Protein AF-A0A7S3SZ58-F1 (afdb_monomer_lite)

Sequence (430 aa):
MDTTGGRPGKCRRWLALLPGFGEQPAPAYDSPAMIAYRRKGLSPGTELSSAVNDMTTSGRMSLLKPFVEDLSALAQVDFQSEVTHQRAASSQCCRGWPFANLIASFILAFRALMSYDAVLGVGLSVVSVYVFCNDNALDPVAASLDWNLVSMAVIFPISQCIGWAFSRREGALQLLGTITALLTRLWSAKHTWVVKNGAGKLVPLIDLLDQPEARADYHDLYSSLLGSLVAYLDHSRYTRARHALGLFGADRNLLERKAVALELKLQFDGHLSRVQAMVQELKARGLNGGEAHRLDSYVSQVGIAFDQLTMIKEYRTPQIFRAFSRVYVLLMPFMYGPYYADLAEQAGGKKLGEPGFALAVIFAVAVQLAVSGLVNLLVGLEDPFATKAKYAGHFDTIRVAEIAEEARLHMVAIEKQHRKGWNLREKHVQ

Organism: NCBI:txid141414

Structure (mmCIF, N/CA/C/O backbone):
data_AF-A0A7S3SZ58-F1
#
_entry.id   AF-A0A7S3SZ58-F1
#
loop_
_atom_site.group_PDB
_atom_site.id
_atom_site.type_symbol
_atom_site.label_atom_id
_atom_site.label_alt_id
_atom_site.label_comp_id
_atom_site.label_asym_id
_atom_site.label_entity_id
_atom_site.label_seq_id
_atom_site.pdbx_PDB_ins_code
_atom_site.Cartn_x
_atom_site.Cartn_y
_atom_site.Cartn_z
_atom_site.occupancy
_atom_site.B_iso_or_equiv
_atom_site.auth_seq_id
_atom_site.auth_comp_id
_atom_site.auth_asym_id
_atom_site.auth_atom_id
_atom_site.pdbx_PDB_model_num
ATOM 1 N N . MET A 1 1 ? -14.026 -32.800 -20.019 1.00 30.31 1 MET A N 1
ATOM 2 C CA . MET A 1 1 ? -12.830 -33.280 -20.738 1.00 30.31 1 MET A CA 1
ATOM 3 C C . MET A 1 1 ? -11.644 -33.081 -19.819 1.00 30.31 1 MET A C 1
ATOM 5 O O . MET A 1 1 ? -11.350 -31.944 -19.473 1.00 30.31 1 MET A O 1
ATOM 9 N N . ASP A 1 2 ? -11.066 -34.189 -19.364 1.00 26.14 2 ASP A N 1
ATOM 10 C CA . ASP A 1 2 ? -9.927 -34.240 -18.449 1.00 26.14 2 ASP A CA 1
ATOM 11 C C . ASP A 1 2 ? -8.707 -33.498 -19.001 1.00 26.14 2 ASP A C 1
ATOM 13 O O . ASP A 1 2 ? -8.277 -33.740 -20.128 1.00 26.14 2 ASP A O 1
ATOM 17 N N . THR A 1 3 ? -8.112 -32.622 -18.190 1.00 27.20 3 THR A N 1
ATOM 18 C CA . THR A 1 3 ? -6.820 -31.993 -18.487 1.00 27.20 3 THR A CA 1
ATOM 19 C C . THR A 1 3 ? -5.765 -32.511 -17.518 1.00 27.20 3 THR A C 1
ATOM 21 O O . THR A 1 3 ? -5.577 -31.979 -16.424 1.00 27.20 3 THR A O 1
ATOM 24 N N . THR A 1 4 ? -5.069 -33.565 -17.936 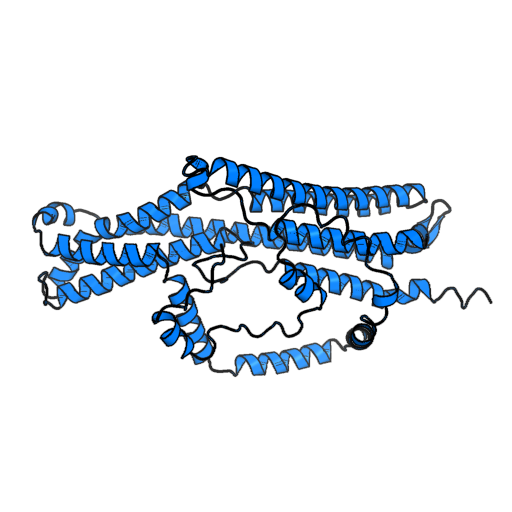1.00 29.64 4 THR A N 1
ATOM 25 C CA . THR A 1 4 ? -3.855 -34.076 -17.293 1.00 29.64 4 THR A CA 1
ATOM 26 C C . THR A 1 4 ? -2.686 -33.099 -17.438 1.00 29.64 4 THR A C 1
ATOM 28 O O . THR A 1 4 ? -2.525 -32.434 -18.462 1.00 29.64 4 THR A O 1
ATOM 31 N N . GLY A 1 5 ? -1.862 -33.038 -16.389 1.00 28.89 5 GLY A N 1
ATOM 32 C CA . GLY A 1 5 ? -0.816 -32.046 -16.155 1.00 28.89 5 GLY A CA 1
ATOM 33 C C . GLY A 1 5 ? 0.273 -31.929 -17.226 1.00 28.89 5 GLY A C 1
ATOM 34 O O . GLY A 1 5 ? 0.938 -32.895 -17.602 1.00 28.89 5 GLY A O 1
ATOM 35 N N . GLY A 1 6 ? 0.520 -30.684 -17.639 1.00 27.97 6 GLY A N 1
ATOM 36 C CA . GLY A 1 6 ? 1.690 -30.295 -18.417 1.00 27.97 6 GLY A CA 1
ATOM 37 C C . GLY A 1 6 ? 2.965 -30.334 -17.571 1.00 27.97 6 GLY A C 1
ATOM 38 O O . GLY A 1 6 ? 3.066 -29.682 -16.531 1.00 27.97 6 GLY A O 1
ATOM 39 N N . ARG A 1 7 ? 3.961 -31.093 -18.039 1.00 31.58 7 ARG A N 1
ATOM 40 C CA . ARG A 1 7 ? 5.323 -31.116 -17.484 1.00 31.58 7 ARG A CA 1
ATOM 41 C C . ARG A 1 7 ? 5.953 -29.712 -17.561 1.00 31.58 7 ARG A C 1
ATOM 43 O O . ARG A 1 7 ? 5.870 -29.082 -18.615 1.00 31.58 7 ARG A O 1
ATOM 50 N N . PRO A 1 8 ? 6.634 -29.216 -16.512 1.00 35.94 8 PRO A N 1
ATOM 51 C CA . PRO A 1 8 ? 7.349 -27.946 -16.591 1.00 35.94 8 PRO A CA 1
ATOM 52 C C . PRO A 1 8 ? 8.562 -28.036 -17.533 1.00 35.94 8 PRO A C 1
ATOM 54 O O . PRO A 1 8 ? 9.319 -29.006 -17.506 1.00 35.94 8 PRO A O 1
ATOM 57 N N . GLY A 1 9 ? 8.745 -27.002 -18.359 1.00 34.47 9 GLY A N 1
ATOM 58 C CA . GLY A 1 9 ? 9.824 -26.896 -19.345 1.00 34.47 9 GLY A CA 1
ATOM 59 C C . GLY A 1 9 ? 11.238 -26.893 -18.745 1.00 34.47 9 GLY A C 1
ATOM 60 O O . GLY A 1 9 ? 11.452 -26.532 -17.586 1.00 34.47 9 GLY A O 1
ATOM 61 N N . LYS A 1 10 ? 12.221 -27.273 -19.574 1.00 37.16 10 LYS A N 1
ATOM 62 C CA . LYS A 1 10 ? 13.631 -27.529 -19.212 1.00 37.16 10 LYS A CA 1
ATOM 63 C C . LYS A 1 10 ? 14.344 -26.365 -18.489 1.00 37.16 10 LYS A C 1
ATOM 65 O O . LYS A 1 10 ? 15.279 -26.626 -17.738 1.00 37.16 10 LYS A O 1
ATOM 70 N N . CYS A 1 11 ? 13.868 -25.121 -18.598 1.00 37.38 11 CYS A N 1
ATOM 71 C CA . CYS A 1 11 ? 14.420 -23.973 -17.857 1.00 37.38 11 CYS A CA 1
ATOM 72 C C . CYS A 1 11 ? 14.174 -24.026 -16.338 1.00 37.38 11 CYS A C 1
ATOM 74 O O . CYS A 1 11 ? 14.932 -23.434 -15.575 1.00 37.38 11 CYS A O 1
ATOM 76 N N . ARG A 1 12 ? 13.166 -24.774 -15.864 1.00 38.09 12 ARG A N 1
ATOM 77 C CA . ARG A 1 12 ? 12.900 -24.929 -14.420 1.00 38.09 12 ARG A CA 1
ATOM 78 C C . ARG A 1 12 ? 13.939 -25.803 -13.709 1.00 38.09 12 ARG A C 1
ATOM 80 O O . ARG A 1 12 ? 14.069 -25.714 -12.495 1.00 38.09 12 ARG A O 1
ATOM 87 N N . ARG A 1 13 ? 14.681 -26.627 -14.459 1.00 36.19 13 ARG A N 1
ATOM 88 C CA . ARG A 1 13 ? 15.663 -27.579 -13.915 1.00 36.19 13 ARG A CA 1
ATOM 89 C C . ARG A 1 13 ? 16.970 -26.908 -13.488 1.00 36.19 13 ARG A C 1
ATOM 91 O O . ARG A 1 13 ? 17.577 -27.355 -12.528 1.00 36.19 13 ARG A O 1
ATOM 98 N N . TRP A 1 14 ? 17.353 -25.815 -14.148 1.00 37.34 14 TRP A N 1
ATOM 99 C CA . TRP A 1 14 ? 18.551 -25.045 -13.796 1.00 37.34 14 TRP A CA 1
ATOM 100 C C . TRP A 1 14 ? 18.343 -24.152 -12.566 1.00 37.34 14 TRP A C 1
ATOM 102 O O . TRP A 1 14 ? 19.260 -23.981 -11.773 1.00 37.34 14 TRP A O 1
ATOM 112 N N . LEU A 1 15 ? 17.121 -23.655 -12.350 1.00 37.72 15 LEU A N 1
ATOM 113 C CA . LEU A 1 15 ? 16.769 -22.851 -11.171 1.00 37.72 15 LEU A CA 1
ATOM 114 C C . LEU A 1 15 ? 16.607 -23.682 -9.885 1.00 37.72 15 LEU A C 1
ATOM 116 O O . LEU A 1 15 ? 16.725 -23.133 -8.798 1.00 37.72 15 LEU A O 1
ATOM 120 N N . ALA A 1 16 ? 16.379 -24.995 -9.996 1.00 38.66 16 ALA A N 1
ATOM 121 C CA . ALA A 1 16 ? 16.254 -25.905 -8.852 1.00 38.66 16 ALA A CA 1
ATOM 122 C C . ALA A 1 16 ? 17.606 -26.347 -8.251 1.00 38.66 16 ALA A C 1
ATOM 124 O O . ALA A 1 16 ? 17.623 -27.013 -7.222 1.00 38.66 16 ALA A O 1
ATOM 125 N N . LEU A 1 17 ? 18.731 -25.999 -8.888 1.00 37.12 17 LEU A N 1
ATOM 126 C CA . LEU A 1 17 ? 20.080 -26.332 -8.411 1.00 37.12 17 LEU A CA 1
ATOM 127 C C . LEU A 1 17 ? 20.665 -25.275 -7.455 1.00 37.12 17 LEU A C 1
ATOM 129 O O . LEU A 1 17 ? 21.761 -25.469 -6.937 1.00 37.12 17 LEU A O 1
ATOM 133 N N . LEU A 1 18 ? 19.948 -24.174 -7.201 1.00 33.38 18 LEU A N 1
ATOM 134 C CA . LEU A 1 18 ? 20.332 -23.167 -6.211 1.00 33.38 18 LEU A CA 1
ATOM 135 C C . LEU A 1 18 ? 19.692 -23.504 -4.849 1.00 33.38 18 LEU A C 1
ATOM 137 O O . LEU A 1 18 ? 18.463 -23.605 -4.774 1.00 33.38 18 LEU A O 1
ATOM 141 N N . PRO A 1 19 ? 20.474 -23.660 -3.763 1.00 27.78 19 PRO A N 1
ATOM 142 C CA . PRO A 1 19 ? 19.914 -23.899 -2.436 1.00 27.78 19 PRO A CA 1
ATOM 143 C C . PRO A 1 19 ? 19.069 -22.687 -2.012 1.00 27.78 19 PRO A C 1
ATOM 145 O O . PRO A 1 19 ? 19.541 -21.553 -2.047 1.00 27.78 19 PRO A O 1
ATOM 148 N N . GLY A 1 20 ? 17.800 -22.924 -1.659 1.00 37.00 20 GLY A N 1
ATOM 149 C CA . GLY A 1 20 ? 16.826 -21.883 -1.287 1.00 37.00 20 GLY A CA 1
ATOM 150 C C . GLY A 1 20 ? 15.791 -21.525 -2.364 1.00 37.00 20 GLY A C 1
ATOM 151 O O . GLY A 1 20 ? 14.961 -20.640 -2.152 1.00 37.00 20 GLY A O 1
ATOM 152 N N . PHE A 1 21 ? 15.787 -22.202 -3.518 1.00 33.38 21 PHE A N 1
ATOM 153 C CA . PHE A 1 21 ? 14.787 -21.966 -4.561 1.00 33.38 21 PHE A CA 1
ATOM 154 C C . PHE A 1 21 ? 13.512 -22.799 -4.334 1.00 33.38 21 PHE A C 1
ATOM 156 O O . PHE A 1 21 ? 13.367 -23.896 -4.867 1.00 33.38 21 PHE A O 1
ATOM 163 N N . GLY A 1 22 ? 12.556 -22.257 -3.571 1.00 36.12 22 GLY A N 1
ATOM 164 C CA . GLY A 1 22 ? 11.172 -22.761 -3.549 1.00 36.12 22 GLY A CA 1
ATOM 165 C C . GLY A 1 22 ? 10.496 -22.861 -2.186 1.00 36.12 22 GLY A C 1
ATOM 166 O O . GLY A 1 22 ? 9.270 -22.883 -2.144 1.00 36.12 22 GLY A O 1
ATOM 167 N N . GLU A 1 23 ? 11.247 -22.840 -1.091 1.00 30.56 23 GLU A N 1
ATOM 168 C CA . GLU A 1 23 ? 10.688 -22.834 0.261 1.00 30.56 23 GLU A CA 1
ATOM 169 C C . GLU A 1 23 ? 11.239 -21.625 1.011 1.00 30.56 23 GLU A C 1
ATOM 171 O O . GLU A 1 23 ? 12.428 -21.535 1.310 1.00 30.56 23 GLU A O 1
ATOM 176 N N . GLN A 1 24 ? 10.362 -20.655 1.281 1.00 31.03 24 GLN A N 1
ATOM 177 C CA . GLN A 1 24 ? 10.601 -19.754 2.402 1.00 31.03 24 GLN A CA 1
ATOM 178 C C . GLN A 1 24 ? 10.670 -20.614 3.670 1.00 31.03 24 GLN A C 1
ATOM 180 O O . GLN A 1 24 ? 9.891 -21.568 3.771 1.00 31.03 24 GLN A O 1
ATOM 185 N N . PRO A 1 25 ? 11.531 -20.289 4.651 1.00 27.89 25 PRO A N 1
ATOM 186 C CA . PRO A 1 25 ? 11.349 -20.839 5.982 1.00 27.89 25 PRO A CA 1
ATOM 187 C C . PRO A 1 25 ? 9.922 -20.488 6.405 1.00 27.89 25 PRO A C 1
ATOM 189 O O . PRO A 1 25 ? 9.530 -19.318 6.360 1.00 27.89 25 PRO A O 1
ATOM 192 N N . ALA A 1 26 ? 9.126 -21.510 6.726 1.00 28.42 26 ALA A N 1
ATOM 193 C CA . ALA A 1 26 ? 7.829 -21.296 7.343 1.00 28.42 26 ALA A CA 1
ATOM 194 C C . ALA A 1 26 ? 8.026 -20.329 8.524 1.00 28.42 26 ALA A C 1
ATOM 196 O O . ALA A 1 26 ? 9.050 -20.436 9.214 1.00 28.42 26 ALA A O 1
ATOM 197 N N . PRO A 1 27 ? 7.115 -19.365 8.751 1.00 30.03 27 PRO A N 1
ATOM 198 C CA . PRO A 1 27 ? 7.180 -18.574 9.970 1.00 30.03 27 PRO A CA 1
ATOM 199 C C . PRO A 1 27 ? 7.276 -19.551 11.144 1.00 30.03 27 PRO A C 1
ATOM 201 O O . PRO A 1 27 ? 6.605 -20.584 11.145 1.00 30.03 27 PRO A O 1
ATOM 204 N N . ALA A 1 28 ? 8.130 -19.241 12.121 1.00 34.03 28 ALA A N 1
ATOM 205 C CA . ALA A 1 28 ? 8.417 -20.112 13.264 1.00 34.03 28 ALA A CA 1
ATOM 206 C C . ALA A 1 28 ? 7.166 -20.481 14.094 1.00 34.03 28 ALA A C 1
ATOM 208 O O . ALA A 1 28 ? 7.259 -21.279 15.022 1.00 34.03 28 ALA A O 1
ATOM 209 N N . TYR A 1 29 ? 5.996 -19.937 13.745 1.00 35.53 29 TYR A N 1
ATOM 210 C CA . TYR A 1 29 ? 4.709 -20.342 14.273 1.00 35.53 29 TYR A CA 1
ATOM 211 C C . TYR A 1 29 ? 3.570 -20.029 13.277 1.00 35.53 29 TYR A C 1
ATOM 213 O O . TYR A 1 29 ? 2.991 -18.946 13.293 1.00 35.53 29 TYR A O 1
ATOM 221 N N . ASP A 1 30 ? 3.234 -20.963 12.381 1.00 29.66 30 ASP A N 1
ATOM 222 C CA . ASP A 1 30 ? 1.984 -20.890 11.604 1.00 29.66 30 ASP A CA 1
ATOM 223 C C . ASP A 1 30 ? 0.835 -21.397 12.504 1.00 29.66 30 ASP A C 1
ATOM 225 O O . ASP A 1 30 ? 0.744 -22.589 12.805 1.00 29.66 30 ASP A O 1
ATOM 229 N N . SER A 1 31 ? -0.052 -20.504 12.964 1.00 37.81 31 SER A N 1
ATOM 230 C CA . SER A 1 31 ? -1.219 -20.914 13.760 1.00 37.81 31 SER A CA 1
ATOM 231 C C . SER A 1 31 ? -2.190 -21.762 12.910 1.00 37.81 31 SER A C 1
ATOM 233 O O . SER A 1 31 ? -2.338 -21.518 11.707 1.00 37.81 31 SER A O 1
ATOM 235 N N . PRO A 1 32 ? -2.921 -22.740 13.485 1.00 34.38 32 PRO A N 1
ATOM 236 C CA . PRO A 1 32 ? -3.895 -23.550 12.743 1.00 34.38 32 PRO A CA 1
ATOM 237 C C . PRO A 1 32 ? -4.968 -22.725 12.008 1.00 34.38 32 PRO A C 1
ATOM 239 O O . PRO A 1 32 ? -5.471 -23.159 10.973 1.00 34.38 32 PRO A O 1
ATOM 242 N N . ALA A 1 33 ? -5.277 -21.516 12.496 1.00 36.06 33 ALA A N 1
ATOM 243 C CA . ALA A 1 33 ? -6.174 -20.564 11.839 1.00 36.06 33 ALA A CA 1
ATOM 244 C C . ALA A 1 33 ? -5.558 -19.962 10.563 1.00 36.06 33 ALA A C 1
ATOM 246 O O . ALA A 1 33 ? -6.240 -19.851 9.545 1.00 36.06 33 ALA A O 1
ATOM 247 N N . MET A 1 34 ? -4.254 -19.667 10.572 1.00 37.88 34 MET A N 1
ATOM 248 C CA . MET A 1 34 ? -3.506 -19.219 9.392 1.00 37.88 34 MET A CA 1
ATOM 249 C C . MET A 1 34 ? -3.327 -20.343 8.367 1.00 37.88 34 MET A C 1
ATOM 251 O O . MET A 1 34 ? -3.428 -20.106 7.162 1.00 37.88 34 MET A O 1
ATOM 255 N N . ILE A 1 35 ? -3.160 -21.586 8.828 1.00 41.16 35 ILE A N 1
ATOM 256 C CA . ILE A 1 35 ? -3.167 -22.778 7.967 1.00 41.16 35 ILE A CA 1
ATOM 257 C C . ILE A 1 35 ? -4.559 -22.986 7.352 1.00 41.16 35 ILE A C 1
ATOM 259 O O . ILE A 1 35 ? -4.655 -23.308 6.168 1.00 41.16 35 ILE A O 1
ATOM 263 N N . ALA A 1 36 ? -5.638 -22.756 8.110 1.00 38.41 36 ALA A N 1
ATOM 264 C CA . ALA A 1 36 ? -7.011 -22.828 7.613 1.00 38.41 36 ALA A CA 1
ATOM 265 C C . ALA A 1 36 ? -7.325 -21.716 6.596 1.00 38.41 36 ALA A C 1
ATOM 267 O O . ALA A 1 36 ? -7.901 -22.015 5.552 1.00 38.41 36 ALA A O 1
ATOM 268 N N . TYR A 1 37 ? -6.884 -20.476 6.841 1.00 41.16 37 TYR A N 1
ATOM 269 C CA . TYR A 1 37 ? -6.986 -19.358 5.893 1.00 41.16 37 TYR A CA 1
ATOM 270 C C . TYR A 1 37 ? -6.229 -19.660 4.590 1.00 41.16 37 TYR A C 1
ATOM 272 O O . TYR A 1 37 ? -6.778 -19.532 3.496 1.00 41.16 37 TYR A O 1
ATOM 280 N N . ARG A 1 38 ? -4.990 -20.164 4.695 1.00 39.50 38 ARG A N 1
ATOM 281 C CA . ARG A 1 38 ? -4.132 -20.489 3.542 1.00 39.50 38 ARG A CA 1
ATOM 282 C C . ARG A 1 38 ? -4.625 -21.719 2.760 1.00 39.50 38 ARG A C 1
ATOM 284 O O . ARG A 1 38 ? -4.500 -21.738 1.538 1.00 39.50 38 ARG A O 1
ATOM 291 N N . ARG A 1 39 ? -5.208 -22.728 3.430 1.00 35.38 39 ARG A N 1
ATOM 292 C CA . ARG A 1 39 ? -5.795 -23.926 2.788 1.00 35.38 39 ARG A CA 1
ATOM 293 C C . ARG A 1 39 ? -7.111 -23.649 2.071 1.00 35.38 39 ARG A C 1
ATOM 295 O O . ARG A 1 39 ? -7.404 -24.350 1.108 1.00 35.38 39 ARG A O 1
ATOM 302 N N . LYS A 1 40 ? -7.914 -22.689 2.537 1.00 33.84 40 LYS A N 1
ATOM 303 C CA . LYS A 1 40 ? -9.302 -22.556 2.077 1.00 33.84 40 LYS A CA 1
ATOM 304 C C . LYS A 1 40 ? -9.519 -21.768 0.791 1.00 33.84 40 LYS A C 1
ATOM 306 O O . LYS A 1 40 ? -10.661 -21.758 0.370 1.00 33.84 40 LYS A O 1
ATOM 311 N N . GLY A 1 41 ? -8.493 -21.164 0.176 1.00 33.00 41 GLY A N 1
ATOM 312 C CA . GLY A 1 41 ? -8.509 -20.591 -1.187 1.00 33.00 41 GLY A CA 1
ATOM 313 C C . GLY A 1 41 ? -9.891 -20.302 -1.799 1.00 33.00 41 GLY A C 1
ATOM 314 O O . GLY A 1 41 ? -10.204 -20.858 -2.849 1.00 33.00 41 GLY A O 1
ATOM 315 N N . LEU A 1 42 ? -10.729 -19.496 -1.133 1.00 33.88 42 LEU A N 1
ATOM 316 C CA . LEU A 1 42 ? -12.154 -19.439 -1.461 1.00 33.88 42 LEU A CA 1
ATOM 317 C C . LEU A 1 42 ? -12.371 -18.632 -2.741 1.00 33.88 42 LEU A C 1
ATOM 319 O O . LEU A 1 42 ? -12.161 -17.420 -2.780 1.00 33.88 42 LEU A O 1
ATOM 323 N N . SER A 1 43 ? -12.824 -19.324 -3.785 1.00 25.16 43 SER A N 1
ATOM 324 C CA . SER A 1 43 ? -13.627 -18.745 -4.860 1.00 25.16 43 SER A CA 1
ATOM 325 C C . SER A 1 43 ? -14.990 -18.300 -4.308 1.00 25.16 43 SER A C 1
ATOM 327 O O . SER A 1 43 ? -15.519 -18.969 -3.418 1.00 25.16 43 SER A O 1
ATOM 329 N N . PRO A 1 44 ? -15.576 -17.198 -4.808 1.00 30.19 44 PRO A N 1
ATOM 330 C CA . PRO A 1 44 ? -16.787 -16.632 -4.233 1.00 30.19 44 PRO A CA 1
ATOM 331 C C . PRO A 1 44 ? -18.029 -17.423 -4.653 1.00 30.19 44 PRO A C 1
ATOM 333 O O . PRO A 1 44 ? -18.154 -17.834 -5.805 1.00 30.19 44 PRO A O 1
ATOM 336 N N . GLY A 1 45 ? -18.969 -17.556 -3.718 1.00 32.09 45 GLY A N 1
ATOM 337 C CA . GLY A 1 45 ? -20.342 -17.963 -3.998 1.00 32.09 45 GLY A CA 1
ATOM 338 C C . GLY A 1 45 ? -20.822 -19.135 -3.148 1.00 32.09 45 GLY A C 1
ATOM 339 O O . GLY A 1 45 ? -20.441 -20.279 -3.365 1.00 32.09 45 GLY A O 1
ATOM 340 N N . THR A 1 46 ? -21.784 -18.851 -2.272 1.00 29.16 46 THR A N 1
ATOM 341 C CA . THR A 1 46 ? -22.757 -19.791 -1.669 1.00 29.16 46 THR A CA 1
ATOM 342 C C . THR A 1 46 ? -22.368 -20.629 -0.439 1.00 29.16 46 THR A C 1
ATOM 344 O O . TH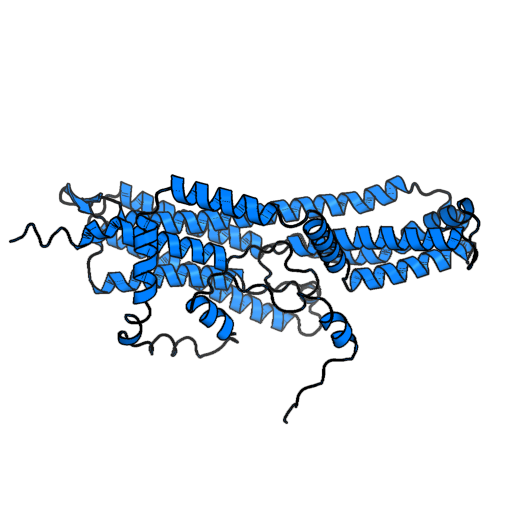R A 1 46 ? -23.271 -20.963 0.320 1.00 29.16 46 THR A O 1
ATOM 347 N N . GLU A 1 47 ? -21.096 -20.905 -0.132 1.00 28.94 47 GLU A N 1
ATOM 348 C CA . GLU A 1 47 ? -20.760 -21.832 0.983 1.00 28.94 47 GLU A CA 1
ATOM 349 C C . GLU A 1 47 ? -20.376 -21.183 2.331 1.00 28.94 47 GLU A C 1
ATOM 351 O O . GLU A 1 47 ? -20.104 -21.883 3.308 1.00 28.94 47 GLU A O 1
ATOM 356 N N . LEU A 1 48 ? -20.375 -19.849 2.447 1.00 33.25 48 LEU A N 1
ATOM 357 C CA . LEU A 1 48 ? -19.947 -19.190 3.693 1.00 33.25 48 LEU A CA 1
ATOM 358 C C . LEU A 1 48 ? -21.020 -19.188 4.798 1.00 33.25 48 LEU A C 1
ATOM 360 O O . LEU A 1 48 ? -20.682 -19.066 5.971 1.00 33.25 48 LEU A O 1
ATOM 364 N N . SER A 1 49 ? -22.300 -19.350 4.444 1.00 29.48 49 SER A N 1
ATOM 365 C CA . SER A 1 49 ? -23.402 -19.326 5.419 1.00 29.48 49 SER A CA 1
ATOM 366 C C . SER A 1 49 ? -23.659 -20.680 6.090 1.00 29.48 49 SER A C 1
ATOM 368 O O . SER A 1 49 ? -24.233 -20.704 7.175 1.00 29.48 49 SER A O 1
ATOM 370 N N . SER A 1 50 ? -23.256 -21.799 5.478 1.00 26.97 50 SER A N 1
ATOM 371 C CA . SER A 1 50 ? -23.451 -23.145 6.042 1.00 26.97 50 SER A CA 1
ATOM 372 C C . SER A 1 50 ? -22.270 -23.586 6.911 1.00 26.97 50 SER A C 1
ATOM 374 O O . SER A 1 50 ? -22.470 -24.175 7.968 1.00 26.97 50 SER A O 1
ATOM 376 N N . ALA A 1 51 ? -21.039 -23.219 6.542 1.00 29.69 51 ALA A N 1
ATOM 377 C CA . ALA A 1 51 ? -19.836 -23.634 7.269 1.00 29.69 51 ALA A CA 1
ATOM 378 C C . ALA A 1 51 ? -19.645 -22.949 8.639 1.00 29.69 51 ALA A C 1
ATOM 380 O O . ALA A 1 51 ? -18.839 -23.415 9.444 1.00 29.69 51 ALA A O 1
ATOM 381 N N . VAL A 1 52 ? -20.358 -21.849 8.908 1.00 35.34 52 VAL A N 1
ATOM 382 C CA . VAL A 1 52 ? -20.305 -21.130 10.195 1.00 35.34 52 VAL A CA 1
ATOM 383 C C . VAL A 1 52 ? -21.203 -21.786 11.253 1.00 35.34 52 VAL A C 1
ATOM 385 O O . VAL A 1 52 ? -20.896 -21.693 12.439 1.00 35.34 52 VAL A O 1
ATOM 388 N N . ASN A 1 53 ? -22.239 -22.529 10.847 1.00 34.03 53 ASN A N 1
ATOM 389 C CA . ASN A 1 53 ? -23.188 -23.153 11.777 1.00 34.03 53 ASN A CA 1
ATOM 390 C C . ASN A 1 53 ? -22.769 -24.552 12.275 1.00 34.03 53 ASN A C 1
ATOM 392 O O . ASN A 1 53 ? -23.288 -24.998 13.294 1.00 34.03 53 ASN A O 1
ATOM 396 N N . ASP A 1 54 ? -21.800 -25.219 11.633 1.00 27.73 54 ASP A N 1
ATOM 397 C CA . ASP A 1 54 ? -21.486 -26.637 11.910 1.00 27.73 54 ASP A CA 1
ATOM 398 C C . ASP A 1 54 ? -20.285 -26.896 12.846 1.00 27.73 54 ASP A C 1
ATOM 400 O O . ASP A 1 54 ? -19.939 -28.048 13.125 1.00 27.73 54 ASP A O 1
ATOM 404 N N . MET A 1 55 ? -19.639 -25.867 13.406 1.00 33.34 55 MET A N 1
ATOM 405 C CA . MET A 1 55 ? -18.569 -26.079 14.395 1.00 33.34 55 MET A CA 1
ATOM 406 C C . MET A 1 55 ? -19.128 -26.204 15.818 1.00 33.34 55 MET A C 1
ATOM 408 O O . MET A 1 55 ? -19.191 -25.240 16.578 1.00 33.34 55 MET A O 1
ATOM 412 N N . THR A 1 56 ? -19.490 -27.433 16.189 1.00 30.44 56 THR A N 1
ATOM 413 C CA . THR A 1 56 ? -19.908 -27.790 17.551 1.00 30.44 56 THR A CA 1
ATOM 414 C C . THR A 1 56 ? -18.824 -27.493 18.601 1.00 30.44 56 THR A C 1
ATOM 416 O O . THR A 1 56 ? -17.623 -27.715 18.425 1.00 30.44 56 THR A O 1
ATOM 419 N N . THR A 1 57 ? -19.287 -27.000 19.748 1.00 34.66 57 THR A N 1
ATOM 420 C CA . THR A 1 57 ? -18.548 -26.471 20.907 1.00 34.66 57 THR A CA 1
ATOM 421 C C . THR A 1 57 ? -17.556 -27.441 21.566 1.00 34.66 57 THR A C 1
ATOM 423 O O . THR A 1 57 ? -16.659 -26.997 22.280 1.00 34.66 57 THR A O 1
ATOM 426 N N . SER A 1 58 ? -17.644 -28.748 21.299 1.00 26.42 58 SER A N 1
ATOM 427 C CA . SER A 1 58 ? -16.810 -29.776 21.943 1.00 26.42 58 SER A CA 1
ATOM 428 C C . SER A 1 58 ? -15.365 -29.831 21.404 1.00 26.42 58 SER A C 1
ATOM 430 O O . SER A 1 58 ? -14.433 -30.115 22.154 1.00 26.42 58 SER A O 1
ATOM 432 N N . GLY A 1 59 ? -15.136 -29.457 20.136 1.00 29.45 59 GLY A N 1
ATOM 433 C CA . GLY A 1 59 ? -13.801 -29.461 19.513 1.00 29.45 59 GLY A CA 1
ATOM 434 C C . GLY A 1 59 ? -12.922 -28.242 19.836 1.00 29.45 59 GLY A C 1
ATOM 435 O O . GLY A 1 59 ? -11.709 -28.287 19.633 1.00 29.45 59 GLY A O 1
ATOM 436 N N . ARG A 1 60 ? -13.500 -27.151 20.367 1.00 35.94 60 ARG A N 1
ATOM 437 C CA . ARG A 1 60 ? -12.764 -25.908 20.687 1.00 35.94 60 ARG A CA 1
ATOM 438 C C . ARG A 1 60 ? -11.908 -26.022 21.961 1.00 35.94 60 ARG A C 1
ATOM 440 O O . ARG A 1 60 ? -10.885 -25.352 22.057 1.00 35.94 60 ARG A O 1
ATOM 447 N N . MET A 1 61 ? -12.271 -26.880 22.924 1.00 27.22 61 MET A N 1
ATOM 448 C CA . MET A 1 61 ? -11.574 -26.968 24.224 1.00 27.22 61 MET A CA 1
ATOM 449 C C . MET A 1 61 ? -10.307 -27.844 24.221 1.00 27.22 61 MET A C 1
ATOM 451 O O . MET A 1 61 ? -9.455 -27.661 25.090 1.00 27.22 61 MET A O 1
ATOM 455 N N . SER A 1 62 ? -10.129 -28.760 23.262 1.00 28.70 62 SER A N 1
ATOM 456 C CA . SER A 1 62 ? -8.935 -29.626 23.195 1.00 28.70 62 SER A CA 1
ATOM 457 C C . SER A 1 62 ? -7.756 -28.991 22.446 1.00 28.70 62 SER A C 1
ATOM 459 O O . SER A 1 62 ? -6.608 -29.312 22.744 1.00 28.70 62 SER A O 1
ATOM 461 N N . LEU A 1 63 ? -8.016 -28.037 21.544 1.00 30.97 63 LEU A N 1
ATOM 462 C CA . LEU A 1 63 ? -6.993 -27.333 20.753 1.00 30.97 63 LEU A CA 1
ATOM 463 C C . LEU A 1 63 ? -6.349 -26.137 21.477 1.00 30.97 63 LEU A C 1
ATOM 465 O O . LEU A 1 63 ? -5.315 -25.640 21.041 1.00 30.97 63 LEU A O 1
ATOM 469 N N . LEU A 1 64 ? -6.935 -25.684 22.589 1.00 32.72 64 LEU A N 1
ATOM 470 C CA . LEU A 1 64 ? -6.434 -24.557 23.384 1.00 32.72 64 LEU A CA 1
ATOM 471 C C . LEU A 1 64 ? -5.469 -24.973 24.504 1.00 32.72 64 LEU A C 1
ATOM 473 O O . LEU A 1 64 ? -4.722 -24.128 24.983 1.00 32.72 64 LEU A O 1
ATOM 477 N N . LYS A 1 65 ? -5.442 -26.246 24.923 1.00 29.23 65 LYS A N 1
ATOM 478 C CA . LYS A 1 65 ? -4.617 -26.697 26.061 1.00 29.23 65 LYS A CA 1
ATOM 479 C C . LYS A 1 65 ? -3.106 -26.449 25.899 1.00 29.23 65 LYS A C 1
ATOM 481 O O . LYS A 1 65 ? -2.558 -25.796 26.784 1.00 29.23 65 LYS A O 1
ATOM 486 N N . PRO A 1 66 ? -2.444 -26.846 24.794 1.00 29.83 66 PRO A N 1
ATOM 487 C CA . PRO A 1 66 ? -1.006 -26.599 24.650 1.00 29.83 66 PRO A CA 1
ATOM 488 C C . PRO A 1 66 ? -0.668 -25.107 24.462 1.00 29.83 66 PRO A C 1
ATOM 490 O O . PRO A 1 66 ? 0.423 -24.675 24.799 1.00 29.83 66 PRO A O 1
ATOM 493 N N . PHE A 1 67 ? -1.619 -24.284 23.998 1.00 33.03 67 PHE A N 1
ATOM 494 C CA . PHE A 1 67 ? -1.429 -22.836 23.803 1.00 33.03 67 PHE A CA 1
ATOM 495 C C . PHE A 1 67 ? -1.714 -22.008 25.074 1.00 33.03 67 PHE A C 1
ATOM 497 O O . PHE A 1 67 ? -1.346 -20.836 25.190 1.00 33.03 67 PHE A O 1
ATOM 504 N N . VAL A 1 68 ? -2.424 -22.591 26.043 1.00 40.41 68 VAL A N 1
ATOM 505 C CA . VAL A 1 68 ? -2.727 -21.960 27.332 1.00 40.41 68 VAL A CA 1
ATOM 506 C C . VAL A 1 68 ? -1.521 -22.019 28.272 1.00 40.41 68 VAL A C 1
ATOM 508 O O . VAL A 1 68 ? -1.303 -21.026 28.964 1.00 40.41 68 VAL A O 1
ATOM 511 N N . GLU A 1 69 ? -0.723 -23.092 28.224 1.00 36.75 69 GLU A N 1
ATOM 512 C CA . GLU A 1 69 ? 0.472 -23.288 29.065 1.00 36.75 69 GLU A CA 1
ATOM 513 C C . GLU A 1 69 ? 1.649 -22.372 28.661 1.00 36.75 69 GLU A C 1
ATOM 515 O O . GLU A 1 69 ? 2.208 -21.693 29.527 1.00 36.75 69 GLU A O 1
ATOM 520 N N . ASP A 1 70 ? 1.939 -22.214 27.363 1.00 37.44 70 ASP A N 1
ATOM 521 C CA . ASP A 1 70 ? 3.042 -21.350 26.881 1.00 37.44 70 ASP A CA 1
ATOM 522 C C . ASP A 1 70 ? 2.802 -19.846 27.120 1.00 37.44 70 ASP A C 1
ATOM 524 O O . ASP A 1 70 ? 3.718 -19.069 27.388 1.00 37.44 70 ASP A O 1
ATOM 528 N N . LEU A 1 71 ? 1.548 -19.398 27.087 1.00 40.16 71 LEU A N 1
ATOM 529 C CA . LEU A 1 71 ? 1.208 -17.983 27.289 1.00 40.16 71 LEU A CA 1
ATOM 530 C C . LEU A 1 71 ? 1.101 -17.585 28.770 1.00 40.16 71 LEU A C 1
ATOM 532 O O . LEU A 1 71 ? 1.227 -16.402 29.082 1.00 40.16 71 LEU A O 1
ATOM 536 N N . SER A 1 72 ? 0.867 -18.534 29.689 1.00 40.19 72 SER A N 1
ATOM 537 C CA . SER A 1 72 ? 1.050 -18.270 31.126 1.00 40.19 72 SER A CA 1
ATOM 538 C C . SER A 1 72 ? 2.522 -18.086 31.491 1.00 40.19 72 SER A C 1
ATOM 540 O O . SER A 1 72 ? 2.810 -17.297 32.388 1.00 40.19 72 SER A O 1
ATOM 542 N N . ALA A 1 73 ? 3.436 -18.731 30.756 1.00 38.75 73 ALA A N 1
ATOM 543 C CA . ALA A 1 73 ? 4.870 -18.499 30.891 1.00 38.75 73 ALA A CA 1
ATOM 544 C C . ALA A 1 73 ? 5.260 -17.091 30.398 1.00 38.75 73 ALA A C 1
ATOM 546 O O . ALA A 1 73 ? 5.961 -16.380 31.110 1.00 38.75 73 ALA A O 1
ATOM 547 N N . LEU A 1 74 ? 4.707 -16.623 29.267 1.00 38.75 74 LEU A N 1
ATOM 548 C CA . LEU A 1 74 ? 4.931 -15.262 28.738 1.00 38.75 74 LEU A CA 1
ATOM 549 C C . LEU A 1 74 ? 4.455 -14.128 29.667 1.00 38.75 74 LEU A C 1
ATOM 551 O O . LEU A 1 74 ? 5.013 -13.036 29.641 1.00 38.75 74 LEU A O 1
ATOM 555 N N . ALA A 1 75 ? 3.445 -14.364 30.510 1.00 41.50 75 ALA A N 1
ATOM 556 C CA . ALA A 1 75 ? 2.982 -13.373 31.487 1.00 41.50 75 ALA A CA 1
ATOM 557 C C . ALA A 1 75 ? 3.912 -13.236 32.713 1.00 41.50 75 ALA A C 1
ATOM 559 O O . ALA A 1 75 ? 3.782 -12.270 33.464 1.00 41.50 75 ALA A O 1
ATOM 560 N N . GLN A 1 76 ? 4.834 -14.186 32.913 1.00 42.34 76 GLN A N 1
ATOM 561 C CA . GLN A 1 76 ? 5.878 -14.158 33.946 1.00 42.34 76 GLN A CA 1
ATOM 562 C C . GLN A 1 76 ? 7.270 -13.833 33.388 1.00 42.34 76 GLN A C 1
ATOM 564 O O . GLN A 1 76 ? 8.239 -13.846 34.146 1.00 42.34 76 GLN A O 1
ATOM 569 N N . VAL A 1 77 ? 7.385 -13.539 32.090 1.00 45.25 77 VAL A N 1
ATOM 570 C CA . VAL A 1 77 ? 8.669 -13.230 31.463 1.00 45.25 77 VAL A CA 1
ATOM 571 C C . VAL A 1 77 ? 9.235 -11.943 32.050 1.00 45.25 77 VAL A C 1
ATOM 573 O O . VAL A 1 77 ? 8.706 -10.845 31.866 1.00 45.25 77 VAL A O 1
ATOM 576 N N . ASP A 1 78 ? 10.338 -12.104 32.774 1.00 42.34 78 ASP A N 1
ATOM 577 C CA . ASP A 1 78 ? 11.165 -11.016 33.257 1.00 42.34 78 ASP A CA 1
ATOM 578 C C . ASP A 1 78 ? 11.722 -10.276 32.034 1.00 42.34 78 ASP A C 1
ATOM 580 O O . ASP A 1 78 ? 12.535 -10.819 31.280 1.00 42.34 78 ASP A O 1
ATOM 584 N N . PHE A 1 79 ? 11.245 -9.053 31.793 1.00 41.69 79 PHE A N 1
ATOM 585 C CA . PHE A 1 79 ? 11.561 -8.249 30.605 1.00 41.69 79 PHE A CA 1
ATOM 586 C C . PHE A 1 79 ? 13.077 -8.112 30.375 1.00 41.69 79 PHE A C 1
ATOM 588 O O . PHE A 1 79 ? 13.543 -8.053 29.240 1.00 41.69 79 PHE A O 1
ATOM 595 N N . GLN A 1 80 ? 13.869 -8.125 31.450 1.00 45.00 80 GLN A N 1
ATOM 596 C CA . GLN A 1 80 ? 15.333 -8.109 31.392 1.00 45.00 80 GLN A CA 1
ATOM 597 C C . GLN A 1 80 ? 15.926 -9.413 30.822 1.00 45.00 80 GLN A C 1
ATOM 599 O O . GLN A 1 80 ? 16.914 -9.366 30.083 1.00 45.00 80 GLN A O 1
ATOM 604 N N . SER A 1 81 ? 15.313 -10.567 31.105 1.00 48.34 81 SER A N 1
ATOM 605 C CA . SER A 1 81 ? 15.730 -11.880 30.590 1.00 48.34 81 SER A CA 1
ATOM 606 C C . SER A 1 81 ? 15.405 -12.046 29.098 1.00 48.34 81 SER A C 1
ATOM 608 O O . SER A 1 81 ? 16.247 -12.493 28.323 1.00 48.34 81 SER A O 1
ATOM 610 N N . GLU A 1 82 ? 14.246 -11.557 28.648 1.00 52.78 82 GLU A N 1
ATOM 611 C CA . GLU A 1 82 ? 13.861 -11.590 27.230 1.00 52.78 82 GLU A CA 1
ATOM 612 C C . GLU A 1 82 ? 14.727 -10.634 26.396 1.00 52.78 82 GLU A C 1
ATOM 614 O O . GLU A 1 82 ? 15.187 -10.982 25.312 1.00 52.78 82 GLU A O 1
ATOM 619 N N . VAL A 1 83 ? 15.033 -9.439 26.924 1.00 55.56 83 VAL A N 1
ATOM 620 C CA . VAL A 1 83 ? 15.932 -8.474 26.266 1.00 55.56 83 VAL A CA 1
ATOM 621 C C . VAL A 1 83 ? 17.358 -9.022 26.171 1.00 55.56 83 VAL A C 1
ATOM 623 O O . VAL A 1 83 ? 18.043 -8.778 25.176 1.00 55.56 83 VAL A O 1
ATOM 626 N N . THR A 1 84 ? 17.826 -9.784 27.162 1.00 53.97 84 THR A N 1
ATOM 627 C CA . THR A 1 84 ? 19.142 -10.444 27.102 1.00 53.97 84 THR A CA 1
ATOM 628 C C . THR A 1 84 ? 19.145 -11.641 26.149 1.00 53.97 84 THR A C 1
ATOM 630 O O . THR A 1 84 ? 20.086 -11.759 25.362 1.00 53.97 84 THR A O 1
ATOM 633 N N . HIS A 1 85 ? 18.078 -12.448 26.101 1.00 55.09 85 HIS A N 1
ATOM 634 C CA . HIS A 1 85 ? 17.900 -13.507 25.099 1.00 55.09 85 HIS A CA 1
ATOM 635 C C . HIS A 1 85 ? 17.775 -12.958 23.669 1.00 55.09 85 HIS A C 1
ATOM 637 O O . HIS A 1 85 ? 18.406 -13.489 22.756 1.00 55.09 85 HIS A O 1
ATOM 643 N N . GLN A 1 86 ? 17.058 -11.851 23.458 1.00 53.16 86 GLN A N 1
ATOM 644 C CA . GLN A 1 86 ? 16.984 -11.170 22.162 1.00 53.16 86 GLN A CA 1
ATOM 645 C C . GLN A 1 86 ? 18.313 -10.512 21.773 1.00 53.16 86 GLN A C 1
ATOM 647 O O . GLN A 1 86 ? 18.707 -10.574 20.608 1.00 53.16 86 GLN A O 1
ATOM 652 N N . ARG A 1 87 ? 19.056 -9.917 22.716 1.00 50.25 87 ARG A N 1
ATOM 653 C CA . ARG A 1 87 ? 20.423 -9.420 22.462 1.00 50.25 87 ARG A CA 1
ATOM 654 C C . ARG A 1 87 ? 21.379 -10.560 22.099 1.00 50.25 87 ARG A C 1
ATOM 656 O O . ARG A 1 87 ? 22.182 -10.402 21.183 1.00 50.25 87 ARG A O 1
ATOM 663 N N . ALA A 1 88 ? 21.254 -11.721 22.739 1.00 51.53 88 ALA A N 1
ATOM 664 C CA . ALA A 1 88 ? 22.021 -12.914 22.388 1.00 51.53 88 ALA A CA 1
ATOM 665 C C . ALA A 1 88 ? 21.634 -13.454 20.994 1.00 51.53 88 ALA A C 1
ATOM 667 O O . ALA A 1 88 ? 22.513 -13.665 20.159 1.00 51.53 88 ALA A O 1
ATOM 668 N N . ALA A 1 89 ? 20.339 -13.571 20.686 1.00 51.28 89 ALA A N 1
ATOM 669 C CA . ALA A 1 89 ? 19.841 -14.044 19.390 1.00 51.28 89 ALA A CA 1
ATOM 670 C C . ALA A 1 89 ? 20.166 -13.083 18.227 1.00 51.28 89 ALA A C 1
ATOM 672 O O . ALA A 1 89 ? 20.592 -13.518 17.155 1.00 51.28 89 ALA A O 1
ATOM 673 N N . SER A 1 90 ? 20.045 -11.768 18.436 1.00 50.09 90 SER A N 1
ATOM 674 C CA . SER A 1 90 ? 20.431 -10.748 17.445 1.00 50.09 90 SER A CA 1
ATOM 675 C C . SER A 1 90 ? 21.943 -10.716 17.207 1.00 50.09 90 SER A C 1
ATOM 677 O O . SER A 1 90 ? 22.378 -10.586 16.063 1.00 50.09 90 SER A O 1
ATOM 679 N N . SER A 1 91 ? 22.758 -10.948 18.244 1.00 50.09 91 SER A N 1
ATOM 680 C CA . SER A 1 91 ? 24.211 -11.108 18.087 1.00 50.09 91 SER A CA 1
ATOM 681 C C . SER A 1 91 ? 24.597 -12.355 17.275 1.00 50.09 91 SER A C 1
ATOM 683 O O . SER A 1 91 ? 25.649 -12.376 16.632 1.00 50.09 91 SER A O 1
ATOM 685 N N . GLN A 1 92 ? 23.731 -13.374 17.252 1.00 51.34 92 GLN A N 1
ATOM 686 C CA . GLN A 1 92 ? 23.945 -14.626 16.529 1.00 51.34 92 GLN A CA 1
ATOM 687 C C . GLN A 1 92 ? 23.477 -14.550 15.068 1.00 51.34 92 GLN A C 1
ATOM 689 O O . GLN A 1 92 ? 24.169 -15.057 14.187 1.00 51.34 92 GLN A O 1
ATOM 694 N N . CYS A 1 93 ? 22.382 -13.838 14.785 1.00 49.62 93 CYS A N 1
ATOM 695 C CA . CYS A 1 93 ? 21.903 -13.598 13.418 1.00 49.62 93 CYS A CA 1
ATOM 696 C C . CYS A 1 93 ? 22.834 -12.641 12.641 1.00 49.62 93 CYS A C 1
ATOM 698 O O . CYS A 1 93 ? 23.156 -12.880 11.479 1.00 49.62 93 CYS A O 1
ATOM 700 N N . CYS A 1 94 ? 23.379 -11.617 13.308 1.00 49.72 94 CYS A N 1
ATOM 701 C CA . CYS A 1 94 ? 24.316 -10.664 12.698 1.00 49.72 94 CYS A CA 1
ATOM 702 C C . CYS A 1 94 ? 25.762 -11.188 12.564 1.00 49.72 94 CYS A C 1
ATOM 704 O O . CYS A 1 94 ? 26.588 -10.537 11.926 1.00 49.72 94 CYS A O 1
ATOM 706 N N . ARG A 1 95 ? 26.087 -12.364 13.127 1.00 49.31 95 ARG A N 1
ATOM 707 C CA . ARG A 1 95 ? 27.379 -13.054 12.910 1.00 49.31 95 ARG A CA 1
ATOM 708 C C . ARG A 1 95 ? 27.418 -13.876 11.618 1.00 49.31 95 ARG A C 1
ATOM 710 O O . ARG A 1 95 ? 28.492 -14.316 11.206 1.00 49.31 95 ARG A O 1
ATOM 717 N N . GLY A 1 96 ? 26.274 -14.076 10.968 1.00 56.47 96 GLY A N 1
ATOM 718 C CA . GLY A 1 96 ? 26.147 -14.837 9.730 1.00 56.47 96 GLY A CA 1
ATOM 719 C C . GLY A 1 96 ? 26.557 -14.037 8.494 1.00 56.47 96 GLY A C 1
ATOM 720 O O . GLY A 1 96 ? 25.700 -13.606 7.741 1.00 56.47 96 GLY A O 1
ATOM 721 N N . TRP A 1 97 ? 27.866 -13.876 8.284 1.00 63.44 97 TRP A N 1
ATOM 722 C CA . TRP A 1 97 ? 28.518 -13.558 7.003 1.00 63.44 97 TRP A CA 1
ATOM 723 C C . TRP A 1 97 ? 28.039 -12.263 6.306 1.00 63.44 97 TRP A C 1
ATOM 725 O O . TRP A 1 97 ? 27.054 -12.291 5.570 1.00 63.44 97 TRP A O 1
ATOM 735 N N . PRO A 1 98 ? 28.785 -11.138 6.379 1.00 74.19 98 PRO A N 1
ATOM 736 C CA . PRO A 1 98 ? 28.444 -9.921 5.622 1.00 74.19 98 PRO A CA 1
ATOM 737 C C . PRO A 1 98 ? 28.302 -10.179 4.108 1.00 74.19 98 PRO A C 1
ATOM 739 O O . PRO A 1 98 ? 27.495 -9.541 3.434 1.00 74.19 98 PRO A O 1
ATOM 742 N N . PHE A 1 99 ? 29.012 -11.185 3.587 1.00 80.81 99 PHE A N 1
ATOM 743 C CA . PHE A 1 99 ? 28.876 -11.655 2.210 1.00 80.81 99 PHE A CA 1
ATOM 744 C C . PHE A 1 99 ? 27.508 -12.272 1.896 1.00 80.81 99 PHE A C 1
ATOM 746 O O . PHE A 1 99 ? 27.023 -12.097 0.785 1.00 80.81 99 PHE A O 1
ATOM 753 N N . ALA A 1 100 ? 26.854 -12.949 2.844 1.00 80.94 100 ALA A N 1
ATOM 754 C CA . ALA A 1 100 ? 25.521 -13.511 2.632 1.00 80.94 100 ALA A CA 1
ATOM 755 C C . ALA A 1 100 ? 24.476 -12.402 2.447 1.00 80.94 100 ALA A C 1
ATOM 757 O O . ALA A 1 100 ? 23.662 -12.481 1.529 1.00 80.94 100 ALA A O 1
ATOM 758 N N . ASN A 1 101 ? 24.558 -11.324 3.235 1.00 81.88 101 ASN A N 1
ATOM 759 C CA . ASN A 1 101 ? 23.704 -10.145 3.060 1.00 81.88 101 ASN A CA 1
ATOM 760 C C . ASN A 1 101 ? 23.975 -9.431 1.728 1.00 81.88 101 ASN A C 1
ATOM 762 O O . ASN A 1 101 ? 23.035 -8.995 1.060 1.00 81.88 101 ASN A O 1
ATOM 766 N N . LEU A 1 102 ? 25.239 -9.353 1.302 1.00 84.75 102 LEU A N 1
ATOM 767 C CA . LEU A 1 102 ? 25.601 -8.794 -0.001 1.00 84.75 102 LEU A CA 1
ATOM 768 C C . LEU A 1 102 ? 25.043 -9.646 -1.153 1.00 84.75 102 LEU A C 1
ATOM 770 O O . LEU A 1 102 ? 24.407 -9.114 -2.060 1.00 84.75 102 LEU A O 1
ATOM 774 N N . ILE A 1 103 ? 25.216 -10.969 -1.093 1.00 86.88 103 ILE A N 1
ATOM 775 C CA . ILE A 1 103 ? 24.679 -11.915 -2.081 1.00 86.88 103 ILE A CA 1
ATOM 776 C C . ILE A 1 103 ? 23.149 -11.837 -2.119 1.00 86.88 103 ILE A C 1
ATOM 778 O O . ILE A 1 103 ? 22.573 -11.739 -3.200 1.00 86.88 103 ILE A O 1
ATOM 782 N N . ALA A 1 104 ? 22.486 -11.816 -0.960 1.00 82.44 104 ALA A N 1
ATOM 783 C CA . ALA A 1 104 ? 21.040 -11.650 -0.875 1.00 82.44 104 ALA A CA 1
ATOM 784 C C . ALA A 1 104 ? 20.591 -10.332 -1.522 1.00 82.44 104 ALA A C 1
ATOM 786 O O . ALA A 1 104 ? 19.640 -10.338 -2.300 1.00 82.44 104 ALA A O 1
ATOM 787 N N . SER A 1 105 ? 21.315 -9.233 -1.286 1.00 82.25 105 SER A N 1
ATOM 788 C CA . SER A 1 105 ? 21.039 -7.926 -1.899 1.00 82.25 105 SER A CA 1
ATOM 789 C C . SER A 1 105 ? 21.186 -7.961 -3.422 1.00 82.25 105 SER A C 1
ATOM 791 O O . SER A 1 105 ? 20.318 -7.456 -4.131 1.00 82.25 105 SER A O 1
ATOM 793 N N . PHE A 1 106 ? 22.227 -8.620 -3.943 1.00 84.38 106 PHE A N 1
ATOM 794 C CA . PHE A 1 106 ? 22.406 -8.813 -5.384 1.00 84.38 106 PHE A CA 1
ATOM 795 C C . PHE A 1 106 ? 21.298 -9.669 -6.000 1.00 84.38 106 PHE A C 1
ATOM 797 O O . PHE A 1 106 ? 20.758 -9.305 -7.042 1.00 84.38 106 PHE A O 1
ATOM 804 N N . ILE A 1 107 ? 20.918 -10.778 -5.359 1.00 83.00 107 ILE A N 1
ATOM 805 C CA . ILE A 1 107 ? 19.821 -11.639 -5.823 1.00 83.00 107 ILE A CA 1
ATOM 806 C C . ILE A 1 107 ? 18.500 -10.860 -5.828 1.00 83.00 107 ILE A C 1
ATOM 808 O O . ILE A 1 107 ? 17.721 -10.967 -6.779 1.00 83.00 107 ILE A O 1
ATOM 812 N N . LEU A 1 108 ? 18.254 -10.058 -4.789 1.00 76.88 108 LEU A N 1
ATOM 813 C CA . LEU A 1 108 ? 17.061 -9.228 -4.667 1.00 76.88 108 LEU A CA 1
ATOM 814 C C . LEU A 1 108 ? 17.001 -8.175 -5.775 1.00 76.88 108 LEU A C 1
ATOM 816 O O . LEU A 1 108 ? 15.994 -8.083 -6.478 1.00 76.88 108 LEU A O 1
ATOM 820 N N . ALA A 1 109 ? 18.100 -7.443 -5.971 1.00 78.94 109 ALA A N 1
ATOM 821 C CA . ALA A 1 109 ? 18.238 -6.437 -7.015 1.00 78.94 109 ALA A CA 1
ATOM 822 C C . ALA A 1 109 ? 18.067 -7.062 -8.404 1.00 78.94 109 ALA A C 1
ATOM 824 O O . ALA A 1 109 ? 17.267 -6.585 -9.203 1.00 78.94 109 ALA A O 1
ATOM 825 N N . PHE A 1 110 ? 18.726 -8.191 -8.671 1.00 82.12 110 PHE A N 1
ATOM 826 C CA . PHE A 1 110 ? 18.605 -8.902 -9.941 1.00 82.12 110 PHE A CA 1
ATOM 827 C C . PHE A 1 110 ? 17.165 -9.355 -10.213 1.00 82.12 110 PHE A C 1
ATOM 829 O O . PHE A 1 110 ? 16.642 -9.183 -11.314 1.00 82.12 110 PHE A O 1
ATOM 836 N N . ARG A 1 111 ? 16.472 -9.874 -9.195 1.00 77.25 111 ARG A N 1
ATOM 837 C CA . ARG A 1 111 ? 15.063 -10.262 -9.317 1.00 77.25 111 ARG A CA 1
ATOM 838 C C . ARG A 1 111 ? 14.146 -9.056 -9.544 1.00 77.25 111 ARG A C 1
ATOM 840 O O . ARG A 1 111 ? 13.160 -9.194 -10.260 1.00 77.25 111 ARG A O 1
ATOM 847 N N . ALA A 1 112 ? 14.450 -7.903 -8.951 1.00 71.69 112 ALA A N 1
ATOM 848 C CA . ALA A 1 112 ? 13.718 -6.659 -9.188 1.00 71.69 112 ALA A CA 1
ATOM 849 C C . ALA A 1 112 ? 13.952 -6.098 -10.600 1.00 71.69 112 ALA A C 1
ATOM 851 O O . ALA A 1 112 ? 13.053 -5.484 -11.173 1.00 71.69 112 ALA A O 1
ATOM 852 N N . LEU A 1 113 ? 15.134 -6.335 -11.172 1.00 77.75 113 LEU A N 1
ATOM 853 C CA . LEU A 1 113 ? 15.494 -5.922 -12.528 1.00 77.75 113 LEU A CA 1
ATOM 854 C C . LEU A 1 113 ? 14.859 -6.809 -13.606 1.00 77.75 113 LEU A C 1
ATOM 856 O O . LEU A 1 113 ? 14.505 -6.312 -14.670 1.00 77.75 113 LEU A O 1
ATOM 860 N N . MET A 1 114 ? 14.664 -8.101 -13.335 1.00 74.19 114 MET A N 1
ATOM 861 C CA . MET A 1 114 ? 14.119 -9.074 -14.290 1.00 74.19 114 MET A CA 1
ATOM 862 C C . MET A 1 114 ? 12.594 -8.952 -14.480 1.00 74.19 114 MET A C 1
ATOM 864 O O . MET A 1 114 ? 11.828 -9.855 -14.135 1.00 74.19 114 MET A O 1
ATOM 868 N N . SER A 1 115 ? 12.141 -7.843 -15.073 1.00 79.94 115 SER A N 1
ATOM 869 C CA . SER A 1 115 ? 10.770 -7.675 -15.571 1.00 79.94 115 SER A CA 1
ATOM 870 C C . SER A 1 115 ? 10.701 -7.809 -17.096 1.00 79.94 115 SER A C 1
ATOM 872 O O . SER A 1 115 ? 11.690 -7.636 -17.804 1.00 79.94 115 SER A O 1
ATOM 874 N N . TYR A 1 116 ? 9.514 -8.124 -17.622 1.00 81.88 116 TYR A N 1
ATOM 875 C CA . TYR A 1 116 ? 9.289 -8.182 -19.073 1.00 81.88 116 TYR A CA 1
ATOM 876 C C . TYR A 1 116 ? 9.618 -6.846 -19.756 1.00 81.88 116 TYR A C 1
ATOM 878 O O . TYR A 1 116 ? 10.267 -6.832 -20.799 1.00 81.88 116 TYR A O 1
ATOM 886 N N . ASP A 1 117 ? 9.237 -5.734 -19.121 1.00 82.19 117 ASP A N 1
ATOM 887 C CA . ASP A 1 117 ? 9.511 -4.382 -19.612 1.00 82.19 117 ASP A CA 1
ATOM 888 C C . ASP A 1 117 ? 11.029 -4.101 -19.649 1.00 82.19 117 ASP A C 1
ATOM 890 O O . ASP A 1 117 ? 11.512 -3.481 -20.594 1.00 82.19 117 ASP A O 1
ATOM 894 N N . ALA A 1 118 ? 11.799 -4.629 -18.686 1.00 86.38 118 ALA A N 1
ATOM 895 C CA . ALA A 1 118 ? 13.258 -4.510 -18.669 1.00 86.38 118 ALA A CA 1
ATOM 896 C C . ALA A 1 118 ? 13.926 -5.311 -19.797 1.00 86.38 118 ALA A C 1
ATOM 898 O O . ALA A 1 118 ? 14.809 -4.791 -20.471 1.00 86.38 118 ALA A O 1
ATOM 899 N N . VAL A 1 119 ? 13.489 -6.552 -20.043 1.00 88.56 119 VAL A N 1
ATOM 900 C CA . VAL A 1 119 ? 14.032 -7.386 -21.133 1.00 88.56 119 VAL A CA 1
ATOM 901 C C . VAL A 1 119 ? 13.748 -6.753 -22.495 1.00 88.56 119 VAL A C 1
ATOM 903 O O . VAL A 1 119 ? 14.644 -6.678 -23.335 1.00 88.56 119 VAL A O 1
ATOM 906 N N . LEU A 1 120 ? 12.523 -6.259 -22.706 1.00 89.81 120 LEU A N 1
ATOM 907 C CA . LEU A 1 120 ? 12.179 -5.522 -23.922 1.00 89.81 120 LEU A CA 1
ATOM 908 C C . LEU A 1 120 ? 13.009 -4.247 -24.067 1.00 89.81 120 LEU A C 1
ATOM 910 O O . LEU A 1 120 ? 13.542 -3.988 -25.142 1.00 89.81 120 LEU A O 1
ATOM 914 N N . GLY A 1 121 ? 13.143 -3.477 -22.987 1.00 90.38 121 GLY A N 1
ATOM 915 C CA . GLY A 1 121 ? 13.948 -2.264 -22.971 1.00 90.38 121 GLY A CA 1
ATOM 916 C C . GLY A 1 121 ? 15.408 -2.528 -23.329 1.00 90.38 121 GLY A C 1
ATOM 917 O O . GLY A 1 121 ? 15.973 -1.804 -24.139 1.00 90.38 121 GLY A O 1
ATOM 918 N N . VAL A 1 122 ? 16.009 -3.588 -22.777 1.00 92.31 122 VAL A N 1
ATOM 919 C CA . VAL A 1 122 ? 17.389 -4.003 -23.084 1.00 92.31 122 VAL A CA 1
ATOM 920 C C . VAL A 1 122 ? 17.532 -4.401 -24.556 1.00 92.31 122 VAL A C 1
ATOM 922 O O . VAL A 1 122 ? 18.508 -4.038 -25.206 1.00 92.31 122 VAL A O 1
ATOM 925 N N . GLY A 1 123 ? 16.546 -5.104 -25.120 1.00 93.00 123 GLY A N 1
ATOM 926 C CA . GLY A 1 123 ? 16.519 -5.380 -26.557 1.00 93.00 123 GLY A CA 1
ATOM 927 C C . GLY A 1 123 ? 16.494 -4.093 -27.388 1.00 93.00 123 GLY A C 1
ATOM 928 O O . GLY A 1 123 ? 17.289 -3.938 -28.313 1.00 93.00 123 GLY A O 1
ATOM 929 N N . LEU A 1 124 ? 15.636 -3.139 -27.016 1.00 92.81 124 LEU A N 1
ATOM 930 C CA . LEU A 1 124 ? 15.540 -1.836 -27.677 1.00 92.81 124 LEU A CA 1
ATOM 931 C C . LEU A 1 124 ? 16.814 -0.994 -27.527 1.00 92.81 124 LEU A C 1
ATOM 933 O O . LEU A 1 124 ? 17.172 -0.293 -28.466 1.00 92.81 124 LEU A O 1
ATOM 937 N N . SER A 1 125 ? 17.532 -1.079 -26.404 1.00 92.75 125 SER A N 1
ATOM 938 C CA . SER A 1 125 ? 18.801 -0.364 -26.220 1.00 92.75 125 SER A CA 1
ATOM 939 C C . SER A 1 125 ? 19.909 -0.905 -27.104 1.00 92.75 125 SER A C 1
ATOM 941 O O . SER A 1 125 ? 20.634 -0.118 -27.702 1.00 92.75 125 SER A O 1
ATOM 943 N N . VAL A 1 126 ? 20.001 -2.225 -27.269 1.00 93.31 126 VAL A N 1
ATOM 944 C CA . VAL A 1 126 ? 20.956 -2.825 -28.213 1.00 93.31 126 VAL A CA 1
ATOM 945 C C . VAL A 1 126 ? 20.614 -2.439 -29.654 1.00 93.31 126 VAL A C 1
ATOM 947 O O . VAL A 1 126 ? 21.505 -2.063 -30.411 1.00 93.31 126 VAL A O 1
ATOM 950 N N . VAL A 1 127 ? 19.327 -2.480 -30.024 1.00 92.31 127 VAL A N 1
ATOM 951 C CA . VAL A 1 127 ? 18.864 -2.054 -31.356 1.00 92.31 127 VAL A CA 1
ATOM 952 C C . VAL A 1 127 ? 19.159 -0.575 -31.594 1.00 92.31 127 VAL A C 1
ATOM 954 O O . VAL A 1 127 ? 19.637 -0.228 -32.666 1.00 92.31 127 VAL A O 1
ATOM 957 N N . SER A 1 128 ? 18.930 0.282 -30.598 1.00 90.06 128 SER A N 1
ATOM 958 C CA . SER A 1 128 ? 19.244 1.708 -30.678 1.00 90.06 128 SER A CA 1
ATOM 959 C C . SER A 1 128 ? 20.732 1.927 -30.960 1.00 90.06 128 SER A C 1
ATOM 961 O O . SER A 1 128 ? 21.070 2.526 -31.977 1.00 90.06 128 SER A O 1
ATOM 963 N N . VAL A 1 129 ? 21.631 1.349 -30.151 1.00 90.38 129 VAL A N 1
ATOM 964 C CA . VAL A 1 129 ? 23.086 1.458 -30.379 1.00 90.38 129 VAL A CA 1
ATOM 965 C C . VAL A 1 129 ? 23.466 0.961 -31.774 1.00 90.38 129 VAL A C 1
ATOM 967 O O . VAL A 1 129 ? 24.231 1.617 -32.470 1.00 90.38 129 VAL A O 1
ATOM 970 N N . TYR A 1 130 ? 22.905 -0.165 -32.219 1.00 89.81 130 TYR A N 1
ATOM 971 C CA . TYR A 1 130 ? 23.184 -0.698 -33.551 1.00 89.81 130 TYR A CA 1
ATOM 972 C C . TYR A 1 130 ? 22.763 0.259 -34.677 1.00 89.81 130 TYR A C 1
ATOM 974 O O . TYR A 1 130 ? 23.556 0.510 -35.580 1.00 89.81 130 TYR A O 1
ATOM 982 N N . VAL A 1 131 ? 21.549 0.816 -34.610 1.00 88.69 131 VAL A N 1
ATOM 983 C CA . VAL A 1 131 ? 21.030 1.747 -35.624 1.00 88.69 131 VAL A CA 1
ATOM 984 C C . VAL A 1 131 ? 21.863 3.029 -35.663 1.00 88.69 131 VAL A C 1
ATOM 986 O O . VAL A 1 131 ? 22.313 3.422 -36.733 1.00 88.69 131 VAL A O 1
ATOM 989 N N . PHE A 1 132 ? 22.132 3.650 -34.511 1.00 86.31 132 PHE A N 1
ATOM 990 C CA . PHE A 1 132 ? 22.870 4.918 -34.456 1.00 86.31 132 PHE A CA 1
ATOM 991 C C . PHE A 1 132 ? 24.370 4.777 -34.755 1.00 86.31 132 PHE A C 1
ATOM 993 O O . PHE A 1 132 ? 24.979 5.728 -35.231 1.00 86.31 132 PHE A O 1
ATOM 1000 N N . CYS A 1 133 ? 24.978 3.613 -34.511 1.00 83.56 133 CYS A N 1
ATOM 1001 C CA . CYS A 1 133 ? 26.377 3.369 -34.875 1.00 83.56 133 CYS A CA 1
ATOM 1002 C C . CYS A 1 133 ? 26.569 2.977 -36.350 1.00 83.56 133 CYS A C 1
ATOM 1004 O O . CYS A 1 133 ? 27.675 3.125 -36.867 1.00 83.56 133 CYS A O 1
ATOM 1006 N N . ASN A 1 134 ? 25.537 2.438 -37.013 1.00 82.62 134 ASN A N 1
ATOM 1007 C CA . ASN A 1 134 ? 25.621 1.979 -38.403 1.00 82.62 134 ASN A CA 1
ATOM 1008 C C . ASN A 1 134 ? 25.109 3.016 -39.413 1.00 82.62 134 ASN A C 1
ATOM 1010 O O . ASN A 1 134 ? 25.686 3.156 -40.492 1.00 82.62 134 ASN A O 1
ATOM 1014 N N . ASP A 1 135 ? 24.044 3.740 -39.071 1.00 70.00 135 ASP A N 1
ATOM 1015 C CA . ASP A 1 135 ? 23.422 4.709 -39.965 1.00 70.00 135 ASP A CA 1
ATOM 1016 C C . ASP A 1 135 ? 23.882 6.131 -39.607 1.00 70.00 135 ASP A C 1
ATOM 1018 O O . ASP A 1 135 ? 23.331 6.776 -38.716 1.00 70.00 135 ASP A O 1
ATOM 1022 N N . ASN A 1 136 ? 24.827 6.673 -40.385 1.00 65.06 136 ASN A N 1
ATOM 1023 C CA . ASN A 1 136 ? 25.305 8.071 -40.299 1.00 65.06 136 ASN A CA 1
ATOM 1024 C C . ASN A 1 136 ? 24.198 9.131 -40.557 1.00 65.06 136 ASN A C 1
ATOM 1026 O O . ASN A 1 136 ? 24.463 10.327 -40.659 1.00 65.06 136 ASN A O 1
ATOM 1030 N N . ALA A 1 137 ? 22.941 8.715 -40.745 1.00 57.09 137 ALA A N 1
ATOM 1031 C CA . ALA A 1 137 ? 21.827 9.581 -41.120 1.00 57.09 137 ALA A CA 1
ATOM 1032 C C . ALA A 1 137 ? 21.324 10.470 -39.964 1.00 57.09 137 ALA A C 1
ATOM 1034 O O . ALA A 1 137 ? 20.664 11.477 -40.217 1.00 57.09 137 ALA A O 1
ATOM 1035 N N . LEU A 1 138 ? 21.623 10.114 -38.707 1.00 61.81 138 LEU A N 1
ATOM 1036 C CA . LEU A 1 138 ? 21.141 10.817 -37.507 1.00 61.81 138 LEU A CA 1
ATOM 1037 C C . LEU A 1 138 ? 22.235 11.589 -36.743 1.00 61.81 138 LEU A C 1
ATOM 1039 O O . LEU A 1 138 ? 21.921 12.267 -35.763 1.00 61.81 138 LEU A O 1
ATOM 1043 N N . ASP A 1 139 ? 23.481 11.577 -37.228 1.00 62.81 139 ASP A N 1
ATOM 1044 C CA . ASP A 1 139 ? 24.604 12.354 -36.681 1.00 62.81 139 ASP A CA 1
ATOM 1045 C C . ASP A 1 139 ? 24.315 13.867 -36.490 1.00 62.81 139 ASP A C 1
ATOM 1047 O O . ASP A 1 139 ? 24.691 14.410 -35.447 1.00 62.81 139 ASP A O 1
ATOM 1051 N N . PRO A 1 140 ? 23.602 14.588 -37.389 1.00 60.97 140 PRO A N 1
ATOM 1052 C CA . PRO A 1 140 ? 23.342 16.018 -37.173 1.00 60.97 140 PRO A CA 1
ATOM 1053 C C . PRO A 1 140 ? 22.350 16.308 -36.032 1.00 60.97 140 PRO A C 1
ATOM 1055 O O . PRO A 1 140 ? 22.387 17.392 -35.453 1.00 60.97 140 PRO A O 1
ATOM 1058 N N . VAL A 1 141 ? 21.478 15.354 -35.679 1.00 59.03 141 VAL A N 1
ATOM 1059 C CA . VAL A 1 141 ? 20.543 15.485 -34.542 1.00 59.03 141 VAL A CA 1
ATOM 1060 C C . VAL A 1 141 ? 21.257 15.196 -33.213 1.00 59.03 141 VAL A C 1
ATOM 1062 O O . VAL A 1 141 ? 20.890 15.751 -32.180 1.00 59.03 141 VAL A O 1
ATOM 1065 N N . ALA A 1 142 ? 22.313 14.377 -33.246 1.00 56.88 142 ALA A N 1
ATOM 1066 C CA . ALA A 1 142 ? 23.110 13.966 -32.090 1.00 56.88 142 ALA A CA 1
ATOM 1067 C C . ALA A 1 142 ? 23.934 15.103 -31.466 1.00 56.88 142 ALA A C 1
ATOM 1069 O O . ALA A 1 142 ? 24.076 15.173 -30.247 1.00 56.88 142 ALA A O 1
ATOM 1070 N N . ALA A 1 143 ? 24.475 15.995 -32.301 1.00 56.62 143 ALA A N 1
ATOM 1071 C CA . ALA A 1 143 ? 25.532 16.929 -31.911 1.00 56.62 143 ALA A CA 1
ATOM 1072 C C . ALA A 1 143 ? 25.063 18.165 -31.113 1.00 56.62 143 ALA A C 1
ATOM 1074 O O . ALA A 1 143 ? 25.900 18.944 -30.664 1.00 56.62 143 ALA A O 1
ATOM 1075 N N . SER A 1 144 ? 23.753 18.382 -30.940 1.00 64.25 144 SER A N 1
ATOM 1076 C CA . SER A 1 144 ? 23.221 19.623 -30.340 1.00 64.25 144 SER A CA 1
ATOM 1077 C C . SER A 1 144 ? 22.325 19.438 -29.111 1.00 64.25 144 SER A C 1
ATOM 1079 O O . SER A 1 144 ? 21.865 20.432 -28.547 1.00 64.25 144 SER A O 1
ATOM 1081 N N . LEU A 1 145 ? 22.074 18.202 -28.665 1.00 71.81 145 LEU A N 1
ATOM 1082 C CA . LEU A 1 145 ? 21.196 17.947 -27.522 1.00 71.81 145 LEU A CA 1
ATOM 1083 C C . LEU A 1 145 ? 21.987 17.903 -26.207 1.00 71.81 145 LEU A C 1
ATOM 1085 O O . LEU A 1 145 ? 22.942 17.142 -26.075 1.00 71.81 145 LEU A O 1
ATOM 1089 N N . ASP A 1 146 ? 21.557 18.676 -25.205 1.00 83.25 146 ASP A N 1
ATOM 1090 C CA . ASP A 1 146 ? 22.116 18.575 -23.854 1.00 83.25 146 ASP A CA 1
ATOM 1091 C C . ASP A 1 146 ? 21.608 17.303 -23.156 1.00 83.25 146 ASP A C 1
ATOM 1093 O O . ASP A 1 146 ? 20.467 17.214 -22.688 1.00 83.25 146 ASP A O 1
ATOM 1097 N N . TRP A 1 147 ? 22.481 16.303 -23.070 1.00 77.62 147 TRP A N 1
ATOM 1098 C CA . TRP A 1 147 ? 22.202 15.014 -22.441 1.00 77.62 147 TRP A CA 1
ATOM 1099 C C . TRP A 1 147 ? 21.897 15.123 -20.945 1.00 77.62 147 TRP A C 1
ATOM 1101 O O . TRP A 1 147 ? 21.140 14.305 -20.413 1.00 77.62 147 TRP A O 1
ATOM 1111 N N . ASN A 1 148 ? 22.416 16.154 -20.269 1.00 83.12 148 ASN A N 1
ATOM 1112 C CA . ASN A 1 148 ? 22.094 16.404 -18.867 1.00 83.12 148 ASN A CA 1
ATOM 1113 C C . ASN A 1 148 ? 20.638 16.841 -18.716 1.00 83.12 148 ASN A C 1
ATOM 1115 O O . ASN A 1 148 ? 19.950 16.355 -17.817 1.00 83.12 148 ASN A O 1
ATOM 1119 N N . LEU A 1 149 ? 20.144 17.690 -19.622 1.00 82.62 149 LEU A N 1
ATOM 1120 C CA . LEU A 1 149 ? 18.751 18.126 -19.631 1.00 82.62 149 LEU A CA 1
ATOM 1121 C C . LEU A 1 149 ? 17.799 16.951 -19.883 1.00 82.62 149 LEU A C 1
ATOM 1123 O O . LEU A 1 149 ? 16.813 16.798 -19.161 1.00 82.62 149 LEU A O 1
ATOM 1127 N N . VAL A 1 150 ? 18.115 16.088 -20.856 1.00 80.50 150 VAL A N 1
ATOM 1128 C CA . VAL A 1 150 ? 17.322 14.879 -21.139 1.00 80.50 150 VAL A CA 1
ATOM 1129 C C . VAL A 1 150 ? 17.304 13.956 -19.922 1.00 80.50 150 VAL A C 1
ATOM 1131 O O . VAL A 1 150 ? 16.238 13.525 -19.489 1.00 80.50 150 VAL A O 1
ATOM 1134 N N . SER A 1 151 ? 18.465 13.711 -19.312 1.00 81.31 151 SER A N 1
ATOM 1135 C CA . SER A 1 151 ? 18.587 12.851 -18.134 1.00 81.31 151 SER A CA 1
ATOM 1136 C C . SER A 1 151 ? 17.857 13.396 -16.914 1.00 81.31 151 SER A C 1
ATOM 1138 O O . SER A 1 151 ? 17.129 12.664 -16.240 1.00 81.31 151 SER A O 1
ATOM 1140 N N . MET A 1 152 ? 17.962 14.701 -16.667 1.00 84.44 152 MET A N 1
ATOM 1141 C CA . MET A 1 152 ? 17.227 15.358 -15.596 1.00 84.44 152 MET A CA 1
ATOM 1142 C C . MET A 1 152 ? 15.717 15.263 -15.833 1.00 84.44 152 MET A C 1
ATOM 1144 O O . MET A 1 152 ? 14.989 14.883 -14.917 1.00 84.44 152 MET A O 1
ATOM 1148 N N . ALA A 1 153 ? 15.247 15.525 -17.056 1.00 81.38 153 ALA A N 1
ATOM 1149 C CA . ALA A 1 153 ? 13.832 15.432 -17.412 1.00 81.38 153 ALA A CA 1
ATOM 1150 C C . ALA A 1 153 ? 13.264 14.010 -17.248 1.00 81.38 153 ALA A C 1
ATOM 1152 O O . ALA A 1 153 ? 12.085 13.861 -16.930 1.00 81.38 153 ALA A O 1
ATOM 1153 N N . VAL A 1 154 ? 14.095 12.975 -17.420 1.00 77.25 154 VAL A N 1
ATOM 1154 C CA . VAL A 1 154 ? 13.726 11.559 -17.255 1.00 77.25 154 VAL A CA 1
ATOM 1155 C C . VAL A 1 154 ? 13.704 11.139 -15.786 1.00 77.25 154 VAL A C 1
ATOM 1157 O O . VAL A 1 154 ? 12.722 10.578 -15.294 1.00 77.25 154 VAL A O 1
ATOM 1160 N N . ILE A 1 155 ? 14.815 11.361 -15.082 1.00 81.50 155 ILE A N 1
ATOM 1161 C CA . ILE A 1 155 ? 15.063 10.777 -13.760 1.00 81.50 155 ILE A CA 1
ATOM 1162 C C . ILE A 1 155 ? 14.279 11.532 -12.687 1.00 81.50 155 ILE A C 1
ATOM 1164 O O . ILE A 1 155 ? 13.755 10.911 -11.758 1.00 81.50 155 ILE A O 1
ATOM 1168 N N . PHE A 1 156 ? 14.151 12.856 -12.822 1.00 83.75 156 PHE A N 1
ATOM 1169 C CA . PHE A 1 156 ? 13.496 13.689 -11.819 1.00 83.75 156 PHE A CA 1
ATOM 1170 C C . PHE A 1 156 ? 12.024 13.297 -11.587 1.00 83.75 156 PHE A C 1
ATOM 1172 O O . PHE A 1 156 ? 11.675 13.025 -10.435 1.00 83.75 156 PHE A O 1
ATOM 1179 N N . PRO A 1 157 ? 11.160 13.153 -12.616 1.00 81.56 157 PRO A N 1
ATOM 1180 C CA . PRO A 1 157 ? 9.778 12.723 -12.405 1.00 81.56 157 PRO A CA 1
ATOM 1181 C C . PRO A 1 157 ? 9.666 11.327 -11.787 1.00 81.56 157 PRO A C 1
ATOM 1183 O O . PRO A 1 157 ? 8.812 11.104 -10.928 1.00 81.56 157 PRO A O 1
ATOM 1186 N N . ILE A 1 158 ? 10.533 10.390 -12.188 1.00 83.00 158 ILE A N 1
ATOM 1187 C CA . ILE A 1 158 ? 10.535 9.023 -11.647 1.00 83.00 158 ILE A CA 1
ATOM 1188 C C . ILE A 1 158 ? 10.895 9.049 -10.157 1.00 83.00 158 ILE A C 1
ATOM 1190 O O . ILE A 1 158 ? 10.202 8.428 -9.351 1.00 83.00 158 ILE A O 1
ATOM 1194 N N . SER A 1 159 ? 11.922 9.814 -9.778 1.00 85.31 159 SER A N 1
ATOM 1195 C CA . SER A 1 159 ? 12.341 9.981 -8.384 1.00 85.31 159 SER A CA 1
ATOM 1196 C C . SER A 1 159 ? 11.232 10.587 -7.512 1.00 85.31 159 SER A C 1
ATOM 1198 O O . SER A 1 159 ? 10.922 10.042 -6.451 1.00 85.31 159 SER A O 1
ATOM 1200 N N . GLN A 1 160 ? 10.555 11.639 -7.988 1.00 85.31 160 GLN A N 1
ATOM 1201 C CA . GLN A 1 160 ? 9.419 12.246 -7.277 1.00 85.31 160 GLN A CA 1
ATOM 1202 C C . GLN A 1 160 ? 8.255 11.259 -7.096 1.00 85.31 160 GLN A C 1
ATOM 1204 O O . GLN A 1 160 ? 7.682 11.156 -6.010 1.00 85.31 160 GLN A O 1
ATOM 1209 N N . CYS A 1 161 ? 7.943 10.470 -8.130 1.00 82.81 161 CYS A N 1
ATOM 1210 C CA . CYS A 1 161 ? 6.890 9.456 -8.056 1.00 82.81 161 CYS A CA 1
ATOM 1211 C C . CYS A 1 161 ? 7.194 8.373 -7.012 1.00 82.81 161 CYS A C 1
ATOM 1213 O O . CYS A 1 161 ? 6.280 7.917 -6.323 1.00 82.81 161 CYS A O 1
ATOM 1215 N N . ILE A 1 162 ? 8.463 7.967 -6.883 1.00 85.38 162 ILE A N 1
ATOM 1216 C CA . ILE A 1 162 ? 8.898 7.020 -5.849 1.00 85.38 162 ILE A CA 1
ATOM 1217 C C . ILE A 1 162 ? 8.656 7.623 -4.458 1.00 85.38 162 ILE A C 1
ATOM 1219 O O . ILE A 1 162 ? 8.092 6.949 -3.597 1.00 85.38 162 ILE A O 1
ATOM 1223 N N . GLY A 1 163 ? 8.993 8.902 -4.259 1.00 88.06 163 GLY A N 1
ATOM 1224 C CA . GLY A 1 163 ? 8.718 9.624 -3.013 1.00 88.06 163 GLY A CA 1
ATOM 1225 C C . GLY A 1 163 ? 7.235 9.608 -2.629 1.00 88.06 163 GLY A C 1
ATOM 1226 O O . GLY A 1 163 ? 6.887 9.255 -1.504 1.00 88.06 163 GLY A O 1
ATOM 1227 N N . TRP A 1 164 ? 6.335 9.896 -3.574 1.00 86.00 164 TRP A N 1
ATOM 1228 C CA . TRP A 1 164 ? 4.888 9.825 -3.325 1.00 86.00 164 TRP A CA 1
ATOM 1229 C C . TRP A 1 164 ? 4.398 8.407 -3.012 1.00 86.00 164 TRP A C 1
ATOM 1231 O O . TRP A 1 164 ? 3.510 8.236 -2.173 1.00 86.00 164 TRP A O 1
ATOM 1241 N N . ALA A 1 165 ? 4.967 7.385 -3.660 1.00 83.25 165 ALA A N 1
ATOM 1242 C CA . ALA A 1 165 ? 4.637 5.991 -3.376 1.00 83.25 165 ALA A CA 1
ATOM 1243 C C . ALA A 1 165 ? 5.043 5.594 -1.945 1.00 83.25 165 ALA A C 1
ATOM 1245 O O . ALA A 1 165 ? 4.241 4.980 -1.239 1.00 83.25 165 ALA A O 1
ATOM 1246 N N . PHE A 1 166 ? 6.226 6.019 -1.484 1.00 86.81 166 PHE A N 1
ATOM 1247 C CA . PHE A 1 166 ? 6.664 5.817 -0.101 1.00 86.81 166 PHE A CA 1
ATOM 1248 C C . PHE A 1 166 ? 5.756 6.521 0.907 1.00 86.81 166 PHE A C 1
ATOM 1250 O O . PHE A 1 166 ? 5.258 5.865 1.819 1.00 86.81 166 PHE A O 1
ATOM 1257 N N . SER A 1 167 ? 5.462 7.813 0.719 1.00 89.00 167 SER A N 1
ATOM 1258 C CA . SER A 1 167 ? 4.567 8.551 1.625 1.00 89.00 167 SER A CA 1
ATOM 1259 C C . SER A 1 167 ? 3.191 7.896 1.737 1.00 89.00 167 SER A C 1
ATOM 1261 O O . SER A 1 167 ? 2.595 7.858 2.811 1.00 89.00 167 SER A O 1
ATOM 1263 N N . ARG A 1 168 ? 2.687 7.327 0.637 1.00 87.38 168 ARG A N 1
ATOM 1264 C CA . ARG A 1 168 ? 1.419 6.595 0.629 1.00 87.38 168 ARG A CA 1
ATOM 1265 C C . ARG A 1 168 ? 1.495 5.276 1.399 1.00 87.38 168 ARG A C 1
ATOM 1267 O O . ARG A 1 168 ? 0.551 4.959 2.118 1.00 87.38 168 ARG A O 1
ATOM 1274 N N . ARG A 1 169 ? 2.585 4.513 1.256 1.00 87.69 169 ARG A N 1
ATOM 1275 C CA . ARG A 1 169 ? 2.824 3.288 2.038 1.00 87.69 169 ARG A CA 1
ATOM 1276 C C . ARG A 1 169 ? 2.901 3.601 3.532 1.00 87.69 169 ARG A C 1
ATOM 1278 O O . ARG A 1 169 ? 2.223 2.941 4.311 1.00 87.69 169 ARG A O 1
ATOM 1285 N N . GLU A 1 170 ? 3.671 4.616 3.914 1.00 91.00 170 GLU A N 1
ATOM 1286 C CA . GLU A 1 170 ? 3.795 5.047 5.311 1.00 91.00 170 GLU A CA 1
ATOM 1287 C C . GLU A 1 170 ? 2.453 5.516 5.879 1.00 91.00 170 GLU A C 1
ATOM 1289 O O . GLU A 1 170 ? 2.060 5.084 6.959 1.00 91.00 170 GLU A O 1
ATOM 1294 N N . GLY A 1 171 ? 1.686 6.305 5.120 1.00 92.81 171 GLY A N 1
ATOM 1295 C CA . GLY A 1 171 ? 0.331 6.694 5.517 1.00 92.81 171 GLY A CA 1
ATOM 1296 C C . GLY A 1 171 ? -0.595 5.488 5.717 1.00 92.81 171 GLY A C 1
ATOM 1297 O O . GLY A 1 171 ? -1.335 5.429 6.695 1.00 92.81 171 GLY A O 1
ATOM 1298 N N . ALA A 1 172 ? -0.518 4.484 4.839 1.00 92.19 172 ALA A N 1
ATOM 1299 C CA . ALA A 1 172 ? -1.290 3.250 4.977 1.00 92.19 172 ALA A CA 1
ATOM 1300 C C . ALA A 1 172 ? -0.910 2.460 6.243 1.00 92.19 172 ALA A C 1
ATOM 1302 O O . ALA A 1 172 ? -1.787 1.962 6.950 1.00 92.19 172 ALA A O 1
ATOM 1303 N N . LEU A 1 173 ? 0.390 2.365 6.537 1.00 92.62 173 LEU A N 1
ATOM 1304 C CA . LEU A 1 173 ? 0.909 1.686 7.723 1.00 92.62 173 LEU A CA 1
ATOM 1305 C C . LEU A 1 173 ? 0.493 2.408 9.012 1.00 92.62 173 LEU A C 1
ATOM 1307 O O . LEU A 1 173 ? 0.056 1.756 9.958 1.00 92.62 173 LEU A O 1
ATOM 1311 N N . GLN A 1 174 ? 0.568 3.741 9.030 1.00 95.00 174 GLN A N 1
ATOM 1312 C CA . GLN A 1 174 ? 0.121 4.563 10.156 1.00 95.00 174 GLN A CA 1
ATOM 1313 C C . GLN A 1 174 ? -1.363 4.339 10.456 1.00 95.00 174 GLN A C 1
ATOM 1315 O O . GLN A 1 174 ? -1.712 4.055 11.599 1.00 95.00 174 GLN A O 1
ATOM 1320 N N . LEU A 1 175 ? -2.227 4.380 9.436 1.00 95.75 175 LEU A N 1
ATOM 1321 C CA . LEU A 1 175 ? -3.666 4.150 9.602 1.00 95.75 175 LEU A CA 1
ATOM 1322 C C . LEU A 1 175 ? -3.980 2.730 10.081 1.00 95.75 175 LEU A C 1
ATOM 1324 O O . LEU A 1 175 ? -4.817 2.552 10.965 1.00 95.75 175 LEU A O 1
ATOM 1328 N N . LEU A 1 176 ? -3.291 1.716 9.549 1.00 94.69 176 LEU A N 1
ATOM 1329 C CA . LEU A 1 176 ? -3.441 0.336 10.017 1.00 94.69 176 LEU A CA 1
ATOM 1330 C C . LEU A 1 176 ? -3.008 0.188 11.487 1.00 94.69 176 LEU A C 1
ATOM 1332 O O . LEU A 1 176 ? -3.688 -0.476 12.275 1.00 94.69 176 LEU A O 1
ATOM 1336 N N . GLY A 1 177 ? -1.915 0.851 11.873 1.00 94.31 177 GLY A N 1
ATOM 1337 C CA . GLY A 1 177 ? -1.471 0.954 13.261 1.00 94.31 177 GLY A CA 1
ATOM 1338 C C . GLY A 1 177 ? -2.511 1.638 14.153 1.00 94.31 177 GLY A C 1
ATOM 1339 O O . GLY A 1 177 ? -2.813 1.145 15.236 1.00 94.31 177 GLY A O 1
ATOM 1340 N N . THR A 1 178 ? -3.132 2.724 13.687 1.00 95.81 178 THR A N 1
ATOM 1341 C CA . THR A 1 178 ? -4.214 3.410 14.407 1.00 95.81 178 THR A CA 1
ATOM 1342 C C . THR A 1 178 ? -5.426 2.502 14.613 1.00 95.81 178 THR A C 1
ATOM 1344 O O . THR A 1 178 ? -5.917 2.408 15.737 1.00 95.81 178 THR A O 1
ATOM 1347 N N . ILE A 1 179 ? -5.879 1.788 13.576 1.00 96.00 179 ILE A N 1
ATOM 1348 C CA . ILE A 1 179 ? -7.014 0.855 13.669 1.00 96.00 179 ILE A CA 1
ATOM 1349 C C . ILE A 1 179 ? -6.723 -0.235 14.705 1.00 96.00 179 ILE A C 1
ATOM 1351 O O . ILE A 1 179 ? -7.487 -0.414 15.653 1.00 96.00 179 ILE A O 1
ATOM 1355 N N . THR A 1 180 ? -5.601 -0.941 14.566 1.00 94.12 180 THR A N 1
ATOM 1356 C CA . THR A 1 180 ? -5.240 -2.051 15.465 1.00 94.12 180 THR A CA 1
ATOM 1357 C C . THR A 1 180 ? -5.008 -1.588 16.904 1.00 94.12 180 THR A C 1
ATOM 1359 O O . THR A 1 180 ? -5.470 -2.242 17.845 1.00 94.12 180 THR A O 1
ATOM 1362 N N . ALA A 1 181 ? -4.379 -0.426 17.100 1.00 94.50 181 ALA A N 1
ATOM 1363 C CA . ALA A 1 181 ? -4.200 0.170 18.417 1.00 94.50 181 ALA A CA 1
ATOM 1364 C C . ALA A 1 181 ? -5.542 0.538 19.061 1.00 94.50 181 ALA A C 1
ATOM 1366 O O . ALA A 1 181 ? -5.779 0.169 20.210 1.00 94.50 181 ALA A O 1
ATOM 1367 N N . LEU A 1 182 ? -6.440 1.219 18.344 1.00 95.50 182 LEU A N 1
ATOM 1368 C CA . LEU A 1 182 ? -7.751 1.612 18.870 1.00 95.50 182 LEU A CA 1
ATOM 1369 C C . LEU A 1 182 ? -8.638 0.402 19.176 1.00 95.50 182 LEU A C 1
ATOM 1371 O O . LEU A 1 182 ? -9.273 0.377 20.228 1.00 95.50 182 LEU A O 1
ATOM 1375 N N . LEU A 1 183 ? -8.625 -0.632 18.330 1.00 93.81 183 LEU A N 1
ATOM 1376 C CA . LEU A 1 183 ? -9.318 -1.894 18.611 1.00 93.81 183 LEU A CA 1
ATOM 1377 C C . LEU A 1 183 ? -8.771 -2.565 19.874 1.00 93.81 183 LEU A C 1
ATOM 1379 O O . LEU A 1 183 ? -9.540 -3.012 20.722 1.00 93.81 183 LEU A O 1
ATOM 1383 N N . THR A 1 184 ? -7.449 -2.573 20.051 1.00 92.25 184 THR A N 1
ATOM 1384 C CA . THR A 1 184 ? -6.814 -3.100 21.269 1.00 92.25 184 THR A CA 1
ATOM 1385 C C . THR A 1 184 ? -7.164 -2.254 22.498 1.00 92.25 184 THR A C 1
ATOM 1387 O O . THR A 1 184 ? -7.371 -2.793 23.584 1.00 92.25 184 THR A O 1
ATOM 1390 N N . ARG A 1 185 ? -7.286 -0.927 22.355 1.00 92.75 185 ARG A N 1
ATOM 1391 C CA . ARG A 1 185 ? -7.712 -0.020 23.436 1.00 92.75 185 ARG A CA 1
ATOM 1392 C C . ARG A 1 185 ? -9.174 -0.222 23.814 1.00 92.75 185 ARG A C 1
ATOM 1394 O O . ARG A 1 185 ? -9.468 -0.251 25.004 1.00 92.75 185 ARG A O 1
ATOM 1401 N N . LEU A 1 186 ? -10.062 -0.411 22.840 1.00 91.81 186 LEU A N 1
ATOM 1402 C CA . LEU A 1 186 ? -11.460 -0.777 23.077 1.00 91.81 186 LEU A CA 1
ATOM 1403 C C . LEU A 1 186 ? -11.560 -2.123 23.806 1.00 91.81 186 LEU A C 1
ATOM 1405 O O . LEU A 1 186 ? -12.274 -2.243 24.803 1.00 91.81 186 LEU A O 1
ATOM 1409 N N . TRP A 1 187 ? -10.769 -3.109 23.376 1.00 89.50 187 TRP A N 1
ATOM 1410 C CA . TRP A 1 187 ? -10.682 -4.406 24.042 1.00 89.50 187 TRP A CA 1
ATOM 1411 C C . TRP A 1 187 ? -10.149 -4.299 25.478 1.00 89.50 187 TRP A C 1
ATOM 1413 O O . TRP A 1 187 ? -10.687 -4.916 26.398 1.00 89.50 187 TRP A O 1
ATOM 1423 N N . SER A 1 188 ? -9.117 -3.483 25.700 1.00 88.81 188 SER A N 1
ATOM 1424 C CA . SER A 1 188 ? -8.571 -3.212 27.033 1.00 88.81 188 SER A CA 1
ATOM 1425 C C . SER A 1 188 ? -9.571 -2.480 27.921 1.00 88.81 188 SER A C 1
ATOM 1427 O O . SER A 1 188 ? -9.712 -2.847 29.085 1.00 88.81 188 SER A O 1
ATOM 1429 N N . ALA A 1 189 ? -10.315 -1.507 27.389 1.00 88.88 189 ALA A N 1
ATOM 1430 C CA . ALA A 1 189 ? -11.311 -0.760 28.148 1.00 88.88 189 ALA A CA 1
ATOM 1431 C C . ALA A 1 189 ? -12.331 -1.695 28.808 1.00 88.88 189 ALA A C 1
ATOM 1433 O O . ALA A 1 189 ? -12.591 -1.573 30.002 1.00 88.88 189 ALA A O 1
ATOM 1434 N N . LYS A 1 190 ? -12.812 -2.704 28.071 1.00 83.69 190 LYS A N 1
ATOM 1435 C CA . LYS A 1 190 ? -13.710 -3.744 28.595 1.00 83.69 190 LYS A CA 1
ATOM 1436 C C . LYS A 1 190 ? -13.166 -4.439 29.851 1.00 83.69 190 LYS A C 1
ATOM 1438 O O . LYS A 1 190 ? -13.928 -4.684 30.780 1.00 83.69 190 LYS A O 1
ATOM 1443 N N . HIS A 1 191 ? -11.878 -4.774 29.873 1.00 81.69 191 HIS A N 1
ATOM 1444 C CA . HIS A 1 191 ? -11.276 -5.591 30.934 1.00 81.69 191 HIS A CA 1
ATOM 1445 C C . HIS A 1 191 ? -10.696 -4.765 32.085 1.00 81.69 191 HIS A C 1
ATOM 1447 O O . HIS A 1 191 ? -10.618 -5.249 33.213 1.00 81.69 191 HIS A O 1
ATOM 1453 N N . THR A 1 192 ? -10.271 -3.534 31.807 1.00 84.69 192 THR A N 1
ATOM 1454 C CA . THR A 1 192 ? -9.504 -2.716 32.752 1.00 84.69 192 THR A CA 1
ATOM 1455 C C . THR A 1 192 ? -10.333 -1.585 33.366 1.00 84.69 192 THR A C 1
ATOM 1457 O O . THR A 1 192 ? -10.009 -1.132 34.463 1.00 84.69 192 THR A O 1
ATOM 1460 N N . TRP A 1 193 ? -11.382 -1.088 32.699 1.00 87.06 193 TRP A N 1
ATOM 1461 C CA . TRP A 1 193 ? -12.119 0.075 33.202 1.00 87.06 193 TRP A CA 1
ATOM 1462 C C . TRP A 1 193 ? -13.035 -0.283 34.373 1.00 87.06 193 TRP A C 1
ATOM 1464 O O . TRP A 1 193 ? -13.783 -1.260 34.335 1.00 87.06 193 TRP A O 1
ATOM 1474 N N . VAL A 1 194 ? -13.006 0.568 35.399 1.00 83.69 194 VAL A N 1
ATOM 1475 C CA . VAL A 1 194 ? -13.953 0.566 36.516 1.00 83.69 194 VAL A CA 1
ATOM 1476 C C . VAL A 1 194 ? -14.797 1.821 36.384 1.00 83.69 194 VAL A C 1
ATOM 1478 O O . VAL A 1 194 ? -14.267 2.929 36.422 1.00 83.69 194 VAL A O 1
ATOM 1481 N N . VAL A 1 195 ? -16.098 1.631 36.209 1.00 83.56 195 VAL A N 1
ATOM 1482 C CA . VAL A 1 195 ? -17.046 2.681 35.844 1.00 83.56 195 VAL A CA 1
ATOM 1483 C C . VAL A 1 195 ? -18.055 2.893 36.964 1.00 83.56 195 VAL A C 1
ATOM 1485 O O . VAL A 1 195 ? -18.357 1.983 37.740 1.00 83.56 195 VAL A O 1
ATOM 1488 N N . LYS A 1 196 ? -18.576 4.113 37.090 1.00 81.56 196 LYS A N 1
ATOM 1489 C CA . LYS A 1 196 ? -19.683 4.381 38.016 1.00 81.56 196 LYS A CA 1
ATOM 1490 C C . LYS A 1 196 ? -20.986 4.002 37.328 1.00 81.56 196 LYS A C 1
ATOM 1492 O O . LYS A 1 196 ? -21.298 4.561 36.282 1.00 81.56 196 LYS A O 1
ATOM 1497 N N . ASN A 1 197 ? -21.743 3.089 37.928 1.00 78.12 197 ASN A N 1
ATOM 1498 C CA . ASN A 1 197 ? -23.100 2.786 37.478 1.00 78.12 197 ASN A CA 1
ATOM 1499 C C . ASN A 1 197 ? -24.029 3.997 37.741 1.00 78.12 197 ASN A C 1
ATOM 1501 O O . ASN A 1 197 ? -23.695 4.866 38.549 1.00 78.12 197 ASN A O 1
ATOM 1505 N N . GLY A 1 198 ? -25.226 4.027 37.148 1.00 71.88 198 GLY A N 1
ATOM 1506 C CA . GLY A 1 198 ? -26.259 5.046 37.380 1.00 71.88 198 GLY A CA 1
ATOM 1507 C C . GLY A 1 198 ? -26.658 5.215 38.855 1.00 71.88 198 GLY A C 1
ATOM 1508 O O . GLY A 1 198 ? -27.104 6.284 39.252 1.00 71.88 198 GLY A O 1
ATOM 1509 N N . ALA A 1 199 ? -26.410 4.201 39.693 1.00 74.44 199 ALA A N 1
ATOM 1510 C CA . ALA A 1 199 ? -26.571 4.249 41.152 1.00 74.44 199 ALA A CA 1
ATOM 1511 C C . ALA A 1 199 ? -25.332 4.778 41.922 1.00 74.44 199 ALA A C 1
ATOM 1513 O O . ALA A 1 199 ? -25.290 4.719 43.147 1.00 74.44 199 ALA A O 1
ATOM 1514 N N . GLY A 1 200 ? -24.280 5.232 41.231 1.00 78.31 200 GLY A N 1
ATOM 1515 C CA . GLY A 1 200 ? -23.051 5.790 41.814 1.00 78.31 200 GLY A CA 1
ATOM 1516 C C . GLY A 1 200 ? -22.006 4.772 42.296 1.00 78.31 200 GLY A C 1
ATOM 1517 O O . GLY A 1 200 ? -20.904 5.168 42.678 1.00 78.31 200 GLY A O 1
ATOM 1518 N N . LYS A 1 201 ? -22.304 3.466 42.255 1.00 81.69 201 LYS A N 1
ATOM 1519 C CA . LYS A 1 201 ? -21.376 2.392 42.653 1.00 81.69 201 LYS A CA 1
ATOM 1520 C C . LYS A 1 201 ? -20.310 2.146 41.580 1.00 81.69 201 LYS A C 1
ATOM 1522 O O . LYS A 1 201 ? -20.641 2.050 40.401 1.00 81.69 201 LYS A O 1
ATOM 1527 N N . LEU A 1 202 ? -19.054 1.990 42.003 1.00 82.50 202 LEU A N 1
ATOM 1528 C CA . LEU A 1 202 ? -17.945 1.581 41.136 1.00 82.50 202 LEU A CA 1
ATOM 1529 C C . LEU A 1 202 ? -18.057 0.090 40.807 1.00 82.50 202 LEU A C 1
ATOM 1531 O O . LEU A 1 202 ? -18.032 -0.759 41.700 1.00 82.50 202 LEU A O 1
ATOM 1535 N N . VAL A 1 203 ? -18.200 -0.212 39.524 1.00 81.31 203 VAL A N 1
ATOM 1536 C CA . VAL A 1 203 ? -18.401 -1.553 38.984 1.00 81.31 203 VAL A CA 1
ATOM 1537 C C . VAL A 1 203 ? -17.476 -1.711 37.767 1.00 81.31 203 VAL A C 1
ATOM 1539 O O . VAL A 1 203 ? -17.365 -0.780 36.972 1.00 81.31 203 VAL A O 1
ATOM 1542 N N . PRO A 1 204 ? -16.756 -2.835 37.612 1.00 81.81 204 PRO A N 1
ATOM 1543 C CA . PRO A 1 204 ? -16.005 -3.121 36.393 1.00 81.81 204 PRO A CA 1
ATOM 1544 C C . PRO A 1 204 ? -16.893 -3.016 35.151 1.00 81.81 204 PRO A C 1
ATOM 1546 O O . PRO A 1 204 ? -18.044 -3.443 35.178 1.00 81.81 204 PRO A O 1
ATOM 1549 N N . LEU A 1 205 ? -16.364 -2.496 34.044 1.00 82.69 205 LEU A N 1
ATOM 1550 C CA . LEU A 1 205 ? -17.143 -2.360 32.811 1.00 82.69 205 LEU A CA 1
ATOM 1551 C C . LEU A 1 205 ? -17.689 -3.715 32.337 1.00 82.69 205 LEU A C 1
ATOM 1553 O O . LEU A 1 205 ? -18.832 -3.798 31.897 1.00 82.69 205 LEU A O 1
ATOM 1557 N N . ILE A 1 206 ? -16.907 -4.784 32.502 1.00 78.06 206 ILE A N 1
ATOM 1558 C CA . ILE A 1 206 ? -17.317 -6.150 32.165 1.00 78.06 206 ILE A CA 1
ATOM 1559 C C . ILE A 1 206 ? -18.563 -6.627 32.929 1.00 78.06 206 ILE A C 1
ATOM 1561 O O . ILE A 1 206 ? -19.361 -7.357 32.352 1.00 78.06 206 ILE A O 1
ATOM 1565 N N . ASP A 1 207 ? -18.792 -6.169 34.163 1.00 78.25 207 ASP A N 1
ATOM 1566 C CA . ASP A 1 207 ? -19.967 -6.557 34.957 1.00 78.25 207 ASP A CA 1
ATOM 1567 C C . ASP A 1 207 ? -21.264 -5.955 34.369 1.00 78.25 207 ASP A C 1
ATOM 1569 O O . ASP A 1 207 ? -22.337 -6.535 34.503 1.00 78.25 207 ASP A O 1
ATOM 1573 N N . LEU A 1 208 ? -21.187 -4.802 33.686 1.00 76.94 208 LEU A N 1
ATOM 1574 C CA . LEU A 1 208 ? -22.330 -4.212 32.965 1.00 76.94 208 LEU A CA 1
ATOM 1575 C C . LEU A 1 208 ? -22.646 -4.967 31.661 1.00 76.94 208 LEU A C 1
ATOM 1577 O O . LEU A 1 208 ? -23.772 -4.926 31.154 1.00 76.94 208 LEU A O 1
ATOM 1581 N N . LEU A 1 209 ? -21.646 -5.665 31.116 1.00 72.94 209 LEU A N 1
ATOM 1582 C CA . LEU A 1 209 ? -21.772 -6.518 29.936 1.00 72.94 209 LEU A CA 1
ATOM 1583 C C . LEU A 1 209 ? -22.339 -7.915 30.255 1.00 72.94 209 LEU A C 1
ATOM 1585 O O . LEU A 1 209 ? -22.683 -8.637 29.321 1.00 72.94 209 LEU A O 1
ATOM 1589 N N . ASP A 1 210 ? -22.403 -8.312 31.528 1.00 62.91 210 ASP A N 1
ATOM 1590 C CA . ASP A 1 210 ? -22.273 -9.706 31.972 1.00 62.91 210 ASP A CA 1
ATOM 1591 C C . ASP A 1 210 ? -23.549 -10.566 31.862 1.00 62.91 210 ASP A C 1
ATOM 1593 O O . ASP A 1 210 ? -24.036 -11.157 32.823 1.00 62.91 210 ASP A O 1
ATOM 1597 N N . GLN A 1 211 ? -24.079 -10.682 30.645 1.00 62.62 211 GLN A N 1
ATOM 1598 C CA . GLN A 1 211 ? -24.899 -11.826 30.250 1.00 62.62 211 GLN A CA 1
ATOM 1599 C C . GLN A 1 211 ? -23.981 -12.901 29.634 1.00 62.62 211 GLN A C 1
ATOM 1601 O O . GLN A 1 211 ? -23.133 -12.568 28.801 1.00 62.62 211 GLN A O 1
ATOM 1606 N N . PRO A 1 212 ? -24.110 -14.189 30.013 1.00 57.09 212 PRO A N 1
ATOM 1607 C CA . PRO A 1 212 ? -23.224 -15.254 29.537 1.00 57.09 212 PRO A CA 1
ATOM 1608 C C . PRO A 1 212 ? -23.267 -15.448 28.013 1.00 57.09 212 PRO A C 1
ATOM 1610 O O . PRO A 1 212 ? -22.235 -15.763 27.425 1.00 57.09 212 PRO A O 1
ATOM 1613 N N . GLU A 1 213 ? -24.413 -15.187 27.376 1.00 58.16 213 GLU A N 1
ATOM 1614 C CA . GLU A 1 213 ? -24.584 -15.225 25.914 1.00 58.16 213 GLU A CA 1
ATOM 1615 C C . GLU A 1 213 ? -23.778 -14.121 25.216 1.00 58.16 213 GLU A C 1
ATOM 1617 O O . GLU A 1 213 ? -23.059 -14.378 24.253 1.00 58.16 213 GLU A O 1
ATOM 1622 N N . ALA A 1 214 ? -23.774 -12.911 25.784 1.00 59.22 214 ALA A N 1
ATOM 1623 C CA . ALA A 1 214 ? -23.103 -11.763 25.189 1.00 59.22 214 ALA A CA 1
ATOM 1624 C C . ALA A 1 214 ? -21.577 -11.950 25.110 1.00 59.22 214 ALA A C 1
ATOM 1626 O O . ALA A 1 214 ? -20.942 -11.411 24.212 1.00 59.22 214 ALA A O 1
ATOM 1627 N N . ARG A 1 215 ? -20.960 -12.724 26.019 1.00 59.25 215 ARG A N 1
ATOM 1628 C CA . ARG A 1 215 ? -19.496 -12.911 26.090 1.00 59.25 215 ARG A CA 1
ATOM 1629 C C . ARG A 1 215 ? -18.909 -13.573 24.837 1.00 59.25 215 ARG A C 1
ATOM 1631 O O . ARG A 1 215 ? -17.860 -13.118 24.379 1.00 59.25 215 ARG A O 1
ATOM 1638 N N . ALA A 1 216 ? -19.564 -14.606 24.301 1.00 61.41 216 ALA A N 1
ATOM 1639 C CA . ALA A 1 216 ? -19.126 -15.294 23.081 1.00 61.41 216 ALA A CA 1
ATOM 1640 C C . ALA A 1 216 ? -19.214 -14.360 21.864 1.00 61.41 216 ALA A C 1
ATOM 1642 O O . ALA A 1 216 ? -18.264 -14.262 21.084 1.00 61.41 216 ALA A O 1
ATOM 1643 N N . ASP A 1 217 ? -20.285 -13.568 21.804 1.00 72.94 217 ASP A N 1
ATOM 1644 C CA . ASP A 1 217 ? -20.540 -12.632 20.713 1.00 72.94 217 ASP A CA 1
ATOM 1645 C C . ASP A 1 217 ? -19.435 -11.573 20.559 1.00 72.94 217 ASP A C 1
ATOM 1647 O O . ASP A 1 217 ? -19.126 -11.178 19.437 1.00 72.94 217 ASP A O 1
ATOM 1651 N N . TYR A 1 218 ? -18.782 -11.127 21.644 1.00 77.38 218 TYR A N 1
ATOM 1652 C CA . TYR A 1 218 ? -17.693 -10.137 21.547 1.00 77.38 218 TYR A CA 1
ATOM 1653 C C . TYR A 1 218 ? -16.421 -10.700 20.917 1.00 77.38 218 TYR A C 1
ATOM 1655 O O . TYR A 1 218 ? -15.796 -10.022 20.103 1.00 77.38 218 TYR A O 1
ATOM 1663 N N . HIS A 1 219 ? -15.996 -11.898 21.322 1.00 78.50 219 HIS A N 1
ATOM 1664 C CA . HIS A 1 219 ? -14.784 -12.502 20.763 1.00 78.50 219 HIS A CA 1
ATOM 1665 C C . HIS A 1 219 ? -14.955 -12.757 19.273 1.00 78.50 219 HIS A C 1
ATOM 1667 O O . HIS A 1 219 ? -14.063 -12.433 18.482 1.00 78.50 219 HIS A O 1
ATOM 1673 N N . ASP A 1 220 ? -16.126 -13.268 18.901 1.00 83.50 220 ASP A N 1
ATOM 1674 C CA . ASP A 1 220 ? -16.473 -13.521 17.513 1.00 83.50 220 ASP A CA 1
ATOM 1675 C C . ASP A 1 220 ? -16.596 -12.203 16.736 1.00 83.50 220 ASP A C 1
ATOM 1677 O O . ASP A 1 220 ? -16.094 -12.118 15.617 1.00 83.50 220 ASP A O 1
ATOM 1681 N N . LEU A 1 221 ? -17.142 -11.134 17.332 1.00 87.75 221 LEU A N 1
ATOM 1682 C CA . LEU A 1 221 ? -17.234 -9.816 16.694 1.00 87.75 221 LEU A CA 1
ATOM 1683 C C . LEU A 1 221 ? -15.860 -9.186 16.426 1.00 87.75 221 LEU A C 1
ATOM 1685 O O . LEU A 1 221 ? -15.610 -8.748 15.306 1.00 87.75 221 LEU A O 1
ATOM 1689 N N . TYR A 1 222 ? -14.957 -9.154 17.412 1.00 88.62 222 TYR A N 1
ATOM 1690 C CA . TYR A 1 222 ? -13.611 -8.590 17.229 1.00 88.62 222 TYR A CA 1
ATOM 1691 C C . TYR A 1 222 ? -12.770 -9.428 16.261 1.00 88.62 222 TYR A C 1
ATOM 1693 O O . TYR A 1 222 ? -12.067 -8.872 15.416 1.00 88.62 222 TYR A O 1
ATOM 1701 N N . SER A 1 223 ? -12.882 -10.758 16.336 1.00 87.25 223 SER A N 1
ATOM 1702 C CA . SER A 1 223 ? -12.212 -11.658 15.392 1.00 87.25 223 SER A CA 1
ATOM 1703 C C . SER A 1 223 ? -12.751 -11.476 13.973 1.00 87.25 223 SER A C 1
ATOM 1705 O O . SER A 1 223 ? -11.967 -11.431 13.027 1.00 87.25 223 SER A O 1
ATOM 1707 N N . SER A 1 224 ? -14.067 -11.302 13.819 1.00 87.81 224 SER A N 1
ATOM 1708 C CA . SER A 1 224 ? -14.699 -11.018 12.524 1.00 87.81 224 SER A CA 1
ATOM 1709 C C . SER A 1 224 ? -14.291 -9.652 11.980 1.00 87.81 224 SER A C 1
ATOM 1711 O O . SER A 1 224 ? -14.064 -9.533 10.784 1.00 87.81 224 SER A O 1
ATOM 1713 N N . LEU A 1 225 ? -14.124 -8.644 12.841 1.00 90.25 225 LEU A N 1
ATOM 1714 C CA . LEU A 1 225 ? -13.702 -7.298 12.449 1.00 90.25 225 LEU A CA 1
ATOM 1715 C C . LEU A 1 225 ? -12.239 -7.264 11.973 1.00 90.25 225 LEU A C 1
ATOM 1717 O O . LEU A 1 225 ? -11.929 -6.640 10.960 1.00 90.25 225 LEU A O 1
ATOM 1721 N N . LEU A 1 226 ? -11.335 -7.981 12.652 1.00 90.00 226 LEU A N 1
ATOM 1722 C CA . LEU A 1 226 ? -9.963 -8.178 12.167 1.00 90.00 226 LEU A CA 1
ATOM 1723 C C . LEU A 1 226 ? -9.937 -9.030 10.888 1.00 90.00 226 LEU A C 1
ATOM 1725 O O . LEU A 1 226 ? -9.205 -8.716 9.951 1.00 90.00 226 LEU A O 1
ATOM 1729 N N . GLY A 1 227 ? -10.761 -10.078 10.821 1.00 88.38 227 GLY A N 1
ATOM 1730 C CA . GLY A 1 227 ? -10.876 -10.951 9.654 1.00 88.38 227 GLY A CA 1
ATOM 1731 C C . GLY A 1 227 ? -11.380 -10.219 8.410 1.00 88.38 227 GLY A C 1
ATOM 1732 O O . GLY A 1 227 ? -10.790 -10.365 7.340 1.00 88.38 227 GLY A O 1
ATOM 1733 N N . SER A 1 228 ? -12.415 -9.387 8.542 1.00 89.44 228 SER A N 1
ATOM 1734 C CA . SER A 1 228 ? -12.949 -8.581 7.443 1.00 89.44 228 SER A CA 1
ATOM 1735 C C . SER A 1 228 ? -11.973 -7.482 7.019 1.00 89.44 228 SER A C 1
ATOM 1737 O O . SER A 1 228 ? -11.845 -7.228 5.824 1.00 89.44 228 SER A O 1
ATOM 1739 N N . LEU A 1 229 ? -11.216 -6.891 7.954 1.00 91.31 229 LEU A N 1
ATOM 1740 C CA . LEU A 1 229 ? -10.134 -5.951 7.641 1.00 91.31 229 LEU A CA 1
ATOM 1741 C C . LEU A 1 229 ? -9.043 -6.616 6.790 1.00 91.31 229 LEU A C 1
ATOM 1743 O O . LEU A 1 229 ? -8.656 -6.077 5.753 1.00 91.31 229 LEU A O 1
ATOM 1747 N N . VAL A 1 230 ? -8.568 -7.797 7.201 1.00 89.94 230 VAL A N 1
ATOM 1748 C CA . VAL A 1 230 ? -7.564 -8.568 6.451 1.00 89.94 230 VAL A CA 1
ATOM 1749 C C . VAL A 1 230 ? -8.111 -8.963 5.081 1.00 89.94 230 VAL A C 1
ATOM 1751 O O . VAL A 1 230 ? -7.449 -8.713 4.076 1.00 89.94 230 VAL A O 1
ATOM 1754 N N . ALA A 1 231 ? -9.326 -9.513 5.022 1.00 86.81 231 ALA A N 1
ATOM 1755 C CA . ALA A 1 231 ? -9.958 -9.930 3.773 1.00 86.81 231 ALA A CA 1
ATOM 1756 C C . ALA A 1 231 ? -10.134 -8.750 2.808 1.00 86.81 231 ALA A C 1
ATOM 1758 O O . ALA A 1 231 ? -9.792 -8.851 1.627 1.00 86.81 231 ALA A O 1
ATOM 1759 N N . TYR A 1 232 ? -10.600 -7.605 3.316 1.00 90.19 232 TYR A N 1
ATOM 1760 C CA . TYR A 1 232 ? -10.720 -6.389 2.530 1.00 90.19 232 TYR A CA 1
ATOM 1761 C C . TYR A 1 232 ? -9.363 -5.940 2.004 1.00 90.19 232 TYR A C 1
ATOM 1763 O O . TYR A 1 232 ? -9.263 -5.679 0.810 1.00 90.19 232 TYR A O 1
ATOM 1771 N N . LEU A 1 233 ? -8.317 -5.865 2.836 1.00 88.06 233 LEU A N 1
ATOM 1772 C CA . LEU A 1 233 ? -6.993 -5.364 2.447 1.00 88.06 233 LEU A CA 1
ATOM 1773 C C . LEU A 1 233 ? -6.223 -6.318 1.518 1.00 88.06 233 LEU A C 1
ATOM 1775 O O . LEU A 1 233 ? -5.567 -5.826 0.599 1.00 88.06 233 LEU A O 1
ATOM 1779 N N . ASP A 1 234 ? -6.382 -7.632 1.662 1.00 84.56 234 ASP A N 1
ATOM 1780 C CA . ASP A 1 234 ? -5.772 -8.653 0.793 1.00 84.56 234 ASP A CA 1
ATOM 1781 C C . ASP A 1 234 ? -6.471 -8.748 -0.581 1.00 84.56 234 ASP A C 1
ATOM 1783 O O . ASP A 1 234 ? -5.870 -9.136 -1.589 1.00 84.56 234 ASP A O 1
ATOM 1787 N N . HIS A 1 235 ? -7.742 -8.329 -0.669 1.00 84.00 235 HIS A N 1
ATOM 1788 C CA . HIS A 1 235 ? -8.492 -8.377 -1.924 1.00 84.00 235 HIS A CA 1
ATOM 1789 C C . HIS A 1 235 ? -7.826 -7.565 -3.043 1.00 84.00 235 HIS A C 1
ATOM 1791 O O . HIS A 1 235 ? -7.446 -6.397 -2.882 1.00 84.00 235 HIS A O 1
ATOM 1797 N N . SER A 1 236 ? -7.727 -8.184 -4.224 1.00 76.00 236 SER A N 1
ATOM 1798 C CA . SER A 1 236 ? -7.065 -7.600 -5.390 1.00 76.00 236 SER A CA 1
ATOM 1799 C C . SER A 1 236 ? -7.862 -6.427 -5.956 1.00 76.00 236 SER A C 1
ATOM 1801 O O . SER A 1 236 ? -9.045 -6.539 -6.266 1.00 76.00 236 SER A O 1
ATOM 1803 N N . ARG A 1 237 ? -7.170 -5.313 -6.205 1.00 73.25 237 ARG A N 1
ATOM 1804 C CA . ARG A 1 237 ? -7.764 -4.097 -6.776 1.00 73.25 237 ARG A CA 1
ATOM 1805 C C . ARG A 1 237 ? -8.412 -4.324 -8.153 1.00 73.25 237 ARG A C 1
ATOM 1807 O O . ARG A 1 237 ? -8.025 -5.208 -8.934 1.00 73.25 237 ARG A O 1
ATOM 1814 N N . TYR A 1 238 ? -9.379 -3.465 -8.472 1.00 67.50 238 TYR A N 1
ATOM 1815 C CA . TYR A 1 238 ? -10.227 -3.569 -9.662 1.00 67.50 238 TYR A CA 1
ATOM 1816 C C . TYR A 1 238 ? -9.869 -2.611 -10.811 1.00 67.50 238 TYR A C 1
ATOM 1818 O O . TYR A 1 238 ? -10.434 -2.748 -11.892 1.00 67.50 238 TYR A O 1
ATOM 1826 N N . THR A 1 239 ? -8.881 -1.716 -10.673 1.00 65.75 239 THR A N 1
ATOM 1827 C CA . THR A 1 239 ? -8.487 -0.758 -11.731 1.00 65.75 239 THR A CA 1
ATOM 1828 C C . THR A 1 239 ? -7.124 -1.099 -12.360 1.00 65.75 239 THR A C 1
ATOM 1830 O O . THR A 1 239 ? -6.083 -1.167 -11.704 1.00 65.75 239 THR A O 1
ATOM 1833 N N . ARG A 1 240 ? -7.111 -1.359 -13.675 1.00 70.31 240 ARG A N 1
ATOM 1834 C CA . ARG A 1 240 ? -5.897 -1.578 -14.489 1.00 70.31 240 ARG A CA 1
ATOM 1835 C C . ARG A 1 240 ? -5.946 -0.707 -15.741 1.00 70.31 240 ARG A C 1
ATOM 1837 O O . ARG A 1 240 ? -7.032 -0.355 -16.179 1.00 70.31 240 ARG A O 1
ATOM 1844 N N . ALA A 1 241 ? -4.785 -0.495 -16.373 1.00 66.88 241 ALA A N 1
ATOM 1845 C CA . ALA A 1 241 ? -4.639 0.208 -17.656 1.00 66.88 241 ALA A CA 1
ATOM 1846 C C . ALA A 1 241 ? -5.735 -0.164 -18.676 1.00 66.88 241 ALA A C 1
ATOM 1848 O O . ALA A 1 241 ? -6.501 0.676 -19.135 1.00 66.88 241 ALA A O 1
ATOM 1849 N N . ARG A 1 242 ? -5.871 -1.470 -18.927 1.00 71.12 242 ARG A N 1
ATOM 1850 C CA . ARG A 1 242 ? -6.874 -2.050 -19.831 1.00 71.12 242 ARG A CA 1
ATOM 1851 C C . ARG A 1 242 ? -8.333 -1.810 -19.416 1.00 71.12 242 ARG A C 1
ATOM 1853 O O . ARG A 1 242 ? -9.195 -1.818 -20.280 1.00 71.12 242 ARG A O 1
ATOM 1860 N N . HIS A 1 243 ? -8.609 -1.622 -18.120 1.00 74.12 243 HIS A N 1
ATOM 1861 C CA . HIS A 1 243 ? -9.967 -1.387 -17.624 1.00 74.12 243 HIS A CA 1
ATOM 1862 C C . HIS A 1 243 ? -10.438 0.046 -17.871 1.00 74.12 243 HIS A C 1
ATOM 1864 O O . HIS A 1 243 ? -11.629 0.247 -18.038 1.00 74.12 243 HIS A O 1
ATOM 1870 N N . ALA A 1 244 ? -9.536 1.029 -17.970 1.00 70.38 244 ALA A N 1
ATOM 1871 C CA . ALA A 1 244 ? -9.949 2.378 -18.376 1.00 70.38 244 ALA A CA 1
ATOM 1872 C C . ALA A 1 244 ? -10.278 2.484 -19.871 1.00 70.38 244 ALA A C 1
ATOM 1874 O O . ALA A 1 244 ? -10.960 3.414 -20.275 1.00 70.38 244 ALA A O 1
ATOM 1875 N N . LEU A 1 245 ? -9.780 1.549 -20.686 1.00 73.62 245 LEU A N 1
ATOM 1876 C CA . LEU A 1 245 ? -10.023 1.515 -22.129 1.00 73.62 245 LEU A CA 1
ATOM 1877 C C . LEU A 1 245 ? -11.125 0.516 -22.528 1.00 73.62 245 LEU A C 1
ATOM 1879 O O . LEU A 1 245 ? -11.346 0.318 -23.716 1.00 73.62 245 LEU A O 1
ATOM 1883 N N . GLY A 1 246 ? -11.767 -0.168 -21.569 1.00 72.56 246 GLY A N 1
ATOM 1884 C CA . GLY A 1 246 ? -12.813 -1.167 -21.850 1.00 72.56 246 GLY A CA 1
ATOM 1885 C C . GLY A 1 246 ? -12.348 -2.380 -22.675 1.00 72.56 246 GLY A C 1
ATOM 1886 O O . GLY A 1 246 ? -13.156 -3.120 -23.230 1.00 72.56 246 GLY A O 1
ATOM 1887 N N . LEU A 1 247 ? -11.036 -2.620 -22.782 1.00 72.56 247 LEU A N 1
ATOM 1888 C CA . LEU A 1 247 ? -10.487 -3.621 -23.703 1.00 72.56 247 LEU A CA 1
ATOM 1889 C C . LEU A 1 247 ? -10.657 -5.054 -23.171 1.00 72.56 247 LEU A C 1
ATOM 1891 O O . LEU A 1 247 ? -10.391 -5.330 -22.001 1.00 72.56 247 LEU A O 1
ATOM 1895 N N . PHE A 1 248 ? -11.004 -5.996 -24.055 1.00 72.44 248 PHE A N 1
ATOM 1896 C CA . PHE A 1 248 ? -11.059 -7.445 -23.781 1.00 72.44 248 PHE A CA 1
ATOM 1897 C C . PHE A 1 248 ? -12.006 -7.863 -22.638 1.00 72.44 248 PHE A C 1
ATOM 1899 O O . PHE A 1 248 ? -11.627 -8.646 -21.766 1.00 72.44 248 PHE A O 1
ATOM 1906 N N . GLY A 1 249 ? -13.235 -7.332 -22.599 1.00 72.19 249 GLY A N 1
ATOM 1907 C CA . GLY A 1 249 ? -14.200 -7.688 -21.544 1.00 72.19 249 GLY A CA 1
ATOM 1908 C C . GLY A 1 249 ? -13.749 -7.238 -20.148 1.00 72.19 249 GLY A C 1
ATOM 1909 O O . GLY A 1 249 ? -14.122 -7.828 -19.128 1.00 72.19 249 GLY A O 1
ATOM 1910 N N . ALA A 1 250 ? -12.905 -6.207 -20.104 1.00 73.50 250 ALA A N 1
ATOM 1911 C CA . ALA A 1 250 ? -12.416 -5.589 -18.885 1.00 73.50 250 ALA A CA 1
ATOM 1912 C C . ALA A 1 250 ? -13.539 -5.082 -17.973 1.00 73.50 250 ALA A C 1
ATOM 1914 O O . ALA A 1 250 ? -13.384 -5.147 -16.755 1.00 73.50 250 ALA A O 1
ATOM 1915 N N . ASP A 1 251 ? -14.656 -4.635 -18.547 1.00 76.69 251 ASP A N 1
ATOM 1916 C CA . ASP A 1 251 ? -15.754 -4.023 -17.796 1.00 76.69 251 ASP A CA 1
ATOM 1917 C C . ASP A 1 251 ? -16.423 -5.023 -16.852 1.00 76.69 251 ASP A C 1
ATOM 1919 O O . ASP A 1 251 ? -16.633 -4.722 -15.679 1.00 76.69 251 ASP A O 1
ATOM 1923 N N . ARG A 1 252 ? -16.655 -6.262 -17.313 1.00 78.50 252 ARG A N 1
ATOM 1924 C CA . ARG A 1 252 ? -17.210 -7.338 -16.470 1.00 78.50 252 ARG A CA 1
ATOM 1925 C C . ARG A 1 252 ? -16.289 -7.659 -15.292 1.00 78.50 252 ARG A C 1
ATOM 1927 O O . ARG A 1 252 ? -16.736 -7.705 -14.153 1.00 78.50 252 ARG A O 1
ATOM 1934 N N . ASN A 1 253 ? -14.989 -7.794 -15.563 1.00 78.00 253 ASN A N 1
ATOM 1935 C CA . ASN A 1 253 ? -13.979 -8.055 -14.534 1.00 78.00 253 ASN A CA 1
ATOM 1936 C C . ASN A 1 253 ? -13.850 -6.903 -13.523 1.00 78.00 253 ASN A C 1
ATOM 1938 O O . ASN A 1 253 ? -13.540 -7.134 -12.354 1.00 78.00 253 ASN A O 1
ATOM 1942 N N . LEU A 1 254 ? -14.015 -5.657 -13.974 1.00 80.50 254 LEU A N 1
ATOM 1943 C CA . LEU A 1 254 ? -13.979 -4.481 -13.111 1.00 80.50 254 LEU A CA 1
ATOM 1944 C C . LEU A 1 254 ? -15.201 -4.450 -12.190 1.00 80.50 254 LEU A C 1
ATOM 1946 O O . LEU A 1 254 ? -15.035 -4.256 -10.987 1.00 80.50 254 LEU A O 1
ATOM 1950 N N . LEU A 1 255 ? -16.394 -4.684 -12.741 1.00 81.19 255 LEU A N 1
ATOM 1951 C CA . LEU A 1 255 ? -17.645 -4.710 -11.985 1.00 81.19 255 LEU A CA 1
ATOM 1952 C C . LEU A 1 255 ? -17.638 -5.806 -10.917 1.00 81.19 255 LEU A C 1
ATOM 1954 O O . LEU A 1 255 ? -17.917 -5.514 -9.759 1.00 81.19 255 LEU A O 1
ATOM 1958 N N . GLU A 1 256 ? -17.244 -7.029 -11.275 1.00 83.44 256 GLU A N 1
ATOM 1959 C CA . GLU A 1 256 ? -17.185 -8.164 -10.345 1.00 83.44 256 GLU A CA 1
ATOM 1960 C C . GLU A 1 256 ? -16.239 -7.885 -9.169 1.00 83.44 256 GLU A C 1
ATOM 1962 O O . GLU A 1 256 ? -16.606 -8.013 -8.003 1.00 83.44 256 GLU A O 1
ATOM 1967 N N . ARG A 1 257 ? -15.021 -7.412 -9.454 1.00 82.44 257 ARG A N 1
ATOM 1968 C CA . ARG A 1 257 ? -14.047 -7.111 -8.398 1.00 82.44 257 ARG A CA 1
ATOM 1969 C C . ARG A 1 257 ? -14.467 -5.934 -7.524 1.00 82.44 257 ARG A C 1
ATOM 1971 O O . ARG A 1 257 ? -14.144 -5.942 -6.336 1.00 82.44 257 ARG A O 1
ATOM 1978 N N . LYS A 1 258 ? -15.139 -4.934 -8.106 1.00 84.38 258 LYS A N 1
ATOM 1979 C CA . LYS A 1 258 ? -15.699 -3.795 -7.371 1.00 84.38 258 LYS A CA 1
ATOM 1980 C C . LYS A 1 258 ? -16.831 -4.248 -6.449 1.00 84.38 258 LYS A C 1
ATOM 1982 O O . LYS A 1 258 ? -16.867 -3.806 -5.309 1.00 84.38 258 LYS A O 1
ATOM 1987 N N . ALA A 1 259 ? -17.700 -5.148 -6.911 1.00 85.81 259 ALA A N 1
ATOM 1988 C CA . ALA A 1 259 ? -18.773 -5.712 -6.098 1.00 85.81 259 ALA A CA 1
ATOM 1989 C C . ALA A 1 259 ? -18.218 -6.454 -4.872 1.00 85.81 259 ALA A C 1
ATOM 1991 O O . ALA A 1 259 ? -18.621 -6.151 -3.755 1.00 85.81 259 ALA A O 1
ATOM 1992 N N . VAL A 1 260 ? -17.217 -7.322 -5.061 1.00 86.69 260 VAL A N 1
ATOM 1993 C CA . VAL A 1 260 ? -16.561 -8.039 -3.948 1.00 86.69 260 VAL A CA 1
ATOM 1994 C C . VAL A 1 260 ? -15.861 -7.076 -2.980 1.00 86.69 260 VAL A C 1
ATOM 1996 O O . VAL A 1 260 ? -15.946 -7.243 -1.768 1.00 86.69 260 VAL A O 1
ATOM 1999 N N . ALA A 1 261 ? -15.180 -6.043 -3.492 1.00 87.00 261 ALA A N 1
ATOM 2000 C CA . ALA A 1 261 ? -14.528 -5.046 -2.639 1.00 87.00 261 ALA A CA 1
ATOM 2001 C C . ALA A 1 261 ? -15.543 -4.281 -1.775 1.00 87.00 261 ALA A C 1
ATOM 2003 O O . ALA A 1 261 ? -15.309 -4.078 -0.585 1.00 87.00 261 ALA A O 1
ATOM 2004 N N . LEU A 1 262 ? -16.673 -3.892 -2.373 1.00 87.19 262 LEU A N 1
ATOM 2005 C CA . LEU A 1 262 ? -17.765 -3.221 -1.678 1.00 87.19 262 LEU A CA 1
ATOM 2006 C C . LEU A 1 262 ? -18.399 -4.131 -0.621 1.00 87.19 262 LEU A C 1
ATOM 2008 O O . LEU A 1 262 ? -18.648 -3.675 0.487 1.00 87.19 262 LEU A O 1
ATOM 2012 N N . GLU A 1 263 ? -18.618 -5.408 -0.932 1.00 88.88 263 GLU A N 1
ATOM 2013 C CA . GLU A 1 263 ? -19.157 -6.385 0.018 1.00 88.88 263 GLU A CA 1
ATOM 2014 C C . GLU A 1 263 ? -18.263 -6.521 1.258 1.00 88.88 263 GLU A C 1
ATOM 2016 O O . GLU A 1 263 ? -18.743 -6.397 2.382 1.00 88.88 263 GLU A O 1
ATOM 2021 N N . LEU A 1 264 ? -16.952 -6.690 1.065 1.00 89.12 264 LEU A N 1
ATOM 2022 C CA . LEU A 1 264 ? -15.983 -6.778 2.164 1.00 89.12 264 LEU A CA 1
ATOM 2023 C C . LEU A 1 264 ? -15.923 -5.485 2.991 1.00 89.12 264 LEU A C 1
ATOM 2025 O O . LEU A 1 264 ? -15.808 -5.543 4.217 1.00 89.12 264 LEU A O 1
ATOM 2029 N N . LYS A 1 265 ? -16.040 -4.321 2.336 1.00 90.44 265 LYS A N 1
ATOM 2030 C CA . LYS A 1 265 ? -16.133 -3.030 3.028 1.00 90.44 265 LYS A CA 1
ATOM 2031 C C . LYS A 1 265 ? -17.380 -2.976 3.917 1.00 90.44 265 LYS A C 1
ATOM 2033 O O . LYS A 1 265 ? -17.272 -2.694 5.106 1.00 90.44 265 LYS A O 1
ATOM 2038 N N . LEU A 1 266 ? -18.544 -3.316 3.360 1.00 89.38 266 LEU A N 1
ATOM 2039 C CA . LEU A 1 266 ? -19.818 -3.322 4.082 1.00 89.38 266 LEU A CA 1
ATOM 2040 C C . LEU A 1 266 ? -19.823 -4.313 5.253 1.00 89.38 266 LEU A C 1
ATOM 2042 O O . LEU A 1 266 ? -20.431 -4.029 6.282 1.00 89.38 266 LEU A O 1
ATOM 2046 N N . GLN A 1 267 ? -19.134 -5.452 5.133 1.00 90.88 267 GLN A N 1
ATOM 2047 C CA . GLN A 1 267 ? -18.957 -6.387 6.248 1.00 90.88 267 GLN A CA 1
ATOM 2048 C C . GLN A 1 267 ? -18.195 -5.736 7.409 1.00 90.88 267 GLN A C 1
ATOM 2050 O O . GLN A 1 267 ? -18.649 -5.808 8.552 1.00 90.88 267 GLN A O 1
ATOM 2055 N N . PHE A 1 268 ? -17.074 -5.057 7.134 1.00 93.44 268 PHE A N 1
ATOM 2056 C CA . PHE A 1 268 ? -16.327 -4.328 8.164 1.00 93.44 268 PHE A CA 1
ATOM 2057 C C . PHE A 1 268 ? -17.172 -3.221 8.810 1.00 93.44 268 PHE A C 1
ATOM 2059 O O . PHE A 1 268 ? -17.276 -3.180 10.037 1.00 93.44 268 PHE A O 1
ATOM 2066 N N . ASP A 1 269 ? -17.835 -2.387 8.005 1.00 92.69 269 ASP A N 1
ATOM 2067 C CA . ASP A 1 269 ? -18.696 -1.304 8.500 1.00 92.69 269 ASP A CA 1
ATOM 2068 C C . ASP A 1 269 ? -19.870 -1.850 9.335 1.00 92.69 269 ASP A C 1
ATOM 2070 O O . ASP A 1 269 ? -20.234 -1.283 10.370 1.00 92.69 269 ASP A O 1
ATOM 2074 N N . GLY A 1 270 ? -20.427 -2.999 8.940 1.00 92.12 270 GLY A N 1
ATOM 2075 C CA . GLY A 1 270 ? -21.454 -3.717 9.691 1.00 92.12 270 GLY A CA 1
ATOM 2076 C C . GLY A 1 270 ? -20.954 -4.211 11.051 1.00 92.12 270 GLY A C 1
ATOM 2077 O O . GLY A 1 270 ? -21.633 -4.026 12.063 1.00 92.12 270 GLY A O 1
ATOM 2078 N N . HIS A 1 271 ? -19.750 -4.788 11.116 1.00 92.62 271 HIS A N 1
ATOM 2079 C CA . HIS A 1 271 ? -19.131 -5.184 12.384 1.00 92.62 271 HIS A CA 1
ATOM 2080 C C . HIS A 1 271 ? -18.837 -3.973 13.279 1.00 92.62 271 HIS A C 1
ATOM 2082 O O . HIS A 1 271 ? -19.141 -4.014 14.471 1.00 92.62 271 HIS A O 1
ATOM 2088 N N . LEU A 1 272 ? -18.323 -2.876 12.718 1.00 93.94 272 LEU A N 1
ATOM 2089 C CA . LEU A 1 272 ? -18.059 -1.645 13.464 1.00 93.94 272 LEU A CA 1
ATOM 2090 C C . LEU A 1 272 ? -19.351 -1.026 14.023 1.00 93.94 272 LEU A C 1
ATOM 2092 O O . LEU A 1 272 ? -19.401 -0.632 15.188 1.00 93.94 272 LEU A O 1
ATOM 2096 N N . SER A 1 273 ? -20.426 -1.030 13.232 1.00 92.88 273 SER A N 1
ATOM 2097 C CA . SER A 1 273 ? -21.754 -0.571 13.661 1.00 92.88 273 SER A CA 1
ATOM 2098 C C . SER A 1 273 ? -22.302 -1.407 14.822 1.00 92.88 273 SER A C 1
ATOM 2100 O O . SER A 1 273 ? -22.895 -0.861 15.752 1.00 92.88 273 SER A O 1
ATOM 2102 N N . ARG A 1 274 ? -22.058 -2.728 14.828 1.00 90.88 274 ARG A N 1
ATOM 2103 C CA . ARG A 1 274 ? -22.404 -3.592 15.972 1.00 90.88 274 ARG A CA 1
ATOM 2104 C C . ARG A 1 274 ? -21.609 -3.217 17.223 1.00 90.88 274 ARG A C 1
ATOM 2106 O O . ARG A 1 274 ? -22.203 -3.150 18.294 1.00 90.88 274 ARG A O 1
ATOM 2113 N N . VAL A 1 275 ? -20.314 -2.909 17.100 1.00 90.81 275 VAL A N 1
ATOM 2114 C CA . VAL A 1 275 ? -19.508 -2.411 18.234 1.00 90.81 275 VAL A CA 1
ATOM 2115 C C . VAL A 1 275 ? -20.084 -1.097 18.771 1.00 90.81 275 VAL A C 1
ATOM 2117 O O . VAL A 1 275 ? -20.219 -0.938 19.982 1.00 90.81 275 VAL A O 1
ATOM 2120 N N . GLN A 1 276 ? -20.487 -0.173 17.897 1.00 91.19 276 GLN A N 1
ATOM 2121 C CA . GLN A 1 276 ? -21.099 1.091 18.313 1.00 91.19 276 GLN A CA 1
ATOM 2122 C C . GLN A 1 276 ? -22.442 0.885 19.031 1.00 91.19 276 GLN A C 1
ATOM 2124 O O . GLN A 1 276 ? -22.685 1.490 20.075 1.00 91.19 276 GLN A O 1
ATOM 2129 N N . ALA A 1 277 ? -23.299 -0.004 18.519 1.00 89.62 277 ALA A N 1
ATOM 2130 C CA . ALA A 1 277 ? -24.568 -0.344 19.162 1.00 89.62 277 ALA A CA 1
ATOM 2131 C C . ALA A 1 277 ? -24.359 -0.902 20.580 1.00 89.62 277 ALA A C 1
ATOM 2133 O O . ALA A 1 277 ? -25.110 -0.572 21.495 1.00 89.62 277 ALA A O 1
ATOM 2134 N N . MET A 1 278 ? -23.291 -1.675 20.793 1.00 86.06 278 MET A N 1
ATOM 2135 C CA . MET A 1 278 ? -22.931 -2.181 22.120 1.00 86.06 278 MET A CA 1
ATOM 2136 C C . MET A 1 278 ? -22.531 -1.067 23.090 1.00 86.06 278 MET A C 1
ATOM 2138 O O . MET A 1 278 ? -22.872 -1.136 24.268 1.00 86.06 278 MET A O 1
ATOM 2142 N N . VAL A 1 279 ? -21.852 -0.016 22.622 1.00 88.44 279 VAL A N 1
ATOM 2143 C CA . VAL A 1 279 ? -21.554 1.154 23.467 1.00 88.44 279 VAL A CA 1
ATOM 2144 C C . VAL A 1 279 ? -22.845 1.862 23.893 1.00 88.44 279 VAL A C 1
ATOM 2146 O O . VAL A 1 279 ? -22.970 2.270 25.050 1.00 88.44 279 VAL A O 1
ATOM 2149 N N . GLN A 1 280 ? -23.840 1.948 23.006 1.00 88.62 280 GLN A N 1
ATOM 2150 C CA . GLN A 1 280 ? -25.146 2.521 23.349 1.00 88.62 280 GLN A CA 1
ATOM 2151 C C . GLN A 1 280 ? -25.925 1.647 24.341 1.00 88.62 280 GLN A C 1
ATOM 2153 O O . GLN A 1 280 ? -26.536 2.172 25.271 1.00 88.62 280 GLN A O 1
ATOM 2158 N N . GLU A 1 281 ? -25.840 0.324 24.213 1.00 86.25 281 GLU A N 1
ATOM 2159 C CA . GLU A 1 281 ? -26.418 -0.608 25.185 1.00 86.25 281 GLU A CA 1
ATOM 2160 C C . GLU A 1 281 ? -25.775 -0.444 26.574 1.00 86.25 281 GLU A C 1
ATOM 2162 O O . GLU A 1 281 ? -26.466 -0.417 27.592 1.00 86.25 281 GLU A O 1
ATOM 2167 N N . LEU A 1 282 ? -24.457 -0.230 26.639 1.00 84.75 282 LEU A N 1
ATOM 2168 C CA . LEU A 1 282 ? -23.774 0.064 27.904 1.00 84.75 282 LEU A CA 1
ATOM 2169 C C . LEU A 1 282 ? -24.260 1.366 28.539 1.00 84.75 282 LEU A C 1
ATOM 2171 O O . LEU A 1 282 ? -24.437 1.433 29.757 1.00 84.75 282 LEU A O 1
ATOM 2175 N N . LYS A 1 283 ? -24.523 2.390 27.724 1.00 87.56 283 LYS A N 1
ATOM 2176 C CA . LYS A 1 283 ? -25.115 3.652 28.179 1.00 87.56 283 LYS A CA 1
ATOM 2177 C C . LYS A 1 283 ? -26.513 3.442 28.762 1.00 87.56 283 LYS A C 1
ATOM 2179 O O . LYS A 1 283 ? -26.802 3.982 29.828 1.00 87.56 283 LYS A O 1
ATOM 2184 N N . ALA A 1 284 ? -27.347 2.620 28.125 1.00 85.94 284 ALA A N 1
ATOM 2185 C CA . ALA A 1 284 ? -28.671 2.267 28.645 1.00 85.94 284 ALA A CA 1
ATOM 2186 C C . ALA A 1 284 ? -28.595 1.532 29.998 1.00 85.94 284 ALA A C 1
ATOM 2188 O O . ALA A 1 284 ? -29.459 1.712 30.853 1.00 85.94 284 ALA A O 1
ATOM 2189 N N . ARG A 1 285 ? -27.522 0.767 30.228 1.00 83.44 285 ARG A N 1
ATOM 2190 C CA . ARG A 1 285 ? -27.265 0.012 31.469 1.00 83.44 285 ARG A CA 1
ATOM 2191 C C . ARG A 1 285 ? -26.578 0.814 32.577 1.00 83.44 285 ARG A C 1
ATOM 2193 O O . ARG A 1 285 ? -26.195 0.239 33.593 1.00 83.44 285 ARG A O 1
ATOM 2200 N N . GLY A 1 286 ? -26.436 2.128 32.408 1.00 83.38 286 GLY A N 1
ATOM 2201 C CA . GLY A 1 286 ? -25.919 3.019 33.447 1.00 83.38 286 GLY A CA 1
ATOM 2202 C C . GLY A 1 286 ? -24.440 3.379 33.319 1.00 83.38 286 GLY A C 1
ATOM 2203 O O . GLY A 1 286 ? -23.871 3.877 34.290 1.00 83.38 286 GLY A O 1
ATOM 2204 N N . LEU A 1 287 ? -23.815 3.171 32.152 1.00 86.06 287 LEU A N 1
ATOM 2205 C CA . LEU A 1 287 ? -22.499 3.744 31.859 1.00 86.06 287 LEU A CA 1
ATOM 2206 C C . LEU A 1 287 ? -22.583 5.277 31.844 1.00 86.06 287 LEU A C 1
ATOM 2208 O O . LEU A 1 287 ? -23.433 5.866 31.171 1.00 86.06 287 LEU A O 1
ATOM 2212 N N . ASN A 1 288 ? -21.666 5.930 32.556 1.00 87.94 288 ASN A N 1
ATOM 2213 C CA . ASN A 1 288 ? -21.586 7.385 32.590 1.00 87.94 288 ASN A CA 1
ATOM 2214 C C . ASN A 1 288 ? -21.363 7.961 31.178 1.00 87.94 288 ASN A C 1
ATOM 2216 O O . ASN A 1 288 ? -20.535 7.465 30.411 1.00 87.94 288 ASN A O 1
ATOM 2220 N N . GLY A 1 289 ? -22.040 9.069 30.857 1.00 86.56 289 GLY A N 1
ATOM 2221 C CA . GLY A 1 289 ? -21.939 9.741 29.560 1.00 86.56 289 GLY A CA 1
ATOM 2222 C C . GLY A 1 289 ? -20.505 10.106 29.158 1.00 86.56 289 GLY A C 1
ATOM 2223 O O . GLY A 1 289 ? -20.164 9.998 27.984 1.00 86.56 289 GLY A O 1
ATOM 2224 N N . GLY A 1 290 ? -19.641 10.464 30.115 1.00 88.38 290 GLY A N 1
ATOM 2225 C CA . GLY A 1 290 ? -18.233 10.769 29.829 1.00 88.38 290 GLY A CA 1
ATOM 2226 C C . GLY A 1 290 ? -17.409 9.554 29.382 1.00 88.38 290 GLY A C 1
ATOM 2227 O O . GLY A 1 290 ? -16.555 9.676 28.508 1.00 88.38 290 GLY A O 1
ATOM 2228 N N . GLU A 1 291 ? -17.664 8.376 29.953 1.00 88.19 291 GLU A N 1
ATOM 2229 C CA . GLU A 1 291 ? -16.969 7.129 29.601 1.00 88.19 291 GLU A CA 1
ATOM 2230 C C . GLU A 1 291 ? -17.537 6.533 28.310 1.00 88.19 291 GLU A C 1
ATOM 2232 O O . GLU A 1 291 ? -16.770 6.125 27.438 1.00 88.19 291 GLU A O 1
ATOM 2237 N N . ALA A 1 292 ? -18.863 6.584 28.143 1.00 90.38 292 ALA A N 1
ATOM 2238 C CA . ALA A 1 292 ? -19.537 6.215 26.901 1.00 90.38 292 ALA A CA 1
ATOM 2239 C C . ALA A 1 292 ? -19.016 7.042 25.716 1.00 90.38 292 ALA A C 1
ATOM 2241 O O . ALA A 1 292 ? -18.646 6.484 24.688 1.00 90.38 292 ALA A O 1
ATOM 2242 N N . HIS A 1 293 ? -18.878 8.361 25.894 1.00 92.06 293 HIS A N 1
ATOM 2243 C CA . HIS A 1 293 ? -18.344 9.243 24.856 1.00 92.06 293 HIS A CA 1
ATOM 2244 C C . HIS A 1 293 ? -16.905 8.888 24.449 1.00 92.06 293 HIS A C 1
ATOM 2246 O O . HIS A 1 293 ? -16.555 8.992 23.276 1.00 92.06 293 HIS A O 1
ATOM 2252 N N . ARG A 1 294 ? -16.061 8.430 25.386 1.00 92.69 294 ARG A N 1
ATOM 2253 C CA . ARG A 1 294 ? -14.696 7.975 25.064 1.00 92.69 294 ARG A CA 1
ATOM 2254 C C . ARG A 1 294 ? -14.705 6.705 24.215 1.00 92.69 294 ARG A C 1
ATOM 2256 O O . ARG A 1 294 ? -13.937 6.626 23.261 1.00 92.69 294 ARG A O 1
ATOM 2263 N N . LEU A 1 295 ? -15.569 5.741 24.541 1.00 92.69 295 LEU A N 1
ATOM 2264 C CA . LEU A 1 295 ? -15.724 4.521 23.743 1.00 92.69 295 LEU A CA 1
ATOM 2265 C C . LEU A 1 295 ? -16.251 4.844 22.342 1.00 92.69 295 LEU A C 1
ATOM 2267 O O . LEU A 1 295 ? -15.652 4.408 21.362 1.00 92.69 295 LEU A O 1
ATOM 2271 N N . ASP A 1 296 ? -17.295 5.672 22.243 1.00 93.00 296 ASP A N 1
ATOM 2272 C CA . ASP A 1 296 ? -17.828 6.141 20.958 1.00 93.00 296 ASP A CA 1
ATOM 2273 C C . ASP A 1 296 ? -16.753 6.873 20.139 1.00 93.00 296 ASP A C 1
ATOM 2275 O O . ASP A 1 296 ? -16.642 6.669 18.931 1.00 93.00 296 ASP A O 1
ATOM 2279 N N . SER A 1 297 ? -15.909 7.683 20.789 1.00 94.62 297 SER A N 1
ATOM 2280 C CA . SER A 1 297 ? -14.790 8.361 20.131 1.00 94.62 297 SER A CA 1
ATOM 2281 C C . SER A 1 297 ? -13.774 7.371 19.556 1.00 94.62 297 SER A C 1
ATOM 2283 O O . SER A 1 297 ? -13.340 7.552 18.421 1.00 94.62 297 SER A O 1
ATOM 2285 N N . TYR A 1 298 ? -13.413 6.309 20.284 1.00 95.06 298 TYR A N 1
ATOM 2286 C CA . TYR A 1 298 ? -12.506 5.280 19.762 1.00 95.06 298 TYR A CA 1
ATOM 2287 C C . TYR A 1 298 ? -13.113 4.523 18.580 1.00 95.06 298 TYR A C 1
ATOM 2289 O O . TYR A 1 298 ? -12.429 4.330 17.579 1.00 95.06 298 TYR A O 1
ATOM 2297 N N . VAL A 1 299 ? -14.390 4.135 18.662 1.00 95.38 299 VAL A N 1
ATOM 2298 C CA . VAL A 1 299 ? -15.097 3.457 17.561 1.00 95.38 299 VAL A CA 1
ATOM 2299 C C . VAL A 1 299 ? -15.176 4.359 16.325 1.00 95.38 299 VAL A C 1
ATOM 2301 O O . VAL A 1 299 ? -14.859 3.923 15.220 1.00 95.38 299 VAL A O 1
ATOM 2304 N N . SER A 1 300 ? -15.512 5.636 16.512 1.00 95.50 300 SER A N 1
ATOM 2305 C CA . SER A 1 300 ? -15.548 6.632 15.437 1.00 95.50 300 SER A CA 1
ATOM 2306 C C . SER A 1 300 ? -14.175 6.826 14.785 1.00 95.50 300 SER A C 1
ATOM 2308 O O . SER A 1 300 ? -14.059 6.799 13.561 1.00 95.50 300 SER A O 1
ATOM 2310 N N . GLN A 1 301 ? -13.106 6.926 15.584 1.00 97.00 301 GLN A N 1
ATOM 2311 C CA . GLN A 1 301 ? -11.738 7.031 15.069 1.00 97.00 301 GLN A CA 1
ATOM 2312 C C . GLN A 1 301 ? -11.307 5.786 14.277 1.00 97.00 301 GLN A C 1
ATOM 2314 O O . GLN A 1 301 ? -10.609 5.932 13.274 1.00 97.00 301 GLN A O 1
ATOM 2319 N N . VAL A 1 302 ? -11.746 4.581 14.669 1.00 97.00 302 VAL A N 1
ATOM 2320 C CA . VAL A 1 302 ? -11.530 3.358 13.873 1.00 97.00 302 VAL A CA 1
ATOM 2321 C C . VAL A 1 302 ? -12.209 3.476 12.509 1.00 97.00 302 VAL A C 1
ATOM 2323 O O . VAL A 1 302 ? -11.568 3.196 11.498 1.00 97.00 302 VAL A O 1
ATOM 2326 N N . GLY A 1 303 ? -13.465 3.929 12.467 1.00 96.31 303 GLY A N 1
ATOM 2327 C CA . GLY A 1 303 ? -14.204 4.129 11.215 1.00 96.31 303 GLY A CA 1
ATOM 2328 C C . GLY A 1 303 ? -13.534 5.145 10.291 1.00 96.31 303 GLY A C 1
ATOM 2329 O O . GLY A 1 303 ? -13.277 4.849 9.127 1.00 96.31 303 GLY A O 1
ATOM 2330 N N . ILE A 1 304 ? -13.145 6.306 10.830 1.00 96.75 304 ILE A N 1
ATOM 2331 C CA . ILE A 1 304 ? -12.440 7.351 10.072 1.00 96.75 304 ILE A CA 1
ATOM 2332 C C . ILE A 1 304 ? -11.116 6.819 9.509 1.00 96.75 304 ILE A C 1
ATOM 2334 O O . ILE A 1 304 ? -10.821 7.021 8.330 1.00 96.75 304 ILE A O 1
ATOM 2338 N N . ALA A 1 305 ? -10.323 6.122 10.329 1.00 96.94 305 ALA A N 1
ATOM 2339 C CA . ALA A 1 305 ? -9.055 5.552 9.886 1.00 96.94 305 ALA A CA 1
ATOM 2340 C C . ALA A 1 305 ? -9.258 4.483 8.798 1.00 96.94 305 ALA A C 1
ATOM 2342 O O . ALA A 1 305 ? -8.488 4.431 7.839 1.00 96.94 305 ALA A O 1
ATOM 2343 N N . PHE A 1 306 ? -10.311 3.666 8.900 1.00 96.25 306 PHE A N 1
ATOM 2344 C CA . PHE A 1 306 ? -10.662 2.665 7.892 1.00 96.25 306 PHE A CA 1
ATOM 2345 C C . PHE A 1 306 ? -11.105 3.288 6.560 1.00 96.25 306 PHE A C 1
ATOM 2347 O O . PHE A 1 306 ? -10.673 2.836 5.494 1.00 96.25 306 PHE A O 1
ATOM 2354 N N . ASP A 1 307 ? -11.900 4.356 6.589 1.00 94.56 307 ASP A N 1
ATOM 2355 C CA . ASP A 1 307 ? -12.291 5.078 5.378 1.00 94.56 307 ASP A CA 1
ATOM 2356 C C . ASP A 1 307 ? -11.092 5.759 4.711 1.00 94.56 307 ASP A C 1
ATOM 2358 O O . ASP A 1 307 ? -10.916 5.653 3.496 1.00 94.56 307 ASP A O 1
ATOM 2362 N N . GLN A 1 308 ? -10.211 6.390 5.491 1.00 94.81 308 GLN A N 1
ATOM 2363 C CA . GLN A 1 308 ? -8.960 6.953 4.973 1.00 94.81 308 GLN A CA 1
ATOM 2364 C C . GLN A 1 308 ? -8.066 5.867 4.361 1.00 94.81 308 GLN A C 1
ATOM 2366 O O . GLN A 1 308 ? -7.502 6.055 3.280 1.00 94.81 308 GLN A O 1
ATOM 2371 N N . LEU A 1 309 ? -7.984 4.698 4.999 1.00 93.44 309 LEU A N 1
ATOM 2372 C CA . LEU A 1 309 ? -7.233 3.555 4.488 1.00 93.44 309 LEU A CA 1
ATOM 2373 C C . LEU A 1 309 ? -7.836 3.025 3.182 1.00 93.44 309 LEU A C 1
ATOM 2375 O O . LEU A 1 309 ? -7.107 2.690 2.247 1.00 93.44 309 LEU A O 1
ATOM 2379 N N . THR A 1 310 ? -9.166 3.010 3.090 1.00 91.44 310 THR A N 1
ATOM 2380 C CA . THR A 1 310 ? -9.909 2.686 1.870 1.00 91.44 310 THR A CA 1
ATOM 2381 C C . THR A 1 310 ? -9.596 3.673 0.754 1.00 91.44 310 THR A C 1
ATOM 2383 O O . THR A 1 310 ? -9.281 3.239 -0.352 1.00 91.44 310 THR A O 1
ATOM 2386 N N . MET A 1 311 ? -9.571 4.978 1.038 1.00 89.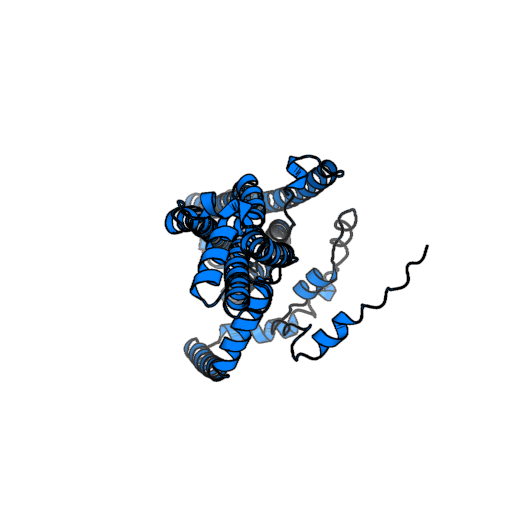44 311 MET A N 1
ATOM 2387 C CA . MET A 1 311 ? -9.165 5.988 0.055 1.00 89.44 311 MET A CA 1
ATOM 2388 C C . MET A 1 311 ? -7.737 5.747 -0.435 1.00 89.44 311 MET A C 1
ATOM 2390 O O . MET A 1 311 ? -7.493 5.787 -1.638 1.00 89.44 311 MET A O 1
ATOM 2394 N N . ILE A 1 312 ? -6.802 5.414 0.462 1.00 88.81 312 ILE A N 1
ATOM 2395 C CA . ILE A 1 312 ? -5.432 5.061 0.072 1.00 88.81 312 ILE A CA 1
ATOM 2396 C C . ILE A 1 312 ? -5.398 3.785 -0.773 1.00 88.81 312 ILE A C 1
ATOM 2398 O O . ILE A 1 312 ? -4.601 3.708 -1.707 1.00 88.81 312 ILE A O 1
ATOM 2402 N N . LYS A 1 313 ? -6.221 2.777 -0.475 1.00 86.38 313 LYS A N 1
ATOM 2403 C CA . LYS A 1 313 ? -6.252 1.514 -1.221 1.00 86.38 313 LYS A CA 1
ATOM 2404 C C . LYS A 1 313 ? -6.878 1.672 -2.614 1.00 86.38 313 LYS A C 1
ATOM 2406 O O . LYS A 1 313 ? -6.322 1.151 -3.589 1.00 86.38 313 LYS A O 1
ATOM 2411 N N . GLU A 1 314 ? -8.015 2.358 -2.708 1.00 82.19 314 GLU A N 1
ATOM 2412 C CA . GLU A 1 314 ? -8.821 2.485 -3.927 1.00 82.19 314 GLU A CA 1
ATOM 2413 C C . GLU A 1 314 ? -8.350 3.619 -4.840 1.00 82.19 314 GLU A C 1
ATOM 2415 O O . GLU A 1 314 ? -8.198 3.412 -6.049 1.00 82.19 314 GLU A O 1
ATOM 2420 N N . TYR A 1 315 ? -8.077 4.798 -4.277 1.00 77.12 315 TYR A N 1
ATOM 2421 C CA . TYR A 1 315 ? -7.589 5.951 -5.023 1.00 77.12 315 TYR A CA 1
ATOM 2422 C C . TYR A 1 315 ? -6.063 5.893 -5.132 1.00 77.12 315 TYR A C 1
ATOM 2424 O O . TYR A 1 315 ? -5.338 5.606 -4.178 1.00 77.12 315 TYR A O 1
ATOM 2432 N N . ARG A 1 316 ? -5.546 6.106 -6.340 1.00 67.56 316 ARG A N 1
ATOM 2433 C CA . ARG A 1 316 ? -4.142 5.855 -6.674 1.00 67.56 316 ARG A CA 1
ATOM 2434 C C . ARG A 1 316 ? -3.490 7.092 -7.276 1.00 67.56 316 ARG A C 1
ATOM 2436 O O . ARG A 1 316 ? -4.177 7.933 -7.849 1.00 67.56 316 ARG A O 1
ATOM 2443 N N . THR A 1 317 ? -2.155 7.129 -7.252 1.00 63.84 317 THR A N 1
ATOM 2444 C CA . THR A 1 317 ? -1.358 7.826 -8.273 1.00 63.84 317 THR A CA 1
ATOM 2445 C C . THR A 1 317 ? -1.988 7.595 -9.655 1.00 63.84 317 THR A C 1
ATOM 2447 O O . THR A 1 317 ? -2.271 6.438 -10.006 1.00 63.84 317 THR A O 1
ATOM 2450 N N . PRO A 1 318 ? -2.264 8.663 -10.427 1.00 64.38 318 PRO A N 1
ATOM 2451 C CA . PRO A 1 318 ? -3.086 8.571 -11.625 1.00 64.38 318 PRO A CA 1
ATOM 2452 C C . PRO A 1 318 ? -2.607 7.453 -12.551 1.00 64.38 318 PRO A C 1
ATOM 2454 O O . PRO A 1 318 ? -1.411 7.310 -12.808 1.00 64.38 318 PRO A O 1
ATOM 2457 N N . GLN A 1 319 ? -3.539 6.656 -13.080 1.00 66.94 319 GLN A N 1
ATOM 2458 C CA . GLN A 1 319 ? -3.233 5.552 -14.000 1.00 66.94 319 GLN A CA 1
ATOM 2459 C C . GLN A 1 319 ? -2.370 5.998 -15.192 1.00 66.94 319 GLN A C 1
ATOM 2461 O O . GLN A 1 319 ? -1.561 5.217 -15.700 1.00 66.94 319 GLN A O 1
ATOM 2466 N N . ILE A 1 320 ? -2.521 7.264 -15.580 1.00 70.69 320 ILE A N 1
ATOM 2467 C CA . ILE A 1 320 ? -1.743 7.948 -16.608 1.00 70.69 320 ILE A CA 1
ATOM 2468 C C . ILE A 1 320 ? -0.243 7.891 -16.305 1.00 70.69 320 ILE A C 1
ATOM 2470 O O . ILE A 1 320 ? 0.509 7.521 -17.195 1.00 70.69 320 ILE A O 1
ATOM 2474 N N . PHE A 1 321 ? 0.208 8.131 -15.068 1.00 74.88 321 PHE A N 1
ATOM 2475 C CA . PHE A 1 321 ? 1.642 8.103 -14.742 1.00 74.88 321 PHE A CA 1
ATOM 2476 C C . PHE A 1 321 ? 2.277 6.729 -14.954 1.00 74.88 321 PHE A C 1
ATOM 2478 O O . PHE A 1 321 ? 3.401 6.643 -15.434 1.00 74.88 321 PHE A O 1
ATOM 2485 N N . ARG A 1 322 ? 1.556 5.638 -14.658 1.00 72.94 322 ARG A N 1
ATOM 2486 C CA . ARG A 1 322 ? 2.058 4.276 -14.915 1.00 72.94 322 ARG A CA 1
ATOM 2487 C C . ARG A 1 322 ? 2.087 3.947 -16.403 1.00 72.94 322 ARG A C 1
ATOM 2489 O O . ARG A 1 322 ? 2.985 3.249 -16.862 1.00 72.94 322 ARG A O 1
ATOM 2496 N N . ALA A 1 323 ? 1.074 4.382 -17.148 1.00 78.19 323 ALA A N 1
ATOM 2497 C CA . ALA A 1 323 ? 1.078 4.216 -18.596 1.00 78.19 323 ALA A CA 1
ATOM 2498 C C . ALA A 1 323 ? 2.240 5.010 -19.212 1.00 78.19 323 ALA A C 1
ATOM 2500 O O . ALA A 1 323 ? 2.997 4.464 -20.009 1.00 78.19 323 ALA A O 1
ATOM 2501 N N . PHE A 1 324 ? 2.427 6.247 -18.754 1.00 79.75 324 PHE A N 1
ATOM 2502 C CA . PHE A 1 324 ? 3.504 7.130 -19.168 1.00 79.75 324 PHE A CA 1
ATOM 2503 C C . PHE A 1 324 ? 4.876 6.533 -18.854 1.00 79.75 324 PHE A C 1
ATOM 2505 O O . PHE A 1 324 ? 5.672 6.387 -19.770 1.00 79.75 324 PHE A O 1
ATOM 2512 N N . SER A 1 325 ? 5.135 6.087 -17.618 1.00 79.56 325 SER A N 1
ATOM 2513 C CA . SER A 1 325 ? 6.434 5.508 -17.250 1.00 79.56 325 SER A CA 1
ATOM 2514 C C . SER A 1 325 ? 6.786 4.267 -18.072 1.00 79.56 325 SER A C 1
ATOM 2516 O O . SER A 1 325 ? 7.932 4.118 -18.479 1.00 79.56 325 SER A O 1
ATOM 2518 N N . ARG A 1 326 ? 5.809 3.407 -18.395 1.00 79.12 326 ARG A N 1
ATOM 2519 C CA . ARG A 1 326 ? 6.030 2.243 -19.272 1.00 79.12 326 ARG A CA 1
ATOM 2520 C C . ARG A 1 326 ? 6.379 2.629 -20.702 1.00 79.12 326 ARG A C 1
ATOM 2522 O O . ARG A 1 326 ? 7.287 2.042 -21.274 1.00 79.12 326 ARG A O 1
ATOM 2529 N N . VAL A 1 327 ? 5.666 3.597 -21.274 1.00 83.56 327 VAL A N 1
ATOM 2530 C CA . VAL A 1 327 ? 5.985 4.117 -22.613 1.00 83.56 327 VAL A CA 1
ATOM 2531 C C . VAL A 1 327 ? 7.370 4.758 -22.604 1.00 83.56 327 VAL A C 1
ATOM 2533 O O . VAL A 1 327 ? 8.168 4.532 -23.507 1.00 83.56 327 VAL A O 1
ATOM 2536 N N . TYR A 1 328 ? 7.684 5.498 -21.546 1.00 80.81 328 TYR A N 1
ATOM 2537 C CA . TYR A 1 328 ? 8.936 6.220 -21.412 1.00 80.81 328 TYR A CA 1
ATOM 2538 C C . TYR A 1 328 ? 10.152 5.291 -21.301 1.00 80.81 328 TYR A C 1
ATOM 2540 O O . TYR A 1 328 ? 11.149 5.522 -21.973 1.00 80.81 328 TYR A O 1
ATOM 2548 N N . VAL A 1 329 ? 10.045 4.187 -20.552 1.00 84.62 329 VAL A N 1
ATOM 2549 C CA . VAL A 1 329 ? 11.083 3.135 -20.477 1.00 84.62 329 VAL A CA 1
ATOM 2550 C C . VAL A 1 329 ? 11.394 2.523 -21.848 1.00 84.62 329 VAL A C 1
ATOM 2552 O O . VAL A 1 329 ? 12.525 2.103 -22.075 1.00 84.62 329 VAL A O 1
ATOM 2555 N N . LEU A 1 330 ? 10.415 2.472 -22.758 1.00 85.88 330 LEU A N 1
ATOM 2556 C CA . LEU A 1 330 ? 10.595 1.949 -24.117 1.00 85.88 330 LEU A CA 1
ATOM 2557 C C . LEU A 1 330 ? 11.105 3.012 -25.102 1.00 85.88 330 LEU A C 1
ATOM 2559 O O . LEU A 1 330 ? 11.799 2.674 -26.056 1.00 85.88 330 LEU A O 1
ATOM 2563 N N . LEU A 1 331 ? 10.775 4.287 -24.879 1.00 85.88 331 LEU A N 1
ATOM 2564 C CA . LEU A 1 331 ? 11.228 5.407 -25.708 1.00 85.88 331 LEU A CA 1
ATOM 2565 C C . LEU A 1 331 ? 12.671 5.830 -25.382 1.00 85.88 331 LEU A C 1
ATOM 2567 O O . LEU A 1 331 ? 13.420 6.219 -26.276 1.00 85.88 331 LEU A O 1
ATOM 2571 N N . MET A 1 332 ? 13.060 5.737 -24.109 1.00 84.69 332 MET A N 1
ATOM 2572 C CA . MET A 1 332 ? 14.345 6.206 -23.584 1.00 84.69 332 MET A CA 1
ATOM 2573 C C . MET A 1 332 ? 15.566 5.656 -24.347 1.00 84.69 332 MET A C 1
ATOM 2575 O O . MET A 1 332 ? 16.396 6.472 -24.750 1.00 84.69 332 MET A O 1
ATOM 2579 N N . PRO A 1 333 ? 15.660 4.351 -24.678 1.00 87.56 333 PRO A N 1
ATOM 2580 C CA . PRO A 1 333 ? 16.768 3.829 -25.474 1.00 87.56 333 PRO A CA 1
ATOM 2581 C C . PRO A 1 333 ? 17.035 4.570 -26.787 1.00 87.56 333 PRO A C 1
ATOM 2583 O O . PRO A 1 333 ? 18.191 4.752 -27.161 1.00 87.56 333 PRO A O 1
ATOM 2586 N N . PHE A 1 334 ? 15.985 5.008 -27.486 1.00 86.06 334 PHE A N 1
ATOM 2587 C CA . PHE A 1 334 ? 16.117 5.740 -28.748 1.00 86.06 334 PHE A CA 1
ATOM 2588 C C . PHE A 1 334 ? 16.557 7.182 -28.533 1.00 86.06 334 PHE A C 1
ATOM 2590 O O . PHE A 1 334 ? 17.338 7.701 -29.323 1.00 86.06 334 PHE A O 1
ATOM 2597 N N . MET A 1 335 ? 16.099 7.815 -27.451 1.00 84.56 335 MET A N 1
ATOM 2598 C CA . MET A 1 335 ? 16.540 9.165 -27.107 1.00 84.56 335 MET A CA 1
ATOM 2599 C C . MET A 1 335 ? 18.036 9.199 -26.794 1.00 84.56 335 MET A C 1
ATOM 2601 O O . MET A 1 335 ? 18.706 10.117 -27.239 1.00 84.56 335 MET A O 1
ATOM 2605 N N . TYR A 1 336 ? 18.565 8.195 -26.085 1.00 85.25 336 TYR A N 1
ATOM 2606 C CA . TYR A 1 336 ? 19.988 8.105 -25.723 1.00 85.25 336 TYR A CA 1
ATOM 2607 C C . TYR A 1 336 ? 20.879 7.463 -26.795 1.00 85.25 336 TYR A C 1
ATOM 2609 O O . TYR A 1 336 ? 22.099 7.465 -26.656 1.00 85.25 336 TYR A O 1
ATOM 2617 N N . GLY A 1 337 ? 20.295 6.934 -27.870 1.00 86.81 337 GLY A N 1
ATOM 2618 C CA . GLY A 1 337 ? 21.026 6.309 -28.972 1.00 86.81 337 GLY A CA 1
ATOM 2619 C C . GLY A 1 337 ? 22.185 7.149 -29.532 1.00 86.81 337 GLY A C 1
ATOM 2620 O O . GLY A 1 337 ? 23.297 6.624 -29.619 1.00 86.81 337 GLY A O 1
ATOM 2621 N N . PRO A 1 338 ? 21.987 8.450 -29.830 1.00 86.25 338 PRO A N 1
ATOM 2622 C CA . PRO A 1 338 ? 23.056 9.289 -30.361 1.00 86.25 338 PRO A CA 1
ATOM 2623 C C . PRO A 1 338 ? 24.216 9.501 -29.377 1.00 86.25 338 PRO A C 1
ATOM 2625 O O . PRO A 1 338 ? 25.374 9.498 -29.784 1.00 86.25 338 PRO A O 1
ATOM 2628 N N . TYR A 1 339 ? 23.925 9.602 -28.076 1.00 86.50 339 TYR A N 1
ATOM 2629 C CA . TYR A 1 339 ? 24.953 9.662 -27.033 1.00 86.50 339 TYR A CA 1
ATOM 2630 C C . TYR A 1 339 ? 25.809 8.389 -27.005 1.00 86.50 339 TYR A C 1
ATOM 2632 O O . TYR A 1 339 ? 27.029 8.455 -26.875 1.00 86.50 339 TYR A O 1
ATOM 2640 N N . TYR A 1 340 ? 25.188 7.215 -27.155 1.00 88.50 340 TYR A N 1
ATOM 2641 C CA . TYR A 1 340 ? 25.928 5.953 -27.187 1.00 88.50 340 TYR A CA 1
ATOM 2642 C C . TYR A 1 340 ? 26.817 5.820 -28.431 1.00 88.50 340 TYR A C 1
ATOM 2644 O O . TYR A 1 340 ? 27.884 5.216 -28.341 1.00 88.50 340 TYR A O 1
ATOM 2652 N N . ALA A 1 341 ? 26.410 6.393 -29.567 1.00 87.06 341 ALA A N 1
ATOM 2653 C CA . ALA A 1 341 ? 27.219 6.408 -30.784 1.00 87.06 341 ALA A CA 1
ATOM 2654 C C . ALA A 1 341 ? 28.449 7.325 -30.661 1.00 87.06 341 ALA A C 1
ATOM 2656 O O . ALA A 1 341 ? 29.542 6.926 -31.063 1.00 87.06 341 ALA A O 1
ATOM 2657 N N . ASP A 1 342 ? 28.294 8.508 -30.060 1.00 85.19 342 ASP A N 1
ATOM 2658 C CA . ASP A 1 342 ? 29.413 9.408 -29.741 1.00 85.19 342 ASP A CA 1
ATOM 2659 C C . ASP A 1 342 ? 30.385 8.757 -28.738 1.00 85.19 342 ASP A C 1
ATOM 2661 O O . ASP A 1 342 ? 31.598 8.724 -28.948 1.00 85.19 342 ASP A O 1
ATOM 2665 N N . LEU A 1 343 ? 29.848 8.104 -27.702 1.00 88.31 343 LEU A N 1
ATOM 2666 C CA . LEU A 1 343 ? 30.643 7.326 -26.752 1.00 88.31 343 LEU A CA 1
ATOM 2667 C C . LEU A 1 343 ? 31.432 6.195 -27.439 1.00 88.31 343 LEU A C 1
ATOM 2669 O O . LEU A 1 343 ? 32.591 5.964 -27.095 1.00 88.31 343 LEU A O 1
ATOM 2673 N N . A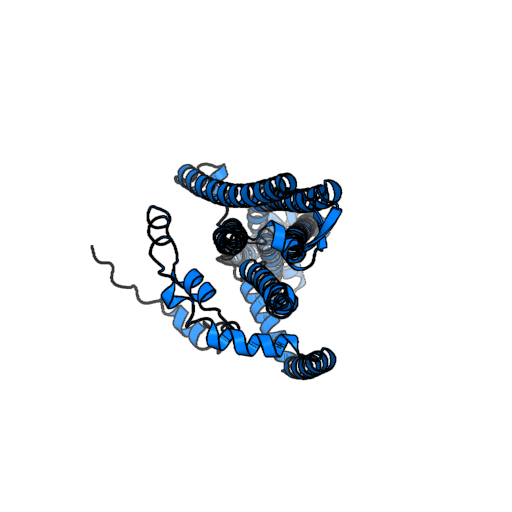LA A 1 344 ? 30.831 5.497 -28.410 1.00 89.19 344 ALA A N 1
ATOM 2674 C CA . ALA A 1 344 ? 31.515 4.459 -29.182 1.00 89.19 344 ALA A CA 1
ATOM 2675 C C . ALA A 1 344 ? 32.659 5.035 -30.031 1.00 89.19 344 ALA A C 1
ATOM 2677 O O . ALA A 1 344 ? 33.743 4.452 -30.084 1.00 89.19 344 ALA A O 1
ATOM 2678 N N . GLU A 1 345 ? 32.442 6.193 -30.661 1.00 86.81 345 GLU A N 1
ATOM 2679 C CA . GLU A 1 345 ? 33.457 6.888 -31.458 1.00 86.81 345 GLU A CA 1
ATOM 2680 C C . GLU A 1 345 ? 34.680 7.250 -30.614 1.00 86.81 345 GLU A C 1
ATOM 2682 O O . GLU A 1 345 ? 35.808 6.901 -30.966 1.00 86.81 345 GLU A O 1
ATOM 2687 N N . GLN A 1 346 ? 34.446 7.858 -29.451 1.00 87.00 346 GLN A N 1
ATOM 2688 C CA . GLN A 1 346 ? 35.502 8.281 -28.531 1.00 87.00 346 GLN A CA 1
ATOM 2689 C C . GLN A 1 346 ? 36.258 7.097 -27.907 1.00 87.00 346 GLN A C 1
ATOM 2691 O O . GLN A 1 346 ? 37.450 7.204 -27.619 1.00 87.00 346 GLN A O 1
ATOM 2696 N N . ALA A 1 347 ? 35.590 5.958 -27.705 1.00 87.06 347 ALA A N 1
ATOM 2697 C CA . ALA A 1 347 ? 36.147 4.788 -27.026 1.00 87.06 347 ALA A CA 1
ATOM 2698 C C . ALA A 1 347 ? 36.887 3.792 -27.945 1.00 87.06 347 ALA A C 1
ATOM 2700 O O . ALA A 1 347 ? 37.332 2.744 -27.471 1.00 87.06 347 ALA A O 1
ATOM 2701 N N . GLY A 1 348 ? 37.042 4.093 -29.239 1.00 82.94 348 GLY A N 1
ATOM 2702 C CA . GLY A 1 348 ? 37.824 3.264 -30.165 1.00 82.94 348 GLY A CA 1
ATOM 2703 C C . GLY A 1 348 ? 37.049 2.698 -31.353 1.00 82.94 348 GLY A C 1
ATOM 2704 O O . GLY A 1 348 ? 37.481 1.690 -31.909 1.00 82.94 348 GLY A O 1
ATOM 2705 N N . GLY A 1 349 ? 35.936 3.334 -31.729 1.00 82.88 349 GLY A N 1
ATOM 2706 C CA . GLY A 1 349 ? 35.271 3.148 -33.016 1.00 82.88 349 GLY A CA 1
ATOM 2707 C C . GLY A 1 349 ? 33.830 2.619 -32.935 1.00 82.88 349 GLY A C 1
ATOM 2708 O O . GLY A 1 349 ? 33.446 1.906 -32.003 1.00 82.88 349 GLY A O 1
ATOM 2709 N N . LYS A 1 350 ? 33.014 3.016 -33.925 1.00 82.56 350 LYS A N 1
ATOM 2710 C CA . LYS A 1 350 ? 31.565 2.745 -34.003 1.00 82.56 350 LYS A CA 1
ATOM 2711 C C . LYS A 1 350 ? 31.218 1.364 -34.576 1.00 82.56 350 LYS A C 1
ATOM 2713 O O . LYS A 1 350 ? 30.089 0.908 -34.405 1.00 82.56 350 LYS A O 1
ATOM 2718 N N . LYS A 1 351 ? 32.127 0.698 -35.295 1.00 83.00 351 LYS A N 1
ATOM 2719 C CA . LYS A 1 351 ? 31.788 -0.505 -36.072 1.00 83.00 351 LYS A CA 1
ATOM 2720 C C . LYS A 1 351 ? 31.660 -1.742 -35.192 1.00 83.00 351 LYS A C 1
ATOM 2722 O O . LYS A 1 351 ? 32.304 -1.891 -34.155 1.00 83.00 351 LYS A O 1
ATOM 2727 N N . LEU A 1 352 ? 30.846 -2.687 -35.659 1.00 81.38 352 LEU A N 1
ATOM 2728 C CA . LEU A 1 352 ? 30.679 -3.976 -35.001 1.00 81.38 352 LEU A CA 1
ATOM 2729 C C . LEU A 1 352 ? 32.027 -4.716 -34.921 1.00 81.38 352 LEU A C 1
ATOM 2731 O O . LEU A 1 352 ? 32.632 -5.020 -35.946 1.00 81.38 352 LEU A O 1
ATOM 2735 N N . GLY A 1 353 ? 32.470 -5.024 -33.700 1.00 81.25 353 GLY A N 1
ATOM 2736 C CA . GLY A 1 353 ? 33.758 -5.672 -33.423 1.00 81.25 353 GLY A CA 1
ATOM 2737 C C . GLY A 1 353 ? 34.838 -4.724 -32.895 1.00 81.25 353 GLY A C 1
ATOM 2738 O O . GLY A 1 353 ? 35.844 -5.197 -32.370 1.00 81.25 353 GLY A O 1
ATOM 2739 N N . GLU A 1 354 ? 34.618 -3.411 -32.963 1.00 88.25 354 GLU A N 1
ATOM 2740 C CA . GLU A 1 354 ? 35.486 -2.420 -32.328 1.00 88.25 354 GLU A CA 1
ATOM 2741 C C . GLU A 1 354 ? 35.194 -2.331 -30.816 1.00 88.25 354 GLU A C 1
ATOM 2743 O O . GLU A 1 354 ? 34.053 -2.537 -30.378 1.00 88.25 354 GLU A O 1
ATOM 2748 N N . PRO A 1 355 ? 36.212 -2.040 -29.983 1.00 89.06 355 PRO A N 1
ATOM 2749 C CA . PRO A 1 355 ? 36.044 -1.981 -28.530 1.00 89.06 355 PRO A CA 1
ATOM 2750 C C . PRO A 1 355 ? 35.057 -0.884 -28.097 1.00 89.06 355 PRO A C 1
ATOM 2752 O O . PRO A 1 355 ? 34.338 -1.071 -27.112 1.00 89.06 355 PRO A O 1
ATOM 2755 N N . GLY A 1 356 ? 34.967 0.215 -28.857 1.00 89.69 356 GLY A N 1
ATOM 2756 C CA . GLY A 1 356 ? 34.035 1.312 -28.597 1.00 89.69 356 GLY A CA 1
ATOM 2757 C C . GLY A 1 356 ? 32.569 0.886 -28.700 1.00 89.69 356 GLY A C 1
ATOM 2758 O O . GLY A 1 356 ? 31.776 1.172 -27.802 1.00 89.69 356 GLY A O 1
ATOM 2759 N N . PHE A 1 357 ? 3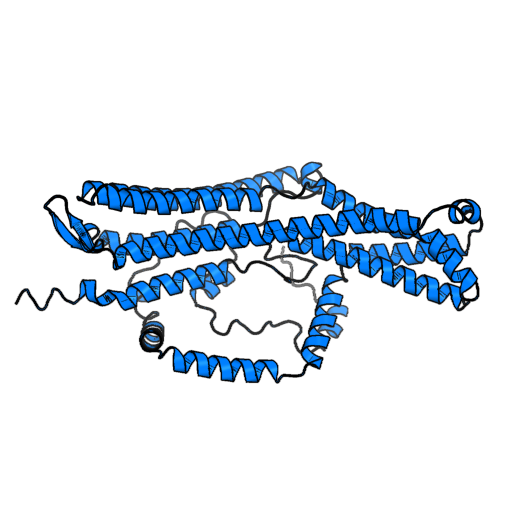2.221 0.101 -29.724 1.00 90.19 357 PHE A N 1
ATOM 2760 C CA . PHE A 1 357 ? 30.875 -0.456 -29.883 1.00 90.19 357 PHE A CA 1
ATOM 2761 C C . PHE A 1 357 ? 30.474 -1.351 -28.701 1.00 90.19 357 PHE A C 1
ATOM 2763 O O . PHE A 1 357 ? 29.370 -1.230 -28.166 1.00 90.19 357 PHE A O 1
ATOM 2770 N N . ALA A 1 358 ? 31.373 -2.236 -28.254 1.00 91.31 358 ALA A N 1
ATOM 2771 C CA . ALA A 1 358 ? 31.100 -3.118 -27.119 1.00 91.31 358 ALA A CA 1
ATOM 2772 C C . ALA A 1 358 ? 30.853 -2.326 -25.823 1.00 91.31 358 ALA A C 1
ATOM 2774 O O . ALA A 1 358 ? 29.921 -2.636 -25.077 1.00 91.31 358 ALA A O 1
ATOM 2775 N N . LEU A 1 359 ? 31.643 -1.275 -25.580 1.00 92.38 359 LEU A N 1
ATOM 2776 C CA . LEU A 1 359 ? 31.470 -0.384 -24.434 1.00 92.38 359 LEU A CA 1
ATOM 2777 C C . LEU A 1 359 ? 30.121 0.345 -24.484 1.00 92.38 359 LEU A C 1
ATOM 2779 O O . LEU A 1 359 ? 29.409 0.370 -23.478 1.00 92.38 359 LEU A O 1
ATOM 2783 N N . ALA A 1 360 ? 29.737 0.875 -25.647 1.00 91.88 360 ALA A N 1
ATOM 2784 C CA . ALA A 1 360 ? 28.457 1.553 -25.834 1.00 91.88 360 ALA A CA 1
ATOM 2785 C C . ALA A 1 360 ? 27.264 0.624 -25.563 1.00 91.88 360 ALA A C 1
ATOM 2787 O O . ALA A 1 360 ? 26.327 1.012 -24.865 1.00 91.88 360 ALA A O 1
ATOM 2788 N N . VAL A 1 361 ? 27.324 -0.630 -26.027 1.00 93.31 361 VAL A N 1
ATOM 2789 C CA . VAL A 1 361 ? 26.295 -1.638 -25.730 1.00 93.31 361 VAL A CA 1
ATOM 2790 C C . VAL A 1 361 ? 26.215 -1.924 -24.230 1.00 93.31 361 VAL A C 1
ATOM 2792 O O . VAL A 1 361 ? 25.122 -1.897 -23.667 1.00 93.31 361 VAL A O 1
ATOM 2795 N N . ILE A 1 362 ? 27.347 -2.171 -23.561 1.00 93.69 362 ILE A N 1
ATOM 2796 C CA . ILE A 1 362 ? 27.370 -2.445 -22.114 1.00 93.69 362 ILE A CA 1
ATOM 2797 C C . ILE A 1 362 ? 26.766 -1.270 -21.338 1.00 93.69 362 ILE A C 1
ATOM 2799 O O . ILE A 1 362 ? 25.935 -1.477 -20.451 1.00 93.69 362 ILE A O 1
ATOM 2803 N N . PHE A 1 363 ? 27.147 -0.042 -21.692 1.00 92.25 363 PHE A N 1
ATOM 2804 C CA . PHE A 1 363 ? 26.650 1.160 -21.037 1.00 92.25 363 PHE A CA 1
ATOM 2805 C C . PHE A 1 363 ? 25.147 1.372 -21.283 1.00 92.25 363 PHE A C 1
ATOM 2807 O O . PHE A 1 363 ? 24.405 1.636 -20.336 1.00 92.25 363 PHE A O 1
ATOM 2814 N N . ALA A 1 364 ? 24.668 1.163 -22.513 1.00 92.75 364 ALA A N 1
ATOM 2815 C CA . ALA A 1 364 ? 23.249 1.247 -22.850 1.00 92.75 364 ALA A CA 1
ATOM 2816 C C . ALA A 1 364 ? 22.405 0.224 -22.073 1.00 92.75 364 ALA A C 1
ATOM 2818 O O . ALA A 1 364 ? 21.363 0.569 -21.513 1.00 92.75 364 ALA A O 1
ATOM 2819 N N . VAL A 1 365 ? 22.885 -1.020 -21.964 1.00 93.12 365 VAL A N 1
ATOM 2820 C CA . VAL A 1 365 ? 22.232 -2.061 -21.157 1.00 93.12 365 VAL A CA 1
ATOM 2821 C C . VAL A 1 365 ? 22.218 -1.676 -19.676 1.00 93.12 365 VAL A C 1
ATOM 2823 O O . VAL A 1 365 ? 21.183 -1.815 -19.024 1.00 93.12 365 VAL A O 1
ATOM 2826 N N . ALA A 1 366 ? 23.325 -1.159 -19.138 1.00 91.31 366 ALA A N 1
ATOM 2827 C CA . ALA A 1 366 ? 23.408 -0.745 -17.738 1.00 91.31 366 ALA A CA 1
ATOM 2828 C C . ALA A 1 366 ? 22.423 0.391 -17.408 1.00 91.31 366 ALA A C 1
ATOM 2830 O O . ALA A 1 366 ? 21.679 0.296 -16.428 1.00 91.31 366 ALA A O 1
ATOM 2831 N N . VAL A 1 367 ? 22.366 1.430 -18.247 1.00 90.00 367 VAL A N 1
ATOM 2832 C CA . VAL A 1 367 ? 21.432 2.555 -18.092 1.00 90.00 367 VAL A CA 1
ATOM 2833 C C . VAL A 1 367 ? 19.982 2.078 -18.190 1.00 90.00 367 VAL A C 1
ATOM 2835 O O . VAL A 1 367 ? 19.156 2.423 -17.342 1.00 90.00 367 VAL A O 1
ATOM 2838 N N . GLN A 1 368 ? 19.672 1.220 -19.163 1.00 91.50 368 GLN A N 1
ATOM 2839 C CA . GLN A 1 368 ? 18.324 0.690 -19.331 1.00 91.50 368 GLN A CA 1
ATOM 2840 C C . GLN A 1 368 ? 17.881 -0.177 -18.149 1.00 91.50 368 GLN A C 1
ATOM 2842 O O . GLN A 1 368 ? 16.733 -0.079 -17.704 1.00 91.50 368 GLN A O 1
ATOM 2847 N N . LEU A 1 369 ? 18.777 -1.012 -17.615 1.00 89.69 369 LEU A N 1
ATOM 2848 C CA . LEU A 1 369 ? 18.515 -1.791 -16.407 1.00 89.69 369 LEU A CA 1
ATOM 2849 C C . LEU A 1 369 ? 18.269 -0.872 -15.207 1.00 89.69 369 LEU A C 1
ATOM 2851 O O . LEU A 1 369 ? 17.310 -1.100 -14.473 1.00 89.69 369 LEU A O 1
ATOM 2855 N N . ALA A 1 370 ? 19.058 0.192 -15.038 1.00 88.25 370 ALA A N 1
ATOM 2856 C CA . ALA A 1 370 ? 18.874 1.149 -13.949 1.00 88.25 370 ALA A CA 1
ATOM 2857 C C . ALA A 1 370 ? 17.493 1.828 -14.001 1.00 88.25 370 ALA A C 1
ATOM 2859 O O . ALA A 1 370 ? 16.754 1.811 -13.012 1.00 88.25 370 ALA A O 1
ATOM 2860 N N . VAL A 1 371 ? 17.098 2.357 -15.165 1.00 87.06 371 VAL A N 1
ATOM 2861 C CA . VAL A 1 371 ? 15.788 3.008 -15.350 1.00 87.06 371 VAL A CA 1
ATOM 2862 C C . VAL A 1 371 ? 14.640 2.007 -15.186 1.00 87.06 371 VAL A C 1
ATOM 2864 O O . VAL A 1 371 ? 13.658 2.293 -14.497 1.00 87.06 371 VAL A O 1
ATOM 2867 N N . SER A 1 372 ? 14.771 0.805 -15.750 1.00 86.94 372 SER A N 1
ATOM 2868 C CA . SER A 1 372 ? 13.759 -0.250 -15.603 1.00 86.94 372 SER A CA 1
ATOM 2869 C C . SER A 1 372 ? 13.610 -0.694 -14.144 1.00 86.94 372 SER A C 1
ATOM 2871 O O . SER A 1 372 ? 12.492 -0.892 -13.671 1.00 86.94 372 SER A O 1
ATOM 2873 N N . GLY A 1 373 ? 14.717 -0.787 -13.402 1.00 85.00 373 GLY A N 1
ATOM 2874 C CA . GLY A 1 373 ? 14.729 -1.079 -11.970 1.00 85.00 373 GLY A CA 1
ATOM 2875 C C . GLY A 1 373 ? 13.997 -0.021 -11.148 1.00 85.00 373 GLY A C 1
ATOM 2876 O O . GLY A 1 373 ? 13.155 -0.368 -10.319 1.00 85.00 373 GLY A O 1
ATOM 2877 N N . LEU A 1 374 ? 14.243 1.263 -11.426 1.00 84.88 374 LEU A N 1
ATOM 2878 C CA . LEU A 1 374 ? 13.550 2.385 -10.781 1.00 84.88 374 LEU A CA 1
ATOM 2879 C C . LEU A 1 374 ? 12.034 2.339 -11.023 1.00 84.88 374 LEU A C 1
ATOM 2881 O O . LEU A 1 374 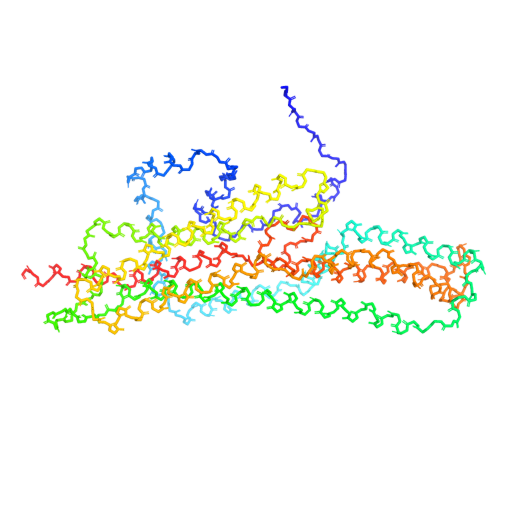? 11.246 2.522 -10.094 1.00 84.88 374 LEU A O 1
ATOM 2885 N N . VAL A 1 375 ? 11.604 2.043 -12.251 1.00 83.00 375 VAL A N 1
ATOM 2886 C CA . VAL A 1 375 ? 10.173 1.931 -12.576 1.00 83.00 375 VAL A CA 1
ATOM 2887 C C . VAL A 1 375 ? 9.544 0.682 -11.956 1.00 83.00 375 VAL A C 1
ATOM 2889 O O . VAL A 1 375 ? 8.415 0.746 -11.465 1.00 83.00 375 VAL A O 1
ATOM 2892 N N . ASN A 1 376 ? 10.258 -0.444 -11.913 1.00 82.00 376 ASN A N 1
ATOM 2893 C CA . ASN A 1 376 ? 9.786 -1.647 -11.226 1.00 82.00 376 ASN A CA 1
ATOM 2894 C C . ASN A 1 376 ? 9.615 -1.396 -9.719 1.00 82.00 376 ASN A C 1
ATOM 2896 O O . ASN A 1 376 ? 8.608 -1.818 -9.147 1.00 82.00 376 ASN A O 1
ATOM 2900 N N . LEU A 1 377 ? 10.549 -0.669 -9.095 1.00 81.62 377 LEU A N 1
ATOM 2901 C CA . LEU A 1 377 ? 10.457 -0.247 -7.697 1.00 81.62 377 LEU A CA 1
ATOM 2902 C C . LEU A 1 377 ? 9.236 0.652 -7.470 1.00 81.62 377 LEU A C 1
ATOM 2904 O O . LEU A 1 377 ? 8.440 0.384 -6.571 1.00 81.62 377 LEU A O 1
ATOM 2908 N N . LEU A 1 378 ? 9.039 1.658 -8.328 1.00 81.62 378 LEU A N 1
ATOM 2909 C CA . LEU A 1 378 ? 7.865 2.531 -8.295 1.00 81.62 378 LEU A CA 1
ATOM 2910 C C . LEU A 1 378 ? 6.561 1.719 -8.334 1.00 81.62 378 LEU A C 1
ATOM 2912 O O . LEU A 1 378 ? 5.668 1.939 -7.519 1.00 81.62 378 LEU A O 1
ATOM 2916 N N . VAL A 1 379 ? 6.445 0.762 -9.260 1.00 78.12 379 VAL A N 1
ATOM 2917 C CA . VAL A 1 379 ? 5.251 -0.090 -9.385 1.00 78.12 379 VAL A CA 1
ATOM 2918 C C . VAL A 1 379 ? 5.076 -1.008 -8.171 1.00 78.12 379 VAL A C 1
ATOM 2920 O O . VAL A 1 379 ? 3.937 -1.287 -7.793 1.00 78.12 379 VAL A O 1
ATOM 2923 N N . GLY A 1 380 ? 6.174 -1.467 -7.566 1.00 77.31 380 GLY A N 1
ATOM 2924 C CA . GLY A 1 380 ? 6.163 -2.286 -6.354 1.00 77.31 380 GLY A CA 1
ATOM 2925 C C . GLY A 1 380 ? 5.632 -1.536 -5.131 1.00 77.31 380 GLY A C 1
ATOM 2926 O O . GLY A 1 380 ? 4.769 -2.056 -4.433 1.00 77.31 380 GLY A O 1
ATOM 2927 N N . LEU A 1 381 ? 6.079 -0.297 -4.916 1.00 78.56 381 LEU A N 1
ATOM 2928 C CA . LEU A 1 381 ? 5.690 0.534 -3.762 1.00 78.56 381 LEU A CA 1
ATOM 2929 C C . LEU A 1 381 ? 4.279 1.126 -3.872 1.00 78.56 381 LEU A C 1
ATOM 2931 O O . LEU A 1 381 ? 3.689 1.594 -2.903 1.00 78.56 381 LEU A O 1
ATOM 2935 N N . GLU A 1 382 ? 3.712 1.113 -5.069 1.00 76.62 382 GLU A N 1
ATOM 2936 C CA . GLU A 1 382 ? 2.419 1.718 -5.357 1.00 76.62 382 GLU A CA 1
ATOM 2937 C C . GLU A 1 382 ? 1.206 0.926 -4.833 1.00 76.62 382 GLU A C 1
ATOM 2939 O O . GLU A 1 382 ? 0.073 1.434 -4.803 1.00 76.62 382 GLU A O 1
ATOM 2944 N N . ASP A 1 383 ? 1.418 -0.342 -4.482 1.00 78.75 383 ASP A N 1
ATOM 2945 C CA . ASP A 1 383 ? 0.442 -1.179 -3.793 1.00 78.75 383 ASP A CA 1
ATOM 2946 C C . ASP A 1 383 ? 1.015 -1.707 -2.480 1.00 78.75 383 ASP A C 1
ATOM 2948 O O . ASP A 1 383 ? 1.641 -2.768 -2.480 1.00 78.75 383 ASP A O 1
ATOM 2952 N N . PRO A 1 384 ? 0.779 -1.023 -1.352 1.00 80.94 384 PRO A N 1
ATOM 2953 C CA . PRO A 1 384 ? 1.299 -1.496 -0.077 1.00 80.94 384 PRO A CA 1
ATOM 2954 C C . PRO A 1 384 ? 0.705 -2.855 0.337 1.00 80.94 384 PRO A C 1
ATOM 2956 O O . PRO A 1 384 ? 1.311 -3.552 1.144 1.00 80.94 384 PRO A O 1
ATOM 2959 N N . PHE A 1 385 ? -0.440 -3.262 -0.229 1.00 82.88 385 PHE A N 1
ATOM 2960 C CA . PHE A 1 385 ? -1.186 -4.459 0.179 1.00 82.88 385 PHE A CA 1
ATOM 2961 C C . PHE A 1 385 ? -1.177 -5.602 -0.852 1.00 82.88 385 PHE A C 1
ATOM 2963 O O . PHE A 1 385 ? -1.830 -6.620 -0.641 1.00 82.88 385 PHE A O 1
ATOM 2970 N N . ALA A 1 386 ? -0.479 -5.478 -1.990 1.00 69.50 386 ALA A N 1
ATOM 2971 C CA . ALA A 1 386 ? -0.501 -6.533 -3.010 1.00 69.50 386 ALA A CA 1
ATOM 2972 C C . ALA A 1 386 ? 0.333 -7.762 -2.625 1.00 69.50 386 ALA A C 1
ATOM 2974 O O . ALA A 1 386 ? 1.513 -7.853 -2.949 1.00 69.50 386 ALA A O 1
ATOM 2975 N N . THR A 1 387 ? -0.330 -8.801 -2.130 1.00 60.97 387 THR A N 1
ATOM 2976 C CA . THR A 1 387 ? 0.256 -10.126 -1.838 1.00 60.97 387 THR A CA 1
ATOM 2977 C C . THR A 1 387 ? 0.640 -10.928 -3.093 1.00 60.97 387 THR A C 1
ATOM 2979 O O . THR A 1 387 ? 1.088 -12.064 -3.005 1.00 60.97 387 THR A O 1
ATOM 2982 N N . LYS A 1 388 ? 0.411 -10.393 -4.302 1.00 55.19 388 LYS A N 1
ATOM 2983 C CA . LYS A 1 388 ? 0.721 -11.052 -5.585 1.00 55.19 388 LYS A CA 1
ATOM 2984 C C . LYS A 1 388 ? 1.293 -10.057 -6.593 1.00 55.19 388 LYS A C 1
ATOM 2986 O O . LYS A 1 388 ? 0.731 -9.857 -7.676 1.00 55.19 388 LYS A O 1
ATOM 2991 N N . ALA A 1 389 ? 2.425 -9.435 -6.275 1.00 51.41 389 ALA A N 1
ATOM 2992 C CA . ALA A 1 389 ? 3.245 -8.824 -7.315 1.00 51.41 389 ALA A CA 1
ATOM 2993 C C . ALA A 1 389 ? 3.837 -9.957 -8.171 1.00 51.41 389 ALA A C 1
ATOM 2995 O O . ALA A 1 389 ? 4.785 -10.643 -7.811 1.00 51.41 389 ALA A O 1
ATOM 2996 N N . LYS A 1 390 ? 3.202 -10.219 -9.317 1.00 49.34 390 LYS A N 1
ATOM 2997 C CA . LYS A 1 390 ? 3.499 -11.379 -10.173 1.00 49.34 390 LYS A CA 1
ATOM 2998 C C . LYS A 1 390 ? 4.924 -11.349 -10.769 1.00 49.34 390 LYS A C 1
ATOM 3000 O O . LYS A 1 390 ? 5.361 -12.372 -11.283 1.00 49.34 390 LYS A O 1
ATOM 3005 N N . TYR A 1 391 ? 5.634 -10.212 -10.700 1.00 49.34 391 TYR A N 1
ATOM 3006 C CA . TYR A 1 391 ? 6.896 -9.989 -11.429 1.00 49.34 391 TYR A CA 1
ATOM 3007 C C . TYR A 1 391 ? 7.948 -9.109 -10.730 1.00 49.34 391 TYR A C 1
ATOM 3009 O O . TYR A 1 391 ? 9.103 -9.153 -11.126 1.00 49.34 391 TYR A O 1
ATOM 3017 N N . ALA A 1 392 ? 7.596 -8.369 -9.679 1.00 47.19 392 ALA A N 1
ATOM 3018 C CA . ALA A 1 392 ? 8.563 -7.847 -8.716 1.00 47.19 392 ALA A CA 1
ATOM 3019 C C . ALA A 1 392 ? 8.389 -8.712 -7.469 1.00 47.19 392 ALA A C 1
ATOM 3021 O O . ALA A 1 392 ? 7.253 -8.999 -7.100 1.00 47.19 392 ALA A O 1
ATOM 3022 N N . GLY A 1 393 ? 9.463 -9.215 -6.864 1.00 49.91 393 GLY A N 1
ATOM 3023 C CA . GLY A 1 393 ? 9.347 -9.924 -5.589 1.00 49.91 393 GLY A CA 1
ATOM 3024 C C . GLY A 1 393 ? 8.548 -9.114 -4.560 1.00 49.91 393 GLY A C 1
ATOM 3025 O O . GLY A 1 393 ? 8.382 -7.903 -4.696 1.00 49.91 393 GLY A O 1
ATOM 3026 N N . HIS A 1 394 ? 8.030 -9.799 -3.541 1.00 56.50 394 HIS A N 1
ATOM 3027 C CA . HIS A 1 394 ? 7.355 -9.204 -2.382 1.00 56.50 394 HIS A CA 1
ATOM 3028 C C . HIS A 1 394 ? 8.364 -8.414 -1.539 1.00 56.50 394 HIS A C 1
ATOM 3030 O O . HIS A 1 394 ? 8.718 -8.825 -0.439 1.00 56.50 394 HIS A O 1
ATOM 3036 N N . PHE A 1 395 ? 8.936 -7.357 -2.108 1.00 57.12 395 PHE A N 1
ATOM 3037 C CA . PHE A 1 395 ? 10.096 -6.696 -1.527 1.00 57.12 395 PHE A CA 1
ATOM 3038 C C . PHE A 1 395 ? 9.699 -5.780 -0.377 1.00 57.12 395 PHE A C 1
ATOM 3040 O O . PHE A 1 395 ? 10.513 -5.581 0.515 1.00 57.12 395 PHE A O 1
ATOM 3047 N N . ASP A 1 396 ? 8.455 -5.284 -0.365 1.00 67.94 396 ASP A N 1
ATOM 3048 C CA . ASP A 1 396 ? 7.996 -4.384 0.691 1.00 67.94 396 ASP A CA 1
ATOM 3049 C C . ASP A 1 396 ? 6.461 -4.312 0.829 1.00 67.94 396 ASP A C 1
ATOM 3051 O O . ASP A 1 396 ? 5.846 -3.245 0.813 1.00 67.94 396 ASP A O 1
ATOM 3055 N N . THR A 1 397 ? 5.807 -5.474 0.890 1.00 76.94 397 THR A N 1
ATOM 3056 C CA . THR A 1 397 ? 4.356 -5.555 1.120 1.00 76.94 397 THR A CA 1
ATOM 3057 C C . THR A 1 397 ? 4.055 -5.511 2.611 1.00 76.94 397 THR A C 1
ATOM 3059 O O . THR A 1 397 ? 4.648 -6.275 3.378 1.00 76.94 397 THR A O 1
ATOM 3062 N N . ILE A 1 398 ? 3.083 -4.695 3.016 1.00 82.25 398 ILE A N 1
ATOM 3063 C CA . ILE A 1 398 ? 2.569 -4.689 4.385 1.00 82.25 398 ILE A CA 1
ATOM 3064 C C . ILE A 1 398 ? 1.926 -6.049 4.654 1.00 82.25 398 ILE A C 1
ATOM 3066 O O . ILE A 1 398 ? 0.969 -6.451 3.990 1.00 82.25 398 ILE A O 1
ATOM 3070 N N . ARG A 1 399 ? 2.450 -6.763 5.649 1.00 83.31 399 ARG A N 1
ATOM 3071 C CA . ARG A 1 399 ? 1.954 -8.080 6.050 1.00 83.31 399 ARG A CA 1
ATOM 3072 C C . ARG A 1 399 ? 0.750 -7.925 6.972 1.00 83.31 399 ARG A C 1
ATOM 3074 O O . ARG A 1 399 ? 0.830 -8.134 8.175 1.00 83.31 399 ARG A O 1
ATOM 3081 N N . VAL A 1 400 ? -0.379 -7.532 6.385 1.00 84.44 400 VAL A N 1
ATOM 3082 C CA . VAL A 1 400 ? -1.614 -7.201 7.118 1.00 84.44 400 VAL A CA 1
ATOM 3083 C C . VAL A 1 400 ? -2.054 -8.336 8.043 1.00 84.44 400 VAL A C 1
ATOM 3085 O O . VAL A 1 400 ? -2.440 -8.075 9.176 1.00 84.44 400 VAL A O 1
ATOM 3088 N N . ALA A 1 401 ? -1.963 -9.587 7.585 1.00 81.62 401 ALA A N 1
ATOM 3089 C CA . ALA A 1 401 ? -2.349 -10.746 8.385 1.00 81.62 401 ALA A CA 1
ATOM 3090 C C . ALA A 1 401 ? -1.461 -10.937 9.627 1.00 81.62 401 ALA A C 1
ATOM 3092 O O . ALA A 1 401 ? -1.975 -11.293 10.679 1.00 81.62 401 ALA A O 1
ATOM 3093 N N . GLU A 1 402 ? -0.156 -10.665 9.523 1.00 83.88 402 GLU A N 1
ATOM 3094 C CA . GLU A 1 402 ? 0.763 -10.747 10.668 1.00 83.88 402 GLU A CA 1
ATOM 3095 C C . GLU A 1 402 ? 0.449 -9.644 11.683 1.00 83.88 402 GLU A C 1
ATOM 3097 O O . GLU A 1 402 ? 0.256 -9.938 12.856 1.00 83.88 402 GLU A O 1
ATOM 3102 N N . ILE A 1 403 ? 0.263 -8.403 11.222 1.00 85.38 403 ILE A N 1
ATOM 3103 C CA . ILE A 1 403 ? -0.093 -7.264 12.086 1.00 85.38 403 ILE A CA 1
ATOM 3104 C C . ILE A 1 403 ? -1.449 -7.491 12.783 1.00 85.38 403 ILE A C 1
ATOM 3106 O O . ILE A 1 403 ? -1.620 -7.183 13.962 1.00 85.38 403 ILE A O 1
ATOM 3110 N N . ALA A 1 404 ? -2.434 -8.040 12.068 1.00 83.06 404 ALA A N 1
ATOM 3111 C CA . ALA A 1 404 ? -3.736 -8.369 12.644 1.00 83.06 404 ALA A CA 1
ATOM 3112 C C . ALA A 1 404 ? -3.639 -9.504 13.677 1.00 83.06 404 ALA A C 1
ATOM 3114 O O . ALA A 1 404 ? -4.316 -9.456 14.705 1.00 83.06 404 ALA A O 1
ATOM 3115 N N . GLU A 1 405 ? -2.788 -10.502 13.433 1.00 83.62 405 GLU A N 1
ATOM 3116 C CA . GLU A 1 405 ? -2.546 -11.594 14.376 1.00 83.62 405 GLU A CA 1
ATOM 3117 C C . GLU A 1 405 ? -1.800 -11.109 15.624 1.00 83.62 405 GLU A C 1
ATOM 3119 O O . GLU A 1 405 ? -2.183 -11.472 16.734 1.00 83.62 405 GLU A O 1
ATOM 3124 N N . GLU A 1 406 ? -0.810 -10.226 15.479 1.00 84.94 406 GLU A N 1
ATOM 3125 C CA . GLU A 1 406 ? -0.152 -9.551 16.605 1.00 84.94 406 GLU A CA 1
ATOM 3126 C C . GLU A 1 406 ? -1.172 -8.797 17.469 1.00 84.94 406 GLU A C 1
ATOM 3128 O O . GLU A 1 406 ? -1.201 -8.965 18.692 1.00 84.94 406 GLU A O 1
ATOM 3133 N N . ALA A 1 407 ? -2.083 -8.041 16.847 1.00 86.12 407 ALA A N 1
ATOM 3134 C CA . ALA A 1 407 ? -3.162 -7.361 17.560 1.00 86.12 407 ALA A CA 1
ATOM 3135 C C . ALA A 1 407 ? -4.091 -8.352 18.288 1.00 86.12 407 ALA A C 1
ATOM 3137 O O . ALA A 1 407 ? -4.447 -8.139 19.450 1.00 86.12 407 ALA A O 1
ATOM 3138 N N . ARG A 1 408 ? -4.448 -9.472 17.646 1.00 86.31 408 ARG A N 1
ATOM 3139 C CA . ARG A 1 408 ? -5.256 -10.533 18.264 1.00 86.31 408 ARG A CA 1
ATOM 3140 C C . ARG A 1 408 ? -4.544 -11.159 19.467 1.00 86.31 408 ARG A C 1
ATOM 3142 O O . ARG A 1 408 ? -5.168 -11.371 20.506 1.00 86.31 408 ARG A O 1
ATOM 3149 N N . LEU A 1 409 ? -3.244 -11.434 19.359 1.00 84.69 409 LEU A N 1
ATOM 3150 C CA . LEU A 1 409 ? -2.430 -11.965 20.456 1.00 84.69 409 LEU A CA 1
ATOM 3151 C C . LEU A 1 409 ? -2.357 -10.978 21.626 1.00 84.69 409 LEU A C 1
ATOM 3153 O O . LEU A 1 409 ? -2.515 -11.390 22.776 1.00 84.69 409 LEU A O 1
ATOM 3157 N N . HIS A 1 410 ? -2.217 -9.679 21.347 1.00 86.44 410 HIS A N 1
ATOM 3158 C CA . HIS A 1 410 ? -2.282 -8.631 22.367 1.00 86.44 410 HIS A CA 1
ATOM 3159 C C . HIS A 1 410 ? -3.630 -8.627 23.103 1.00 86.44 410 HIS A C 1
ATOM 3161 O O . HIS A 1 410 ? -3.660 -8.548 24.332 1.00 86.44 410 HIS A O 1
ATOM 3167 N N . MET A 1 411 ? -4.750 -8.773 22.387 1.00 85.25 411 MET A N 1
ATOM 3168 C CA . MET A 1 411 ? -6.082 -8.869 23.002 1.00 85.25 411 MET A CA 1
ATOM 3169 C C . MET A 1 411 ? -6.207 -10.084 23.935 1.00 85.25 411 MET A C 1
ATOM 3171 O O . MET A 1 411 ? -6.712 -9.957 25.054 1.00 85.25 411 MET A O 1
ATOM 3175 N N . VAL A 1 412 ? -5.696 -11.247 23.515 1.00 84.88 412 VAL A N 1
ATOM 3176 C CA . VAL A 1 412 ? -5.675 -12.470 24.339 1.00 84.88 412 VAL A CA 1
ATOM 3177 C C . VAL A 1 412 ? -4.776 -12.303 25.569 1.00 84.88 412 VAL A C 1
ATOM 3179 O O . VAL A 1 412 ? -5.118 -12.769 26.657 1.00 84.88 412 VAL A O 1
ATOM 3182 N N . ALA A 1 413 ? -3.635 -11.625 25.435 1.00 84.38 413 ALA A N 1
ATOM 3183 C CA . ALA A 1 413 ? -2.742 -11.349 26.558 1.00 84.38 413 ALA A CA 1
ATOM 3184 C C . ALA A 1 413 ? -3.414 -10.453 27.614 1.00 84.38 413 ALA A C 1
ATOM 3186 O O . ALA A 1 413 ? -3.360 -10.767 28.805 1.00 84.38 413 ALA A O 1
ATOM 3187 N N . ILE A 1 414 ? -4.113 -9.396 27.181 1.00 84.00 414 ILE A N 1
ATOM 3188 C CA . ILE A 1 414 ? -4.907 -8.513 28.055 1.00 84.00 414 ILE A CA 1
ATOM 3189 C C . ILE A 1 414 ? -5.955 -9.326 28.827 1.00 84.00 414 ILE A C 1
ATOM 3191 O O . ILE A 1 414 ? -6.085 -9.188 30.043 1.00 84.00 414 ILE A O 1
ATOM 3195 N N . GLU A 1 415 ? -6.675 -10.215 28.143 1.00 78.50 415 GLU A N 1
ATOM 3196 C CA . GLU A 1 415 ? -7.684 -11.071 28.771 1.00 78.50 415 GLU A CA 1
ATOM 3197 C C . GLU A 1 415 ? -7.074 -11.977 29.858 1.00 78.50 415 GLU A C 1
ATOM 3199 O O . GLU A 1 415 ? -7.599 -12.070 30.972 1.00 78.50 415 GLU A O 1
ATOM 3204 N N . LYS A 1 416 ? -5.923 -12.605 29.573 1.00 77.62 416 LYS A N 1
ATOM 3205 C CA . LYS A 1 416 ? -5.217 -13.468 30.534 1.00 77.62 416 LYS A CA 1
ATOM 3206 C C . LYS A 1 416 ? -4.725 -12.698 31.760 1.00 77.62 416 LYS A C 1
ATOM 3208 O O . LYS A 1 416 ? -4.867 -13.194 32.877 1.00 77.62 416 LYS A O 1
ATOM 3213 N N . GLN A 1 417 ? -4.187 -11.492 31.578 1.00 77.62 417 GLN A N 1
ATOM 3214 C CA . GLN A 1 417 ? -3.693 -10.657 32.679 1.00 77.62 417 GLN A CA 1
ATOM 3215 C C . GLN A 1 417 ? -4.821 -10.182 33.606 1.00 77.62 417 GLN A C 1
ATOM 3217 O O . GLN A 1 417 ? -4.645 -10.108 34.824 1.00 77.62 417 GLN A O 1
ATOM 3222 N N . HIS A 1 418 ? -6.005 -9.915 33.052 1.00 67.56 418 HIS A N 1
ATOM 3223 C CA . HIS A 1 418 ? -7.143 -9.377 33.797 1.00 67.56 418 HIS A CA 1
ATOM 3224 C C . HIS A 1 418 ? -8.141 -10.442 34.291 1.00 67.56 418 HIS A C 1
ATOM 3226 O O . HIS A 1 418 ? -9.169 -10.101 34.878 1.00 67.56 418 HIS A O 1
ATOM 3232 N N . ARG A 1 419 ? -7.801 -11.740 34.200 1.00 53.34 419 ARG A N 1
ATOM 3233 C CA . ARG A 1 419 ? -8.602 -12.880 34.711 1.00 53.34 419 ARG A CA 1
ATOM 3234 C C . ARG A 1 419 ? -8.880 -12.863 36.226 1.00 53.34 419 ARG A C 1
ATOM 3236 O O . ARG A 1 419 ? -9.628 -13.700 36.729 1.00 53.34 419 ARG A O 1
ATOM 3243 N N . LYS A 1 420 ? -8.327 -11.893 36.961 1.00 48.94 420 LYS A N 1
ATOM 3244 C CA . LYS A 1 420 ? -8.721 -11.560 38.340 1.00 48.94 420 LYS A CA 1
ATOM 3245 C C . LYS A 1 420 ? -10.099 -10.876 38.444 1.00 48.94 420 LYS A C 1
ATOM 3247 O O . LYS A 1 420 ? -10.616 -10.779 39.548 1.00 48.94 420 LYS A O 1
ATOM 3252 N N . GLY A 1 421 ? -10.732 -10.478 37.337 1.00 43.41 421 GLY A N 1
ATOM 3253 C CA . GLY A 1 421 ? -12.102 -9.942 37.338 1.00 43.41 421 GLY A CA 1
ATOM 3254 C C . GLY A 1 421 ? -13.215 -10.988 37.493 1.00 43.41 421 GLY A C 1
ATOM 3255 O O . GLY A 1 421 ? -14.282 -10.650 37.988 1.00 43.41 421 GLY A O 1
ATOM 3256 N N . TRP A 1 422 ? -12.976 -12.254 37.128 1.00 47.66 422 TRP A N 1
ATOM 3257 C CA . TRP A 1 422 ? -14.011 -13.302 37.201 1.00 47.66 422 TRP A CA 1
ATOM 3258 C C . TRP A 1 422 ? -13.927 -14.202 38.437 1.00 47.66 422 TRP A C 1
ATOM 3260 O O . TRP A 1 422 ? -14.958 -14.581 38.975 1.00 47.66 422 TRP A O 1
ATOM 3270 N N . ASN A 1 423 ? -12.728 -14.509 38.941 1.00 39.47 423 ASN A N 1
ATOM 3271 C CA . ASN A 1 423 ? -12.565 -15.539 39.983 1.00 39.47 423 ASN A CA 1
ATOM 3272 C C . ASN A 1 423 ? -12.426 -14.993 41.420 1.00 39.47 423 ASN A C 1
ATOM 3274 O O . ASN A 1 423 ? -12.267 -15.774 42.355 1.00 39.47 423 ASN A O 1
ATOM 3278 N N . LEU A 1 424 ? -12.460 -13.671 41.632 1.00 38.69 424 LEU A N 1
ATOM 3279 C CA . LEU A 1 424 ? -12.314 -13.069 42.972 1.00 38.69 424 LEU A CA 1
ATOM 3280 C C . LEU A 1 424 ? -13.645 -12.768 43.684 1.00 38.69 424 LEU A C 1
ATOM 3282 O O . LEU A 1 424 ? -13.619 -12.272 44.807 1.00 38.69 424 LEU A O 1
ATOM 3286 N N . ARG A 1 425 ? -14.803 -13.100 43.092 1.00 38.69 425 ARG A N 1
ATOM 3287 C CA . ARG A 1 425 ? -16.111 -12.931 43.757 1.00 38.69 425 ARG A CA 1
ATOM 3288 C C . ARG A 1 425 ? -16.686 -14.184 44.413 1.00 38.69 425 ARG A C 1
ATOM 3290 O O . ARG A 1 425 ? -17.527 -14.035 45.289 1.00 38.69 425 ARG A O 1
ATOM 3297 N N . GLU A 1 426 ? -16.187 -15.380 44.113 1.00 38.38 426 GLU A N 1
ATOM 3298 C CA . GLU A 1 426 ? -16.639 -16.590 44.825 1.00 38.38 426 GLU A CA 1
ATOM 3299 C C . GLU A 1 426 ? -16.059 -16.715 46.244 1.00 38.38 426 GLU A C 1
ATOM 3301 O O . GLU A 1 426 ? -16.599 -17.452 47.058 1.00 38.38 426 GLU A O 1
ATOM 3306 N N . LYS A 1 427 ? -15.007 -15.958 46.595 1.00 37.72 427 LYS A N 1
ATOM 3307 C CA . LYS A 1 427 ? -14.391 -16.012 47.939 1.00 37.72 427 LYS A CA 1
ATOM 3308 C C . LYS A 1 427 ? -14.877 -14.950 48.932 1.00 37.72 427 LYS A C 1
ATOM 3310 O O . LYS A 1 427 ? -14.381 -14.912 50.050 1.00 37.72 427 LYS A O 1
ATOM 3315 N N . HIS A 1 428 ? -15.833 -14.101 48.550 1.00 36.94 428 HIS A N 1
ATOM 3316 C CA . HIS A 1 428 ? -16.414 -13.089 49.448 1.00 36.94 428 HIS A CA 1
ATOM 3317 C C . HIS A 1 428 ? -17.944 -13.187 49.578 1.00 36.94 428 HIS A C 1
ATOM 3319 O O . HIS A 1 428 ? -18.577 -12.254 50.065 1.00 36.94 428 HIS A O 1
ATOM 3325 N N . VAL A 1 429 ? -18.533 -14.313 49.157 1.00 38.03 429 VAL A N 1
ATOM 3326 C CA . VAL A 1 429 ? -19.962 -14.637 49.350 1.00 38.03 429 VAL A CA 1
ATOM 3327 C C . VAL A 1 429 ? -20.130 -16.015 50.022 1.00 38.03 429 VAL A C 1
ATOM 3329 O O . VAL A 1 429 ? -21.158 -16.666 49.874 1.00 38.03 429 VAL A O 1
ATOM 3332 N N . GLN A 1 430 ? -19.130 -16.468 50.784 1.00 33.16 430 GLN A N 1
ATOM 3333 C CA . GLN A 1 430 ? -19.290 -17.565 51.746 1.00 33.16 430 GLN A CA 1
ATOM 3334 C C . GLN A 1 430 ? -18.967 -17.079 53.148 1.00 33.16 430 GLN A C 1
ATOM 3336 O O . GLN A 1 430 ? -17.933 -16.384 53.289 1.00 33.16 430 GLN A O 1
#

Foldseek 3Di:
DDDDDDDDDPVVVVQVPDPPPPDDPDPPDCDVVNVVVVVCPDDDDDDPVPVVPPDDPPVPVVSCVVVVVVLVVVVVDPPVVVVVVVVVVVVVVVVPDPVVVVVVVVVQLVLLLPDPLLVLLLVLLLVLLVCLLPDPPCLVVLPPDDPVVVVCVQVVVLVVLLVVLVVLLVLLVVLLVLLLVLLLVLLLQQLPDFFQFQVRDTHRNVVLQDDPVSVVVVLVLSVQLLVLVLVLLLQDALDAPCLVVCPPVSVVSSVVSVVVNVVSVVSNVVSLVVQLVVLVSSVVRGGDPVSSVVSNVSSVSSVVSVVVSVCSQHPFDDNVVLVVLSVCLNCVSNVCSSVLSVQLPVQFGSDDPTPSSVVSSVVSSVVSSVSSSSSSSSVLSRRLRHPCPPRNPVPHHDPSVVSSVVSVVSSVSSCVVSVCSPPVPVVPPD

pLDDT: mean 71.21, std 21.74, range [25.16, 97.0]

Radius of gyration: 29.3 Å; chains: 1; bounding box: 66×54×93 Å

Secondary structure (DSSP, 8-state):
---PPPPPPTHHHHHTTSTTSS-PPPPS---HHHHHHHH----SSS-TTTTTT---TTSTTTSSHHHHHHHHHHTT--HHHHHHHHHHHHHHHTTS-HHHHHHHHHHHHHHHH--HHHHHHHHHHHHHHHHHHH-TTSHHHHTT--HHHHHHHHHHHHHHHHHHHHHHHHHHHHHHHHHHHHHHHHHHHHHH-EEE-TTS-EEEHHHHS--HHHHHHHHHHHHHHHHHHHHHHHSPPS--HHHHTTGGGHHHHHHHHHHHHHHHHHHHHHHHHHHHHHHHHHHHTT--HHHHHHHHHHHHHHHHHHHHHHHHHHS-S-HHHHHHHHHHHHHHHHHHHHHHHHHHHHTT-SSTTSHHHHHHHHHHHHHHHHHHHHHHHHHHHT-TT-TT-SSS-SSS---HHHHHHHHHHHHHHHHHHTGGGTSSSTTS--